Protein AF-A0A7J4Q6V9-F1 (afdb_monomer_lite)

pLDDT: mean 75.78, std 15.25, range [29.11, 96.5]

Sequence (509 aa):
IIGFGDVTNDTMVLTIDTSVDITAFDISVQSMLCDSGFGGAAGDASFFVSTTNDIGMAQNSGCNILGYYQGEGTSYIPAGTNEDLTSWSYLGSSEEICIMHAFYATEVGGDWLEANLDANYCLDYTFVYPENSWEHWFELNDDQSKLEIDEFGISEHDTVLWAFQNSPYFSTLLQALEMTNLTEALSPENTPQMGYTIFAPTNDAFNATGIYLDDFDSPEGIEVLTEVLLYHVSFAGAYGLDIGTAYNSSSGEYEPYCEPYTFDWMPMQNGEYADPFNYSSWTETVIISNDCQGNITVNQANVIDTDNRVYGFSQTIDWPSSSSATDNGMIQVIDSVLIPSSFNFTAQNNDEPRFNPRFDIPSNLENDGEFGDLIDALGMTMLMDDINVENSPQMGMTIFAPTDEAFAAAGINFDDYDSLQELEGLSEILLNHISFDWVLSFPDECVPTEFDLETTDSFSITISNDCEGDIFVNEAKILYSQGVENGVIYVIDKILMPTEEGPVEEPVE

Structure (mmCIF, N/CA/C/O backbone):
data_AF-A0A7J4Q6V9-F1
#
_entry.id   AF-A0A7J4Q6V9-F1
#
loop_
_atom_site.group_PDB
_atom_site.id
_atom_site.type_symbol
_atom_site.label_atom_id
_atom_site.label_alt_id
_atom_site.label_comp_id
_atom_site.label_asym_id
_atom_site.label_entity_id
_atom_site.label_seq_id
_atom_site.pdbx_PDB_ins_code
_atom_site.Cartn_x
_atom_site.Cartn_y
_atom_site.Cartn_z
_atom_site.occupancy
_atom_site.B_iso_or_equiv
_atom_site.auth_seq_id
_atom_site.auth_comp_id
_atom_site.auth_asym_id
_atom_site.auth_atom_id
_atom_site.pdbx_PDB_model_num
ATOM 1 N N . ILE A 1 1 ? 14.239 10.475 -31.142 1.00 89.00 1 ILE A N 1
ATOM 2 C CA . ILE A 1 1 ? 14.299 9.192 -30.416 1.00 89.00 1 ILE A CA 1
ATOM 3 C C . ILE A 1 1 ? 15.767 8.878 -30.213 1.00 89.00 1 ILE A C 1
ATOM 5 O O . ILE A 1 1 ? 16.512 9.069 -31.167 1.00 89.00 1 ILE A O 1
ATOM 9 N N . ILE A 1 2 ? 16.194 8.529 -29.005 1.00 90.62 2 ILE A N 1
ATOM 10 C CA . ILE A 1 2 ? 17.591 8.203 -28.692 1.00 90.62 2 ILE A CA 1
ATOM 11 C C . ILE A 1 2 ? 17.627 6.835 -28.019 1.00 90.62 2 ILE A C 1
ATOM 13 O O . ILE A 1 2 ? 16.829 6.576 -27.128 1.00 90.62 2 ILE A O 1
ATOM 17 N N . GLY A 1 3 ? 18.551 5.982 -28.436 1.00 90.00 3 GLY A N 1
ATOM 18 C CA . GLY A 1 3 ? 18.704 4.636 -27.894 1.00 90.00 3 GLY A CA 1
ATOM 19 C C . GLY A 1 3 ? 20.131 4.145 -28.037 1.00 90.00 3 GLY A C 1
ATOM 20 O O . GLY A 1 3 ? 20.994 4.849 -28.581 1.00 90.00 3 GLY A O 1
ATOM 21 N N . PHE A 1 4 ? 20.390 2.925 -27.578 1.00 89.00 4 PHE A N 1
ATOM 22 C CA . PHE A 1 4 ? 21.651 2.271 -27.889 1.00 89.00 4 PHE A CA 1
ATOM 23 C C . PHE A 1 4 ? 21.694 1.833 -29.365 1.00 89.00 4 PHE A C 1
ATOM 25 O O . PHE A 1 4 ? 20.698 1.792 -30.082 1.00 89.00 4 PHE A O 1
ATOM 32 N N . GLY A 1 5 ? 22.893 1.633 -29.891 1.00 87.50 5 GLY A N 1
ATOM 33 C CA . GLY A 1 5 ? 23.141 1.155 -31.247 1.00 87.50 5 GLY A CA 1
ATOM 34 C C . GLY A 1 5 ? 23.806 -0.206 -31.211 1.00 87.50 5 GLY A C 1
ATOM 35 O O . GLY A 1 5 ? 23.405 -1.089 -30.463 1.00 87.50 5 GLY A O 1
ATOM 36 N N . ASP A 1 6 ? 24.863 -0.358 -32.004 1.00 87.00 6 ASP A N 1
ATOM 37 C CA . ASP A 1 6 ? 25.750 -1.512 -31.891 1.00 87.00 6 ASP A CA 1
ATOM 38 C C . ASP A 1 6 ? 26.586 -1.390 -30.606 1.00 87.00 6 ASP A C 1
ATOM 40 O O . ASP A 1 6 ? 27.462 -0.524 -30.500 1.00 87.00 6 ASP A O 1
ATOM 44 N N . VAL A 1 7 ? 26.281 -2.217 -29.604 1.00 87.56 7 VAL A N 1
ATOM 45 C CA . VAL A 1 7 ? 26.982 -2.228 -28.313 1.00 87.56 7 VAL A CA 1
ATOM 46 C C . VAL A 1 7 ? 27.715 -3.547 -28.111 1.00 87.56 7 VAL A C 1
ATOM 48 O O . VAL A 1 7 ? 27.206 -4.629 -28.398 1.00 87.56 7 VAL A O 1
ATOM 51 N N . THR A 1 8 ? 28.946 -3.438 -27.621 1.00 87.00 8 THR A N 1
ATOM 52 C CA . THR A 1 8 ? 29.821 -4.552 -27.239 1.00 87.00 8 THR A CA 1
ATOM 53 C C . THR A 1 8 ? 30.416 -4.259 -25.868 1.00 87.00 8 THR A C 1
ATOM 55 O O . THR A 1 8 ? 30.452 -3.098 -25.488 1.00 87.00 8 THR A O 1
ATOM 58 N N . ASN A 1 9 ? 30.990 -5.255 -25.186 1.00 82.50 9 ASN A N 1
ATOM 59 C CA . ASN A 1 9 ? 31.590 -5.097 -23.848 1.00 82.50 9 ASN A CA 1
ATOM 60 C C . ASN A 1 9 ? 32.551 -3.904 -23.680 1.00 82.50 9 ASN A C 1
ATOM 62 O O . ASN A 1 9 ? 32.699 -3.406 -22.570 1.00 82.50 9 ASN A O 1
ATOM 66 N N . ASP A 1 10 ? 33.216 -3.466 -24.755 1.00 82.94 10 ASP A N 1
ATOM 67 C CA . ASP A 1 10 ? 34.235 -2.412 -24.696 1.00 82.94 10 ASP A CA 1
ATOM 68 C C . ASP A 1 10 ? 33.798 -1.096 -25.356 1.00 82.94 10 ASP A C 1
ATOM 70 O O . ASP A 1 10 ? 34.402 -0.047 -25.109 1.00 82.94 10 ASP A O 1
ATOM 74 N N . THR A 1 11 ? 32.804 -1.131 -26.249 1.00 87.19 11 THR A N 1
ATOM 75 C CA . THR A 1 11 ? 32.407 0.029 -27.059 1.00 87.19 11 THR A CA 1
ATOM 76 C C . THR A 1 11 ? 30.904 0.159 -27.156 1.00 87.19 11 THR A C 1
ATOM 78 O O . THR A 1 11 ? 30.212 -0.798 -27.499 1.00 87.19 11 THR A O 1
ATOM 81 N N . MET A 1 12 ? 30.426 1.378 -26.956 1.00 88.62 12 MET A N 1
ATOM 82 C CA . MET A 1 12 ? 29.019 1.726 -27.036 1.00 88.62 12 MET A CA 1
ATOM 83 C C . MET A 1 12 ? 28.788 2.700 -28.184 1.00 88.62 12 MET A C 1
ATOM 85 O O . MET A 1 12 ? 29.616 3.577 -28.454 1.00 88.62 12 MET A O 1
ATOM 89 N N . VAL A 1 13 ? 27.659 2.529 -28.858 1.00 91.12 13 VAL A N 1
ATOM 90 C CA . VAL A 1 13 ? 27.124 3.459 -29.848 1.00 91.12 13 VAL A CA 1
ATOM 91 C C . VAL A 1 13 ? 25.779 3.942 -29.329 1.00 91.12 13 VAL A C 1
ATOM 93 O O . VAL A 1 13 ? 24.972 3.132 -28.881 1.00 91.12 13 VAL A O 1
ATOM 96 N N . LEU A 1 14 ? 25.532 5.247 -29.400 1.00 92.38 14 LEU A N 1
ATOM 97 C CA . LEU A 1 14 ? 24.174 5.783 -29.315 1.00 92.38 14 LEU A CA 1
ATOM 98 C C . LEU A 1 14 ? 23.656 6.048 -30.706 1.00 92.38 14 LEU A C 1
ATOM 100 O O . LEU A 1 14 ? 24.399 6.540 -31.552 1.00 92.38 14 LEU A O 1
ATOM 104 N N . THR A 1 15 ? 22.377 5.799 -30.914 1.00 92.44 15 THR A N 1
ATOM 105 C CA . THR A 1 15 ? 21.669 6.144 -32.141 1.00 92.44 15 THR A CA 1
ATOM 106 C C . THR A 1 15 ? 20.721 7.299 -31.881 1.00 92.44 15 THR A C 1
ATOM 108 O O . THR A 1 15 ? 20.313 7.568 -30.747 1.00 92.44 15 THR A O 1
ATOM 111 N N . ILE A 1 16 ? 20.394 8.027 -32.945 1.00 92.56 16 ILE A N 1
ATOM 112 C CA . ILE A 1 16 ? 19.406 9.091 -32.872 1.00 92.56 16 ILE A CA 1
ATOM 113 C C . ILE A 1 16 ? 18.515 9.105 -34.109 1.00 92.56 16 ILE A C 1
ATOM 115 O O . ILE A 1 16 ? 19.008 9.140 -35.230 1.00 92.56 16 ILE A O 1
ATOM 119 N N . ASP A 1 17 ? 17.201 9.157 -33.901 1.00 92.44 17 ASP A N 1
ATOM 120 C CA . ASP A 1 17 ? 16.201 9.511 -34.912 1.00 92.44 17 ASP A CA 1
ATOM 121 C C . ASP A 1 17 ? 15.733 10.951 -34.664 1.00 92.44 17 ASP A C 1
ATOM 123 O O . ASP A 1 17 ? 15.101 11.249 -33.638 1.00 92.44 17 ASP A O 1
ATOM 127 N N . THR A 1 18 ? 16.085 11.864 -35.572 1.00 87.81 18 THR A N 1
ATOM 128 C CA . THR A 1 18 ? 15.837 13.302 -35.412 1.00 87.81 18 THR A CA 1
ATOM 129 C C . THR A 1 18 ? 14.676 13.761 -36.287 1.00 87.81 18 THR A C 1
ATOM 131 O O . THR A 1 18 ? 14.729 13.708 -37.511 1.00 87.81 18 THR A O 1
ATOM 134 N N . SER A 1 19 ? 13.626 14.320 -35.686 1.00 89.00 19 SER A N 1
ATOM 135 C CA . SER A 1 19 ? 12.552 15.003 -36.431 1.00 89.00 19 SER A CA 1
ATOM 136 C C . SER A 1 19 ? 12.792 16.512 -36.589 1.00 89.00 19 SER A C 1
ATOM 138 O O . SER A 1 19 ? 12.061 17.186 -37.319 1.00 89.00 19 SER A O 1
ATOM 140 N N . VAL A 1 20 ? 13.818 17.038 -35.915 1.00 89.62 20 VAL A N 1
ATOM 141 C CA . VAL A 1 20 ? 14.180 18.459 -35.822 1.00 89.62 20 VAL A CA 1
ATOM 142 C C . VAL A 1 20 ? 15.699 18.631 -35.873 1.00 89.62 20 VAL A C 1
ATOM 144 O O . VAL A 1 20 ? 16.442 17.677 -35.650 1.00 89.62 20 VAL A O 1
ATOM 147 N N . ASP A 1 21 ? 16.155 19.850 -36.161 1.00 90.94 21 ASP A N 1
ATOM 148 C CA . ASP A 1 21 ? 17.577 20.193 -36.116 1.00 90.94 21 ASP A CA 1
ATOM 149 C C . ASP A 1 21 ? 18.051 20.283 -34.657 1.00 90.94 21 ASP A C 1
ATOM 151 O O . A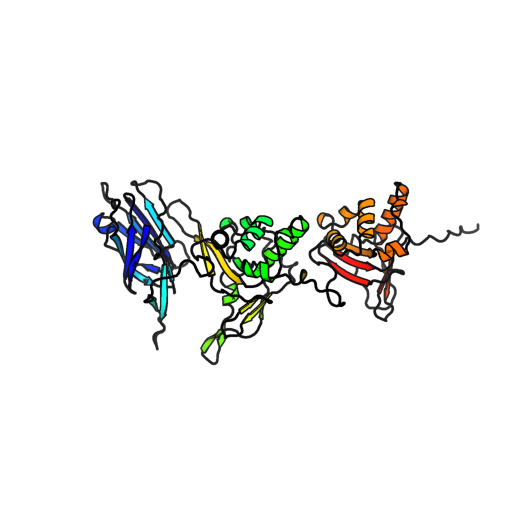SP A 1 21 ? 17.424 20.960 -33.841 1.00 90.94 21 ASP A O 1
ATOM 155 N N . ILE A 1 22 ? 19.164 19.626 -34.327 1.00 91.00 22 ILE A N 1
ATOM 156 C CA . ILE A 1 22 ? 19.717 19.577 -32.965 1.00 91.00 22 ILE A CA 1
ATOM 157 C C . ILE A 1 22 ? 20.998 20.402 -32.895 1.00 91.00 22 ILE A C 1
ATOM 159 O O . ILE A 1 22 ? 21.947 20.151 -33.631 1.00 91.00 22 ILE A O 1
ATOM 163 N N . THR A 1 23 ? 21.038 21.378 -31.989 1.00 90.00 23 THR A N 1
ATOM 164 C CA . THR A 1 23 ? 22.162 22.313 -31.774 1.00 90.00 23 THR A CA 1
ATOM 165 C C . THR A 1 23 ? 23.001 21.982 -30.536 1.00 90.00 23 THR A C 1
ATOM 167 O O . THR A 1 23 ? 24.164 22.379 -30.461 1.00 90.00 23 THR A O 1
ATOM 170 N N . ALA A 1 24 ? 22.428 21.234 -29.594 1.00 89.88 24 ALA A N 1
ATOM 171 C CA . ALA A 1 24 ? 23.104 20.638 -28.448 1.00 89.88 24 ALA A CA 1
ATOM 172 C C . ALA A 1 24 ? 22.306 19.423 -27.955 1.00 89.88 24 ALA A C 1
ATOM 174 O O . ALA A 1 24 ? 21.097 19.362 -28.189 1.00 89.88 24 ALA A O 1
ATOM 175 N N . PHE A 1 25 ? 22.967 18.487 -27.280 1.00 90.69 25 PHE A N 1
ATOM 176 C CA . PHE A 1 25 ? 22.327 17.364 -26.596 1.00 90.69 25 PHE A CA 1
ATOM 177 C C . PHE A 1 25 ? 23.023 17.060 -25.270 1.00 90.69 25 PHE A C 1
ATOM 179 O O . PHE A 1 25 ? 24.218 17.318 -25.133 1.00 90.69 25 PHE A O 1
ATOM 186 N N . ASP A 1 26 ? 22.276 16.502 -24.327 1.00 88.19 26 ASP A N 1
ATOM 187 C CA . ASP A 1 26 ? 22.741 16.056 -23.015 1.00 88.19 26 ASP A CA 1
ATOM 188 C C . ASP A 1 26 ? 22.100 14.702 -22.714 1.00 88.19 26 ASP A C 1
ATOM 190 O O . ASP A 1 26 ? 20.879 14.583 -22.736 1.00 88.19 26 ASP A O 1
ATOM 194 N N . ILE A 1 27 ? 22.910 13.668 -22.510 1.00 88.06 27 ILE A N 1
ATOM 195 C CA . ILE A 1 27 ? 22.433 12.296 -22.331 1.00 88.06 27 ILE A CA 1
ATOM 196 C C . ILE A 1 27 ? 23.046 11.734 -21.059 1.00 88.06 27 ILE A C 1
ATOM 198 O O . ILE A 1 27 ? 24.269 11.680 -20.926 1.00 88.06 27 ILE A O 1
ATOM 202 N N . SER A 1 28 ? 22.194 11.284 -20.146 1.00 82.38 28 SER A N 1
ATOM 203 C CA . SER A 1 28 ? 22.600 10.698 -18.872 1.00 82.38 28 SER A CA 1
ATOM 204 C C . SER A 1 28 ? 22.389 9.194 -18.906 1.00 82.38 28 SER A C 1
ATOM 206 O O . SER A 1 28 ? 21.303 8.724 -19.232 1.00 82.38 28 SER A O 1
ATOM 208 N N . VAL A 1 29 ? 23.426 8.447 -18.548 1.00 81.88 29 VAL A N 1
ATOM 209 C CA . VAL A 1 29 ? 23.444 6.984 -18.538 1.00 81.88 29 VAL A CA 1
ATOM 210 C C . VAL A 1 29 ? 23.879 6.502 -17.156 1.00 81.88 29 VAL A C 1
ATOM 212 O O . VAL A 1 29 ? 24.915 6.932 -16.648 1.00 81.88 29 VAL A O 1
ATOM 215 N N . GLN A 1 30 ? 23.105 5.627 -16.523 1.00 77.12 30 GLN A N 1
ATOM 216 C CA . GLN A 1 30 ? 23.391 5.127 -15.175 1.00 77.12 30 GLN A CA 1
ATOM 217 C C . GLN A 1 30 ? 24.411 3.983 -15.191 1.00 77.12 30 GLN A C 1
ATOM 219 O O . GLN A 1 30 ? 24.563 3.285 -16.191 1.00 77.12 30 GLN A O 1
ATOM 224 N N . SER A 1 31 ? 25.103 3.785 -14.063 1.00 73.69 31 SER A N 1
ATOM 225 C CA . SER A 1 31 ? 25.910 2.590 -13.778 1.00 73.69 31 SER A CA 1
ATOM 226 C C . SER A 1 31 ? 26.985 2.297 -14.826 1.00 73.69 31 SER A C 1
ATOM 228 O O . SER A 1 31 ? 27.361 1.150 -15.083 1.00 73.69 31 SER A O 1
ATOM 230 N N . MET A 1 32 ? 27.495 3.370 -15.425 1.00 78.94 32 MET A N 1
ATOM 231 C CA . MET A 1 32 ? 28.488 3.328 -16.478 1.00 78.94 32 MET A CA 1
ATOM 232 C C . MET A 1 32 ? 29.593 4.338 -16.203 1.00 78.94 32 MET A C 1
ATOM 234 O O . MET A 1 32 ? 29.338 5.498 -15.879 1.00 78.94 32 MET A O 1
ATOM 238 N N . LEU A 1 33 ? 30.829 3.903 -16.431 1.00 81.06 33 LEU A N 1
ATOM 239 C CA . LEU A 1 33 ? 31.995 4.768 -16.505 1.00 81.06 33 LEU A CA 1
ATOM 240 C C . LEU A 1 33 ? 32.371 4.957 -17.967 1.00 81.06 33 LEU A C 1
ATOM 242 O O . LEU A 1 33 ? 32.813 4.024 -18.633 1.00 81.06 33 LEU A O 1
ATOM 246 N N . CYS A 1 34 ? 32.208 6.169 -18.471 1.00 81.69 34 CYS A N 1
ATOM 247 C CA . CYS A 1 34 ? 32.583 6.533 -19.823 1.00 81.69 34 CYS A CA 1
ATOM 248 C C . CYS A 1 34 ? 33.964 7.187 -19.873 1.00 81.69 34 CYS A C 1
ATOM 250 O O . CYS A 1 34 ? 34.373 7.947 -18.989 1.00 81.69 34 CYS A O 1
ATOM 252 N N . ASP A 1 35 ? 34.686 6.892 -20.948 1.00 81.12 35 ASP A N 1
ATOM 253 C CA . ASP A 1 35 ? 35.881 7.632 -21.340 1.00 81.12 35 ASP A CA 1
ATOM 254 C C . ASP A 1 35 ? 35.512 8.666 -22.424 1.00 81.12 35 ASP A C 1
ATOM 256 O O . ASP A 1 35 ? 34.347 9.037 -22.593 1.00 81.12 35 ASP A O 1
ATOM 260 N N . SER A 1 36 ? 36.487 9.180 -23.168 1.00 74.50 36 SER A N 1
ATOM 261 C CA . SER A 1 36 ? 36.246 10.124 -24.259 1.00 74.50 36 SER A CA 1
ATOM 262 C C . SER A 1 36 ? 35.505 9.489 -25.444 1.00 74.50 36 SER A C 1
ATOM 264 O O . SER A 1 36 ? 35.924 8.444 -25.945 1.00 74.50 36 SER A O 1
ATOM 266 N N . GLY A 1 37 ? 34.471 10.168 -25.950 1.00 71.94 37 GLY A N 1
ATOM 267 C CA . GLY A 1 37 ? 33.767 9.798 -27.182 1.00 71.94 37 GLY A CA 1
ATOM 268 C C . GLY A 1 37 ? 34.096 10.685 -28.374 1.00 71.94 37 GLY A C 1
ATOM 269 O O . GLY A 1 37 ? 34.319 11.886 -28.217 1.00 71.94 37 GLY A O 1
ATOM 270 N N . PHE A 1 38 ? 34.130 10.098 -29.575 1.00 71.50 38 PHE A N 1
ATOM 271 C CA . PHE A 1 38 ? 34.271 10.853 -30.823 1.00 71.50 38 PHE A CA 1
ATOM 272 C C . PHE A 1 38 ? 33.839 10.036 -32.055 1.00 71.50 38 PHE A C 1
ATOM 274 O O . PHE A 1 38 ? 34.450 9.016 -32.368 1.00 71.50 38 PHE A O 1
ATOM 281 N N . GLY A 1 39 ? 32.839 10.519 -32.802 1.00 80.56 39 GLY A N 1
ATOM 282 C CA . GLY A 1 39 ? 32.334 9.893 -34.033 1.00 80.56 39 GLY A CA 1
ATOM 283 C C . GLY A 1 39 ? 30.868 10.242 -34.314 1.00 80.56 39 GLY A C 1
ATOM 284 O O . GLY A 1 39 ? 30.294 11.068 -33.607 1.00 80.56 39 GLY A O 1
ATOM 285 N N . GLY A 1 40 ? 30.278 9.622 -35.340 1.00 88.12 40 GLY A N 1
ATOM 286 C CA . GLY A 1 40 ? 28.848 9.731 -35.660 1.00 88.12 40 GLY A CA 1
ATOM 287 C C . GLY A 1 40 ? 28.380 11.109 -36.147 1.00 88.12 40 GLY A C 1
ATOM 288 O O . GLY A 1 40 ? 29.181 11.978 -36.511 1.00 88.12 40 GLY A O 1
ATOM 289 N N . ALA A 1 41 ? 27.065 11.316 -36.101 1.00 90.38 41 ALA A N 1
ATOM 290 C CA . ALA A 1 41 ? 26.379 12.546 -36.472 1.00 90.38 41 ALA A CA 1
ATOM 291 C C . ALA A 1 41 ? 26.899 13.764 -35.691 1.00 90.38 41 ALA A C 1
ATOM 293 O O . ALA A 1 41 ? 26.982 14.860 -36.246 1.00 90.38 41 ALA A O 1
ATOM 294 N N . ALA A 1 42 ? 27.315 13.589 -34.430 1.00 89.38 42 ALA A N 1
ATOM 295 C CA . ALA A 1 42 ? 27.935 14.655 -33.645 1.00 89.38 42 ALA A CA 1
ATOM 296 C C . ALA A 1 42 ? 29.283 15.100 -34.244 1.00 89.38 42 ALA A C 1
ATOM 298 O O . ALA A 1 42 ? 29.548 16.299 -34.375 1.00 89.38 42 ALA A O 1
ATOM 299 N N . GLY A 1 43 ? 30.126 14.146 -34.651 1.00 87.44 43 GLY A N 1
ATOM 300 C CA . GLY A 1 43 ? 31.397 14.428 -35.320 1.00 87.44 43 GLY A CA 1
ATOM 301 C C . GLY A 1 43 ? 31.208 15.133 -36.666 1.00 87.44 43 GLY A C 1
ATOM 302 O O . GLY A 1 43 ? 31.872 16.139 -36.933 1.00 87.44 43 GLY A O 1
ATOM 303 N N . ASP A 1 44 ? 30.259 14.662 -37.478 1.00 89.19 44 ASP A N 1
ATOM 304 C CA . ASP A 1 44 ? 29.937 15.250 -38.785 1.00 89.19 44 ASP A CA 1
ATOM 305 C C . ASP A 1 44 ? 29.352 16.664 -38.659 1.00 89.19 44 ASP A C 1
ATOM 307 O O . ASP A 1 44 ? 29.679 17.558 -39.447 1.00 89.19 44 ASP A O 1
ATOM 311 N N . ALA A 1 45 ? 28.577 16.910 -37.600 1.00 89.50 45 ALA A N 1
ATOM 312 C CA . ALA A 1 45 ? 28.094 18.233 -37.220 1.00 89.50 45 ALA A CA 1
ATOM 313 C C . ALA A 1 45 ? 29.160 19.107 -36.527 1.00 89.50 45 ALA A C 1
ATOM 315 O O . ALA A 1 45 ? 28.866 20.234 -36.137 1.00 89.50 45 ALA A O 1
ATOM 316 N N . SER A 1 46 ? 30.413 18.652 -36.391 1.00 88.31 46 SER A N 1
ATOM 317 C CA . SER A 1 46 ? 31.500 19.387 -35.716 1.00 88.31 46 SER A CA 1
ATOM 318 C C . SER A 1 46 ? 31.197 19.753 -34.256 1.00 88.31 46 SER A C 1
ATOM 320 O O . SER A 1 46 ? 31.609 20.816 -33.777 1.00 88.31 46 SER A O 1
ATOM 322 N N . PHE A 1 47 ? 30.466 18.895 -33.548 1.00 88.69 47 PHE A N 1
ATOM 323 C CA . PHE A 1 47 ? 30.206 19.070 -32.125 1.00 88.69 47 PHE A CA 1
ATOM 324 C C . PHE A 1 47 ? 31.430 18.666 -31.310 1.00 88.69 47 PHE A C 1
ATOM 326 O O . PHE A 1 47 ? 32.168 17.737 -31.642 1.00 88.69 47 PHE A O 1
ATOM 333 N N . PHE A 1 48 ? 31.635 19.382 -30.214 1.00 87.00 48 PHE A N 1
ATOM 334 C CA . PHE A 1 48 ? 32.473 18.931 -29.125 1.00 87.00 48 PHE A CA 1
ATOM 335 C C . PHE A 1 48 ? 31.626 18.035 -28.223 1.00 87.00 48 PHE A C 1
ATOM 337 O O . PHE A 1 48 ? 30.588 18.474 -27.729 1.00 87.00 48 PHE A O 1
ATOM 344 N N . VAL A 1 49 ? 32.071 16.796 -28.029 1.00 88.88 49 VAL A N 1
ATOM 345 C CA . VAL A 1 49 ? 31.448 15.845 -27.106 1.00 88.88 49 VAL A CA 1
ATOM 346 C C . VAL A 1 49 ? 32.328 15.748 -25.866 1.00 88.88 49 VAL A C 1
ATOM 348 O O . VAL A 1 49 ? 33.525 15.473 -25.966 1.00 88.88 49 VAL A O 1
ATOM 351 N N . SER A 1 50 ? 31.742 16.003 -24.703 1.00 86.06 50 SER A N 1
ATOM 352 C CA . SER A 1 50 ? 32.374 15.808 -23.401 1.00 86.06 50 SER A CA 1
ATOM 353 C C . SER A 1 50 ? 31.614 14.784 -22.589 1.00 86.06 50 SER A C 1
ATOM 355 O O . SER A 1 50 ? 30.389 14.815 -22.553 1.00 86.06 50 SER A O 1
ATOM 357 N N . THR A 1 51 ? 32.362 13.938 -21.896 1.00 85.38 51 THR A N 1
ATOM 358 C CA . THR A 1 51 ? 31.836 12.929 -20.988 1.00 85.38 51 THR A CA 1
ATOM 359 C C . THR A 1 51 ? 32.280 13.217 -19.556 1.00 85.38 51 THR A C 1
ATOM 361 O O . THR A 1 51 ? 33.418 13.641 -19.323 1.00 85.38 51 THR A O 1
ATOM 364 N N . THR A 1 52 ? 31.391 13.017 -18.583 1.00 81.25 52 THR A N 1
ATOM 365 C CA . THR A 1 52 ? 31.710 13.146 -17.153 1.00 81.25 52 THR A CA 1
ATOM 366 C C . THR A 1 52 ? 31.109 12.000 -16.349 1.00 81.25 52 THR A C 1
ATOM 368 O O . THR A 1 52 ? 29.909 11.762 -16.422 1.00 81.25 52 THR A O 1
ATOM 371 N N . ASN A 1 53 ? 31.934 11.341 -15.532 1.00 73.56 53 ASN A N 1
ATOM 372 C CA . ASN A 1 53 ? 31.546 10.194 -14.694 1.00 73.56 53 ASN A CA 1
ATOM 373 C C . ASN A 1 53 ? 30.894 10.597 -13.358 1.00 73.56 53 ASN A C 1
ATOM 375 O O . ASN A 1 53 ? 31.148 9.980 -12.327 1.00 73.56 53 ASN A O 1
ATOM 379 N N . ASP A 1 54 ? 30.127 11.684 -13.348 1.00 65.25 54 ASP A N 1
ATOM 380 C CA . ASP A 1 54 ? 29.464 12.199 -12.150 1.00 65.25 54 ASP A CA 1
ATOM 381 C C . ASP A 1 54 ? 28.161 12.898 -12.554 1.00 65.25 54 ASP A C 1
ATOM 383 O O . ASP A 1 54 ? 28.185 13.991 -13.122 1.00 65.25 54 ASP A O 1
ATOM 387 N N . ILE A 1 55 ? 27.033 12.237 -12.283 1.00 56.75 55 ILE A N 1
ATOM 388 C CA . ILE A 1 55 ? 25.672 12.761 -12.484 1.00 56.75 55 ILE A CA 1
ATOM 389 C C . ILE A 1 55 ? 25.088 13.375 -11.194 1.00 56.75 55 ILE A C 1
ATOM 391 O O . ILE A 1 55 ? 23.876 13.499 -11.055 1.00 56.75 55 ILE A O 1
ATOM 395 N N . GLY A 1 56 ? 25.930 13.755 -10.222 1.00 49.50 56 GLY A N 1
ATOM 396 C CA . GLY A 1 56 ? 25.492 14.313 -8.934 1.00 49.50 56 GLY A CA 1
ATOM 397 C C . GLY A 1 56 ? 25.158 13.259 -7.872 1.00 49.50 56 GLY A C 1
ATOM 398 O O . GLY A 1 56 ? 24.614 13.594 -6.818 1.00 49.50 56 GLY A O 1
ATOM 399 N N . MET A 1 57 ? 25.504 11.995 -8.122 1.00 42.34 57 MET A N 1
ATOM 400 C CA . MET A 1 57 ? 25.352 10.881 -7.183 1.00 42.34 57 MET A CA 1
ATOM 401 C C . MET A 1 57 ? 26.667 10.614 -6.438 1.00 42.34 57 MET A C 1
ATOM 403 O O . MET A 1 57 ? 27.761 10.911 -6.920 1.00 42.34 57 MET A O 1
ATOM 407 N N . ALA A 1 58 ? 26.588 10.063 -5.225 1.00 38.53 58 ALA A N 1
ATOM 408 C CA . ALA A 1 58 ? 27.779 9.742 -4.449 1.00 38.53 58 ALA A CA 1
ATOM 409 C C . ALA A 1 58 ? 28.632 8.679 -5.172 1.00 38.53 58 ALA A C 1
ATOM 411 O O . ALA A 1 58 ? 28.266 7.514 -5.214 1.00 38.53 58 ALA A O 1
ATOM 412 N N . GLN A 1 59 ? 29.809 9.093 -5.654 1.00 45.66 59 GLN A N 1
ATOM 413 C CA . GLN A 1 59 ? 30.846 8.262 -6.284 1.00 45.66 59 GLN A CA 1
ATOM 414 C C . GLN A 1 59 ? 30.420 7.577 -7.597 1.00 45.66 59 GLN A C 1
ATOM 416 O O . GLN A 1 59 ? 29.894 6.470 -7.581 1.00 45.66 59 GLN A O 1
ATOM 421 N N . ASN A 1 60 ? 30.795 8.176 -8.736 1.00 50.44 60 ASN A N 1
ATOM 422 C CA . ASN A 1 60 ? 31.046 7.464 -9.998 1.00 50.44 60 ASN A CA 1
ATOM 423 C C . ASN A 1 60 ? 29.902 6.550 -10.502 1.00 50.44 60 ASN A C 1
ATOM 425 O O . ASN A 1 60 ? 30.158 5.498 -11.080 1.00 50.44 60 ASN A O 1
ATOM 429 N N . SER A 1 61 ? 28.648 6.932 -10.260 1.00 59.31 61 SER A N 1
ATOM 430 C CA . SER A 1 61 ? 27.464 6.071 -10.436 1.00 59.31 61 SER A CA 1
ATOM 431 C C . SER A 1 61 ? 26.801 6.186 -11.817 1.00 59.31 61 SER A C 1
ATOM 433 O O . SER A 1 61 ? 25.709 5.661 -12.019 1.00 59.31 61 SER A O 1
ATOM 435 N N . GLY A 1 62 ? 27.416 6.903 -12.760 1.00 74.12 62 GLY A N 1
ATOM 436 C CA . GLY A 1 62 ? 26.857 7.140 -14.088 1.00 74.12 62 GLY A CA 1
ATOM 437 C C . GLY A 1 62 ? 27.714 8.068 -14.944 1.00 74.12 62 GLY A C 1
ATOM 438 O O . GLY A 1 62 ? 28.665 8.689 -14.464 1.00 74.12 62 GLY A O 1
ATOM 439 N N . CYS A 1 63 ? 27.342 8.169 -16.214 1.00 82.62 63 CYS A N 1
ATOM 440 C CA . CYS A 1 63 ? 27.989 8.957 -17.245 1.00 82.62 63 CYS A CA 1
ATOM 441 C C . CYS A 1 63 ? 27.021 9.997 -17.812 1.00 82.62 63 CYS A C 1
ATOM 443 O O . CYS A 1 63 ? 25.947 9.650 -18.294 1.00 82.62 63 CYS A O 1
ATOM 445 N N . ASN A 1 64 ? 27.438 11.259 -17.835 1.00 84.50 64 ASN A N 1
ATOM 446 C CA . ASN A 1 64 ? 26.785 12.300 -18.622 1.00 84.50 64 ASN A CA 1
ATOM 447 C C . ASN A 1 64 ? 27.569 12.539 -19.921 1.00 84.50 64 ASN A C 1
ATOM 449 O O . ASN A 1 64 ? 28.802 12.611 -19.898 1.00 84.50 64 ASN A O 1
ATOM 453 N N . ILE A 1 65 ? 26.855 12.666 -21.039 1.00 88.31 65 ILE A N 1
ATOM 454 C CA . ILE A 1 65 ? 27.382 12.862 -22.387 1.00 88.31 65 ILE A CA 1
ATOM 455 C C . ILE A 1 65 ? 26.784 14.143 -22.964 1.00 88.31 65 ILE A C 1
ATOM 457 O O . ILE A 1 65 ? 25.655 14.170 -23.452 1.00 88.31 65 ILE A O 1
ATOM 461 N N . LEU A 1 66 ? 27.593 15.196 -22.978 1.00 88.00 66 LEU A N 1
ATOM 462 C CA . LEU A 1 66 ? 27.203 16.518 -23.449 1.00 88.00 66 LEU A CA 1
ATOM 463 C C . LEU A 1 66 ? 27.820 16.804 -24.821 1.00 88.00 66 LEU A C 1
ATOM 465 O O . LEU A 1 66 ? 29.044 16.818 -24.971 1.00 88.00 66 LEU A O 1
ATOM 469 N N . GLY A 1 67 ? 26.979 17.090 -25.813 1.00 89.38 67 GLY A N 1
ATOM 470 C CA . GLY A 1 67 ? 27.375 17.482 -27.163 1.00 89.38 67 GLY A CA 1
ATOM 471 C C . GLY A 1 67 ? 26.974 18.917 -27.489 1.00 89.38 67 GLY A C 1
ATOM 472 O O . GLY A 1 67 ? 25.801 19.268 -27.412 1.00 89.38 67 GLY A O 1
ATOM 473 N N . TYR A 1 68 ? 27.933 19.757 -27.886 1.00 87.81 68 TYR A N 1
ATOM 474 C CA . TYR A 1 68 ? 27.672 21.159 -28.241 1.00 87.81 68 TYR A CA 1
ATOM 475 C C . TYR A 1 68 ? 28.729 21.745 -29.180 1.00 87.81 68 TYR A C 1
ATOM 477 O O . TYR A 1 68 ? 29.865 21.281 -29.260 1.00 87.81 68 TYR A O 1
ATOM 485 N N . TYR A 1 69 ? 28.388 22.823 -29.882 1.00 86.19 69 TYR A N 1
ATOM 486 C CA . TYR A 1 69 ? 29.318 23.539 -30.756 1.00 86.19 69 TYR A CA 1
ATOM 487 C C . TYR A 1 69 ? 30.073 24.665 -30.015 1.00 86.19 69 TYR A C 1
ATOM 489 O O . TYR A 1 69 ? 29.459 25.503 -29.362 1.00 86.19 69 TYR A O 1
ATOM 497 N N . GLN A 1 70 ? 31.410 24.723 -30.145 1.00 79.12 70 GLN A N 1
ATOM 498 C CA . GLN A 1 70 ? 32.275 25.738 -29.497 1.00 79.12 70 GLN A CA 1
ATOM 499 C C . GLN A 1 70 ? 32.753 26.888 -30.418 1.00 79.12 70 GLN A C 1
ATOM 501 O O . GLN A 1 70 ? 33.505 27.756 -29.972 1.00 79.12 70 GLN A O 1
ATOM 506 N N . GLY A 1 71 ? 32.396 26.895 -31.708 1.00 76.06 71 GLY A N 1
ATOM 507 C CA . GLY A 1 71 ? 32.920 27.863 -32.687 1.00 76.06 71 GLY A CA 1
ATOM 508 C C . GLY A 1 71 ? 32.026 29.085 -32.950 1.00 76.06 71 GLY A C 1
ATOM 509 O O . GLY A 1 71 ? 30.951 29.232 -32.378 1.00 76.06 71 GLY A O 1
ATOM 510 N N . GLU A 1 72 ? 32.461 29.969 -33.857 1.00 62.97 72 GLU A N 1
ATOM 511 C CA . GLU A 1 72 ? 31.614 31.046 -34.394 1.00 62.97 72 GLU A CA 1
ATOM 512 C C . GLU A 1 72 ? 30.860 30.558 -35.645 1.00 62.97 72 GLU A C 1
ATOM 514 O O . GLU A 1 72 ? 31.472 30.290 -36.680 1.00 62.97 72 GLU A O 1
ATOM 519 N N . GLY A 1 73 ? 29.530 30.458 -35.563 1.00 68.88 73 GLY A N 1
ATOM 520 C CA . GLY A 1 73 ? 28.669 29.979 -36.650 1.00 68.88 73 GLY A CA 1
ATOM 521 C C . GLY A 1 73 ? 27.482 29.159 -36.140 1.00 68.88 73 GLY A C 1
ATOM 522 O O . GLY A 1 73 ? 27.239 29.099 -34.939 1.00 68.88 73 GLY A O 1
ATOM 523 N N . THR A 1 74 ? 26.742 28.533 -37.055 1.00 68.88 74 THR A N 1
ATOM 524 C CA . THR A 1 74 ? 25.687 27.563 -36.728 1.00 68.88 74 THR A CA 1
ATOM 525 C C . THR A 1 74 ? 26.135 26.183 -37.183 1.00 68.88 74 THR A C 1
ATOM 527 O O . THR A 1 74 ? 26.246 25.951 -38.389 1.00 68.88 74 THR A O 1
ATOM 530 N N . SER A 1 75 ? 26.360 25.284 -36.233 1.00 84.00 75 SER A N 1
ATOM 531 C CA . SER A 1 75 ? 26.507 23.855 -36.495 1.00 84.00 75 SER A CA 1
ATOM 532 C C . SER A 1 75 ? 25.375 23.131 -35.787 1.00 84.00 75 SER A C 1
ATOM 534 O O . SER A 1 75 ? 25.044 23.477 -34.654 1.00 84.00 75 SER A O 1
ATOM 536 N N . TYR A 1 76 ? 24.762 22.173 -36.468 1.00 90.50 76 TYR A N 1
ATOM 537 C CA . TYR A 1 76 ? 23.650 21.388 -35.951 1.00 90.50 76 TYR A CA 1
ATOM 538 C C . TYR A 1 76 ? 23.629 20.023 -36.636 1.00 90.50 76 TYR A C 1
ATOM 540 O O . TYR A 1 76 ? 24.116 19.889 -37.762 1.00 90.50 76 TYR A O 1
ATOM 548 N N . ILE A 1 77 ? 23.058 19.032 -35.960 1.00 91.62 77 ILE A N 1
ATOM 549 C CA . ILE A 1 77 ? 22.696 17.743 -36.544 1.00 91.62 77 ILE A CA 1
ATOM 550 C C . ILE A 1 77 ? 21.351 17.947 -37.258 1.00 91.62 77 ILE A C 1
ATOM 552 O O . ILE A 1 77 ? 20.379 18.311 -36.591 1.00 91.62 77 ILE A O 1
ATOM 556 N N . PRO A 1 78 ? 21.266 17.779 -38.590 1.00 90.31 78 PRO A N 1
ATOM 557 C CA . PRO A 1 78 ? 20.029 18.019 -39.327 1.00 90.31 78 PRO A CA 1
ATOM 558 C C . PRO A 1 78 ? 18.903 17.051 -38.951 1.00 90.31 78 PRO A C 1
ATOM 560 O O . PRO A 1 78 ? 19.149 15.887 -38.614 1.00 90.31 78 PRO A O 1
ATOM 563 N N . ALA A 1 79 ? 17.659 17.502 -39.098 1.00 91.25 79 ALA A N 1
ATOM 564 C CA . ALA A 1 79 ? 16.493 16.626 -39.060 1.00 91.25 79 ALA A CA 1
ATOM 565 C C . ALA A 1 79 ? 16.593 15.502 -40.115 1.00 91.25 79 ALA A C 1
ATOM 567 O O . ALA A 1 79 ? 16.927 15.747 -41.278 1.00 91.25 79 ALA A O 1
ATOM 568 N N . GLY A 1 80 ? 16.245 14.278 -39.720 1.00 89.06 80 GLY A N 1
ATOM 569 C CA . GLY A 1 80 ? 16.210 13.081 -40.559 1.00 89.06 80 GLY A CA 1
ATOM 570 C C . GLY A 1 80 ? 17.567 12.411 -40.766 1.00 89.06 80 GLY A C 1
ATOM 571 O O . GLY A 1 80 ? 17.712 11.667 -41.735 1.00 89.06 80 GLY A O 1
ATOM 572 N N . THR A 1 81 ? 18.555 12.700 -39.912 1.00 85.94 81 THR A N 1
ATOM 573 C CA . THR A 1 81 ? 19.903 12.113 -40.012 1.00 85.94 81 THR A CA 1
ATOM 574 C C . THR A 1 81 ? 19.877 10.610 -39.720 1.00 85.94 81 THR A C 1
ATOM 576 O O . THR A 1 81 ? 20.464 9.861 -40.484 1.00 85.94 81 THR A O 1
ATOM 579 N N . ASN A 1 82 ? 19.126 10.170 -38.704 1.00 83.94 82 ASN A N 1
ATOM 580 C CA . ASN A 1 82 ? 18.814 8.763 -38.400 1.00 83.94 82 ASN A CA 1
ATOM 581 C C . ASN A 1 82 ? 20.029 7.819 -38.485 1.00 83.94 82 ASN A C 1
ATOM 583 O O . ASN A 1 82 ? 20.011 6.832 -39.220 1.00 83.94 82 ASN A O 1
ATOM 587 N N . GLU A 1 83 ? 21.085 8.156 -37.745 1.00 87.12 83 GLU A N 1
ATOM 588 C CA . GLU A 1 83 ? 22.397 7.495 -37.755 1.00 87.12 83 GLU A CA 1
ATOM 589 C C . GLU A 1 83 ? 22.973 7.419 -36.326 1.00 87.12 83 GLU A C 1
ATOM 591 O O . GLU A 1 83 ? 22.351 7.864 -35.355 1.00 87.12 83 GLU A O 1
ATOM 596 N N . ASP A 1 84 ? 24.173 6.854 -36.193 1.00 92.00 84 ASP A N 1
ATOM 597 C CA . ASP A 1 84 ? 24.933 6.827 -34.944 1.00 92.00 84 ASP A CA 1
ATOM 598 C C . ASP A 1 84 ? 25.197 8.260 -34.466 1.00 92.00 84 ASP A C 1
ATOM 600 O O . ASP A 1 84 ? 25.814 9.059 -35.168 1.00 92.00 84 ASP A O 1
ATOM 604 N N . LEU A 1 85 ? 24.765 8.601 -33.258 1.00 91.31 85 LEU A N 1
ATOM 605 C CA . LEU A 1 85 ? 24.996 9.898 -32.637 1.00 91.31 85 LEU A CA 1
ATOM 606 C C . LEU A 1 85 ? 26.467 10.070 -32.246 1.00 91.31 85 LEU A C 1
ATOM 608 O O . LEU A 1 85 ? 27.092 11.070 -32.604 1.00 91.31 85 LEU A O 1
ATOM 612 N N . THR A 1 86 ? 27.012 9.103 -31.506 1.00 88.88 86 THR A N 1
ATOM 613 C CA . THR A 1 86 ? 28.403 9.081 -31.033 1.00 88.88 86 THR A CA 1
ATOM 614 C C . THR A 1 86 ? 28.795 7.670 -30.588 1.00 88.88 86 THR A C 1
ATOM 616 O O . THR A 1 86 ? 27.932 6.847 -30.284 1.00 88.88 86 THR A O 1
ATOM 619 N N . SER A 1 87 ? 30.101 7.393 -30.563 1.00 87.69 87 SER A N 1
ATOM 620 C CA . SER A 1 87 ? 30.673 6.132 -30.089 1.00 87.69 87 SER A CA 1
ATOM 621 C C . SER A 1 87 ? 31.871 6.377 -29.174 1.00 87.69 87 SER A C 1
ATOM 623 O O . SER A 1 87 ? 32.662 7.303 -29.405 1.00 87.69 87 SER A O 1
ATOM 625 N N . TRP A 1 88 ? 31.988 5.570 -28.119 1.00 89.06 88 TRP A N 1
ATOM 626 C CA . TRP A 1 88 ? 33.052 5.679 -27.121 1.00 89.06 88 TRP A CA 1
ATOM 627 C C . TRP A 1 88 ? 33.299 4.360 -26.384 1.00 89.06 88 TRP A C 1
ATOM 629 O O . TRP A 1 88 ? 32.509 3.418 -26.470 1.00 89.06 88 TRP A O 1
ATOM 639 N N . SER A 1 89 ? 34.418 4.302 -25.661 1.00 86.06 89 SER A N 1
ATOM 640 C CA . SER A 1 89 ? 34.740 3.197 -24.759 1.00 86.06 89 SER A CA 1
ATOM 641 C C . SER A 1 89 ? 34.157 3.426 -23.372 1.00 86.06 89 SER A C 1
ATOM 643 O O . SER A 1 89 ? 34.235 4.539 -22.841 1.00 86.06 89 SER A O 1
ATOM 645 N N . TYR A 1 90 ? 33.635 2.369 -22.767 1.00 85.19 90 TYR A N 1
ATOM 646 C CA . TYR A 1 90 ? 32.994 2.431 -21.459 1.00 85.19 90 TYR A CA 1
ATOM 647 C C . TYR A 1 90 ? 33.362 1.220 -20.601 1.00 85.19 90 TYR A C 1
ATOM 649 O O . TYR A 1 90 ? 33.971 0.264 -21.076 1.00 85.19 90 TYR A O 1
ATOM 657 N N . LEU A 1 91 ? 33.006 1.291 -19.322 1.00 79.06 91 LEU A N 1
ATOM 658 C CA . LEU A 1 91 ? 33.008 0.170 -18.395 1.00 79.06 91 LEU A CA 1
ATOM 659 C C . LEU A 1 91 ? 31.645 0.123 -17.707 1.00 79.06 91 LEU A C 1
ATOM 661 O O . LEU A 1 91 ? 31.217 1.122 -17.120 1.00 79.06 91 LEU A O 1
ATOM 665 N N . GLY A 1 92 ? 30.984 -1.030 -17.774 1.00 74.31 92 GLY A N 1
ATOM 666 C CA . GLY A 1 92 ? 29.806 -1.310 -16.961 1.00 74.31 92 GLY A CA 1
ATOM 667 C C . GLY A 1 92 ? 30.187 -1.502 -15.499 1.00 74.31 92 GLY A C 1
ATOM 668 O O . GLY A 1 92 ? 31.228 -2.088 -15.191 1.00 74.31 92 GLY A O 1
ATOM 669 N N . SER A 1 93 ? 29.360 -0.988 -14.595 1.00 70.31 93 SER A N 1
ATOM 670 C CA . SER A 1 93 ? 29.539 -1.151 -13.149 1.00 70.31 93 SER A CA 1
ATOM 671 C C . SER A 1 93 ? 28.312 -1.741 -12.453 1.00 70.31 93 SER A C 1
ATOM 673 O O . SER A 1 93 ? 28.238 -1.699 -11.227 1.00 70.31 93 SER A O 1
ATOM 675 N N . SER A 1 94 ? 27.357 -2.253 -13.226 1.00 72.06 94 SER A N 1
ATOM 676 C CA . SER A 1 94 ? 26.126 -2.894 -12.771 1.00 72.06 94 SER A CA 1
ATOM 677 C C . SER A 1 94 ? 25.739 -3.986 -13.764 1.00 72.06 94 SER A C 1
ATOM 679 O O . SER A 1 94 ? 26.238 -4.003 -14.892 1.00 72.06 94 SER A O 1
ATOM 681 N N . GLU A 1 95 ? 24.827 -4.854 -13.341 1.00 74.31 95 GLU A N 1
ATOM 682 C CA . GLU A 1 95 ? 24.144 -5.824 -14.203 1.00 74.31 95 GLU A CA 1
ATOM 683 C C . GLU A 1 95 ? 23.298 -5.112 -15.272 1.00 74.31 95 GLU A C 1
ATOM 685 O O . GLU A 1 95 ? 22.893 -5.717 -16.249 1.00 74.31 95 GLU A O 1
ATOM 690 N N . GLU A 1 96 ? 23.101 -3.794 -15.151 1.00 75.06 96 GLU A N 1
ATOM 691 C CA . GLU A 1 96 ? 22.257 -3.014 -16.054 1.00 75.06 96 GLU A CA 1
ATOM 692 C C . GLU A 1 96 ? 22.843 -1.630 -16.338 1.00 75.06 96 GLU A C 1
ATOM 694 O O . GLU A 1 96 ? 23.337 -0.939 -15.438 1.00 75.06 96 GLU A O 1
ATOM 699 N N . ILE A 1 97 ? 22.773 -1.212 -17.604 1.00 79.88 97 ILE A N 1
ATOM 700 C CA . ILE A 1 97 ? 23.176 0.122 -18.059 1.00 79.88 97 ILE A CA 1
ATOM 701 C C . ILE A 1 97 ? 22.046 0.723 -18.881 1.00 79.88 97 ILE A C 1
ATOM 703 O O . ILE A 1 97 ? 21.720 0.220 -19.955 1.00 79.88 97 ILE A O 1
ATOM 707 N N . CYS A 1 98 ? 21.510 1.841 -18.405 1.00 78.94 98 CYS A N 1
ATOM 708 C CA . CYS A 1 98 ? 20.337 2.480 -18.982 1.00 78.94 98 CYS A CA 1
ATOM 709 C C . CYS A 1 98 ? 20.588 3.951 -19.290 1.00 78.94 98 CYS A C 1
ATOM 711 O O . CYS A 1 98 ? 21.198 4.669 -18.492 1.00 78.94 98 CYS A O 1
ATOM 713 N N . ILE A 1 99 ? 20.104 4.411 -20.444 1.00 82.19 99 ILE A N 1
ATOM 714 C CA . ILE A 1 99 ? 19.920 5.830 -20.730 1.00 82.19 99 ILE A CA 1
ATOM 715 C C . ILE A 1 99 ? 18.758 6.286 -19.861 1.00 82.19 99 ILE A C 1
ATOM 717 O O . ILE A 1 99 ? 17.614 5.920 -20.094 1.00 82.19 99 ILE A O 1
ATOM 721 N N . MET A 1 100 ? 19.064 7.098 -18.863 1.00 73.62 100 MET A N 1
ATOM 722 C CA . MET A 1 100 ? 18.052 7.619 -17.952 1.00 73.62 100 MET A CA 1
ATOM 723 C C . MET A 1 100 ? 17.282 8.736 -18.628 1.00 73.62 100 MET A C 1
ATOM 725 O O . MET A 1 100 ? 16.062 8.793 -18.561 1.00 73.62 100 MET A O 1
ATOM 729 N N . HIS A 1 101 ? 18.012 9.620 -19.309 1.00 73.50 101 HIS A N 1
ATOM 730 C CA . HIS A 1 101 ? 17.422 10.742 -20.015 1.00 73.50 101 HIS A CA 1
ATOM 731 C C . HIS A 1 101 ? 18.264 11.153 -21.208 1.00 73.50 101 HIS A C 1
ATOM 733 O O . HIS A 1 101 ? 19.490 11.011 -21.216 1.00 73.50 101 HIS A O 1
ATOM 739 N N . ALA A 1 102 ? 17.590 11.756 -22.179 1.00 85.88 102 ALA A N 1
ATOM 740 C CA . ALA A 1 102 ? 18.227 12.377 -23.316 1.00 85.88 102 ALA A CA 1
ATOM 741 C C . ALA A 1 102 ? 17.528 13.700 -23.640 1.00 85.88 102 ALA A C 1
ATOM 743 O O . ALA A 1 102 ? 16.354 13.731 -23.994 1.00 85.88 102 ALA A O 1
ATOM 744 N N . PHE A 1 103 ? 18.262 14.800 -23.540 1.00 87.62 103 PHE A N 1
ATOM 745 C CA . PHE A 1 103 ? 17.802 16.143 -23.856 1.00 87.62 103 PHE A CA 1
ATOM 746 C C . PHE A 1 103 ? 18.456 16.671 -25.110 1.00 87.62 103 PHE A C 1
ATOM 748 O O . PHE A 1 103 ? 19.586 16.322 -25.454 1.00 87.62 103 PHE A O 1
ATOM 755 N N . TYR A 1 104 ? 17.757 17.582 -25.771 1.00 89.50 104 TYR A N 1
ATOM 756 C CA . TYR A 1 104 ? 18.281 18.299 -26.916 1.00 89.50 104 TYR A CA 1
ATOM 757 C C . TYR A 1 104 ? 17.779 19.742 -26.957 1.00 89.50 104 TYR A C 1
ATOM 759 O O . TYR A 1 104 ? 16.735 20.080 -26.404 1.00 89.50 104 TYR A O 1
ATOM 767 N N . ALA A 1 105 ? 18.518 20.600 -27.655 1.00 88.75 105 ALA A N 1
ATOM 768 C CA . ALA A 1 105 ? 18.124 21.976 -27.935 1.00 88.75 105 ALA A CA 1
ATOM 769 C C . ALA A 1 105 ? 18.086 22.214 -29.450 1.00 88.75 105 ALA A C 1
ATOM 771 O O . ALA A 1 105 ? 18.995 21.795 -30.172 1.00 88.75 105 ALA A O 1
ATOM 772 N N . THR A 1 106 ? 17.070 22.917 -29.955 1.00 86.56 106 THR A N 1
ATOM 773 C CA . THR A 1 106 ? 16.905 23.194 -31.401 1.00 86.56 106 THR A CA 1
ATOM 774 C C . THR A 1 106 ? 17.386 24.579 -31.833 1.00 86.56 106 THR A C 1
ATOM 776 O O . THR A 1 106 ? 17.568 24.833 -33.021 1.00 86.56 106 THR A O 1
ATOM 779 N N . GLU A 1 107 ? 17.610 25.487 -30.884 1.00 75.19 107 GLU A N 1
ATOM 780 C CA . GLU A 1 107 ? 18.187 26.811 -31.118 1.00 75.19 107 GLU A CA 1
ATOM 781 C C . GLU A 1 107 ? 19.395 27.017 -30.200 1.00 75.19 107 GLU A C 1
ATOM 783 O O . GLU A 1 107 ? 19.402 26.564 -29.055 1.00 75.19 107 GLU A O 1
ATOM 788 N N . VAL A 1 108 ? 20.415 27.732 -30.684 1.00 65.19 108 VAL A N 1
ATOM 789 C CA . VAL A 1 108 ? 21.620 28.035 -29.897 1.00 65.19 108 VAL A CA 1
ATOM 790 C C . VAL A 1 108 ? 21.230 28.885 -28.678 1.00 65.19 108 VAL A C 1
ATOM 792 O O . VAL A 1 108 ? 21.037 30.094 -28.803 1.00 65.19 108 VAL A O 1
ATOM 795 N N . GLY A 1 109 ? 21.122 28.249 -27.507 1.00 62.12 109 GLY A N 1
ATOM 796 C CA . GLY A 1 109 ? 20.702 28.877 -26.248 1.00 62.12 109 GLY A CA 1
ATOM 797 C C . GLY A 1 109 ? 19.185 28.931 -26.004 1.00 62.12 109 GLY A C 1
ATOM 798 O O . GLY A 1 109 ? 18.756 29.774 -25.217 1.00 62.12 109 GLY A O 1
ATOM 799 N N . GLY A 1 110 ? 18.393 28.099 -26.693 1.00 66.75 110 GLY A N 1
ATOM 800 C CA . GLY A 1 110 ? 16.960 27.902 -26.426 1.00 66.75 110 GLY A CA 1
ATOM 801 C C . GLY A 1 110 ? 16.675 26.943 -25.262 1.00 66.75 110 GLY A C 1
ATOM 802 O O . GLY A 1 110 ? 17.602 26.435 -24.632 1.00 66.75 110 GLY A O 1
ATOM 803 N N . ASP A 1 111 ? 15.390 26.701 -24.992 1.00 77.88 111 ASP A N 1
ATOM 804 C CA . ASP A 1 111 ? 14.941 25.765 -23.955 1.00 77.88 111 ASP A CA 1
ATOM 805 C C . ASP A 1 111 ? 15.323 24.318 -24.316 1.00 77.88 111 ASP A C 1
ATOM 807 O O . ASP A 1 111 ? 15.264 23.916 -25.484 1.00 77.88 111 ASP A O 1
ATOM 811 N N . TRP A 1 112 ? 15.711 23.535 -23.309 1.00 83.25 112 TRP A N 1
ATOM 812 C CA . TRP A 1 112 ? 15.972 22.106 -23.460 1.00 83.25 112 TRP A CA 1
ATOM 813 C C . TRP A 1 112 ? 14.657 21.333 -23.586 1.00 83.25 112 TRP A C 1
ATOM 815 O O . TRP A 1 112 ? 13.692 21.602 -22.872 1.00 83.25 112 TRP A O 1
ATOM 825 N N . LEU A 1 113 ? 14.628 20.370 -24.503 1.00 83.25 113 LEU A N 1
ATOM 826 C CA . LEU A 1 113 ? 13.499 19.481 -24.755 1.00 83.25 113 LEU A CA 1
ATOM 827 C C . LEU A 1 113 ? 13.914 18.039 -24.480 1.00 83.25 113 LEU A C 1
ATOM 829 O O . LEU A 1 113 ? 15.029 17.641 -24.819 1.00 83.25 113 LEU A O 1
ATOM 833 N N . GLU A 1 114 ? 13.009 17.259 -23.901 1.00 82.56 114 GLU A N 1
ATOM 834 C CA . GLU A 1 114 ? 13.214 15.831 -23.672 1.00 82.56 114 GLU A CA 1
ATOM 835 C C . GLU A 1 114 ? 13.000 15.041 -24.969 1.00 82.56 114 GLU A C 1
ATOM 837 O O . GLU A 1 114 ? 12.032 15.258 -25.706 1.00 82.56 114 GLU A O 1
ATOM 842 N N . ALA A 1 115 ? 13.929 14.142 -25.279 1.00 86.06 115 ALA A N 1
ATOM 843 C CA . ALA A 1 115 ? 13.790 13.184 -26.360 1.00 86.06 115 ALA A CA 1
ATOM 844 C C . ALA A 1 115 ? 13.080 11.928 -25.856 1.00 86.06 115 ALA A C 1
ATOM 846 O O . ALA A 1 115 ? 13.383 11.413 -24.788 1.00 86.06 115 ALA A O 1
ATOM 847 N N . ASN A 1 116 ? 12.213 11.367 -26.698 1.00 84.56 116 ASN A N 1
ATOM 848 C CA . ASN A 1 116 ? 11.746 9.998 -26.496 1.00 84.56 116 ASN A CA 1
ATOM 849 C C . ASN A 1 116 ? 12.936 9.032 -26.556 1.00 84.56 116 ASN A C 1
ATOM 851 O O . ASN A 1 116 ? 13.809 9.194 -27.420 1.00 84.56 116 ASN A O 1
ATOM 855 N N . LEU A 1 117 ? 12.929 8.012 -25.709 1.00 83.75 117 LEU A N 1
ATOM 856 C CA . LEU A 1 117 ? 13.900 6.926 -25.756 1.00 83.75 117 LEU A CA 1
ATOM 857 C C . LEU A 1 117 ? 13.436 5.816 -26.720 1.00 83.75 117 LEU A C 1
ATOM 859 O O . LEU A 1 117 ? 12.241 5.682 -26.993 1.00 83.75 117 LEU A O 1
ATOM 863 N N . ASP A 1 118 ? 14.386 5.106 -27.326 1.00 82.38 118 ASP A N 1
ATOM 864 C CA . ASP A 1 118 ? 14.136 3.912 -28.152 1.00 82.38 118 ASP A CA 1
ATOM 865 C C . ASP A 1 118 ? 14.031 2.674 -27.258 1.00 82.38 118 ASP A C 1
ATOM 867 O O . ASP A 1 118 ? 14.676 2.651 -26.227 1.00 82.38 118 ASP A O 1
ATOM 871 N N . ALA A 1 119 ? 13.350 1.610 -27.675 1.00 73.25 119 ALA A N 1
ATOM 872 C CA . ALA A 1 119 ? 13.127 0.385 -26.889 1.00 73.25 119 ALA A CA 1
ATOM 873 C C . ALA A 1 119 ? 14.402 -0.413 -26.522 1.00 73.25 119 ALA A C 1
ATOM 875 O O . ALA A 1 119 ? 14.328 -1.532 -26.024 1.00 73.25 119 ALA A O 1
ATOM 876 N N . ASN A 1 120 ? 15.579 0.098 -26.878 1.00 78.25 120 ASN A N 1
ATOM 877 C CA . ASN A 1 120 ? 16.879 -0.425 -26.488 1.00 78.25 120 ASN A CA 1
ATOM 878 C C . ASN A 1 120 ? 17.669 0.622 -25.697 1.00 78.25 120 ASN A C 1
ATOM 880 O O . ASN A 1 120 ? 18.881 0.729 -25.856 1.00 78.25 120 ASN A O 1
ATOM 884 N N . TYR A 1 121 ? 17.000 1.453 -24.902 1.00 81.12 121 TYR A N 1
ATOM 885 C CA . TYR A 1 121 ? 17.675 2.433 -24.057 1.00 81.12 121 TYR A CA 1
ATOM 886 C C . TYR A 1 121 ? 18.282 1.799 -22.798 1.00 81.12 121 TYR A C 1
ATOM 888 O O . TYR A 1 121 ? 19.030 2.479 -22.101 1.00 81.12 121 TYR A O 1
ATOM 896 N N . CYS A 1 122 ? 18.030 0.512 -22.543 1.00 79.94 122 CYS A N 1
ATOM 897 C CA . CYS A 1 122 ? 18.660 -0.294 -21.501 1.00 79.94 122 CYS A CA 1
ATOM 898 C C . CYS A 1 122 ? 19.341 -1.534 -22.062 1.00 79.94 122 CYS A C 1
ATOM 900 O O . CYS A 1 122 ? 18.891 -2.129 -23.040 1.00 79.94 122 CYS A O 1
ATOM 902 N N . LEU A 1 123 ? 20.431 -1.922 -21.408 1.00 81.50 123 LEU A N 1
ATOM 903 C CA . LEU A 1 123 ? 21.233 -3.091 -21.735 1.00 81.50 123 LEU A CA 1
ATOM 904 C C . LEU A 1 123 ? 21.488 -3.911 -20.480 1.00 81.50 123 LEU A C 1
ATOM 906 O O . LEU A 1 123 ? 21.805 -3.352 -19.429 1.00 81.50 123 LEU A O 1
ATOM 910 N N . ASP A 1 124 ? 21.430 -5.224 -20.651 1.00 79.94 124 ASP A N 1
ATOM 911 C CA . ASP A 1 124 ? 21.604 -6.215 -19.595 1.00 79.94 124 ASP A CA 1
ATOM 912 C C . ASP A 1 124 ? 23.000 -6.868 -19.665 1.00 79.94 124 ASP A C 1
ATOM 914 O O . ASP A 1 124 ? 23.528 -7.154 -20.749 1.00 79.94 124 ASP A O 1
ATOM 918 N N . TYR A 1 125 ? 23.615 -7.075 -18.504 1.00 80.38 125 TYR A N 1
ATOM 919 C CA . TYR A 1 125 ? 24.972 -7.575 -18.317 1.00 80.38 125 TYR A CA 1
ATOM 920 C C . TYR A 1 125 ? 25.018 -8.630 -17.218 1.00 80.38 125 TYR A C 1
ATOM 922 O O . TYR A 1 125 ? 24.480 -8.469 -16.129 1.00 80.38 125 TYR A O 1
ATOM 930 N N . THR A 1 126 ? 25.812 -9.671 -17.440 1.00 78.62 126 THR A N 1
ATOM 931 C CA . THR A 1 126 ? 26.068 -10.693 -16.428 1.00 78.62 126 THR A CA 1
ATOM 932 C C . THR A 1 126 ? 27.374 -10.422 -15.688 1.00 78.62 126 THR A C 1
ATOM 934 O O . THR A 1 126 ? 28.404 -10.086 -16.284 1.00 78.62 126 THR A O 1
ATOM 937 N N . PHE A 1 127 ? 27.362 -10.641 -14.375 1.00 78.12 127 PHE A N 1
ATOM 938 C CA . PHE A 1 127 ? 28.567 -10.613 -13.559 1.00 78.12 127 PHE A CA 1
ATOM 939 C C . PHE A 1 127 ? 29.487 -11.802 -13.878 1.00 78.12 127 PHE A C 1
ATOM 941 O O . PHE A 1 127 ? 29.106 -12.968 -13.745 1.00 78.12 127 PHE A O 1
ATOM 948 N N . VAL A 1 128 ? 30.748 -11.525 -14.219 1.00 77.81 128 VAL A N 1
ATOM 949 C CA . VAL A 1 128 ? 31.749 -12.561 -14.491 1.00 77.81 128 VAL A CA 1
ATOM 950 C C . VAL A 1 128 ? 32.791 -12.622 -13.380 1.00 77.81 128 VAL A C 1
ATOM 952 O O . VAL A 1 128 ? 33.528 -11.671 -13.116 1.00 77.81 128 VAL A O 1
ATOM 955 N N . TYR A 1 129 ? 32.867 -13.797 -12.744 1.00 74.62 129 TYR A N 1
ATOM 956 C CA . TYR A 1 129 ? 33.862 -14.147 -11.729 1.00 74.62 129 TYR A CA 1
ATOM 957 C C . TYR A 1 129 ? 34.987 -14.995 -12.346 1.00 74.62 129 TYR A C 1
ATOM 959 O O . TYR A 1 129 ? 34.912 -16.228 -12.348 1.00 74.62 129 TYR A O 1
ATOM 967 N N . PRO A 1 130 ? 36.062 -14.388 -12.870 1.00 72.06 130 PRO A N 1
ATOM 968 C CA . PRO A 1 130 ? 37.242 -15.139 -13.293 1.00 72.06 130 PRO A CA 1
ATOM 969 C C . PRO A 1 130 ? 37.853 -15.959 -12.144 1.00 72.06 130 PRO A C 1
ATOM 971 O O . PRO A 1 130 ? 38.201 -15.429 -11.084 1.00 72.06 130 PRO A O 1
ATOM 974 N N . GLU A 1 131 ? 38.079 -17.258 -12.374 1.00 62.88 131 GLU A N 1
ATOM 975 C CA . GLU A 1 131 ? 38.776 -18.114 -11.409 1.00 62.88 131 GLU A CA 1
ATOM 976 C C . GLU A 1 131 ? 40.173 -17.538 -11.083 1.00 62.88 131 GLU A C 1
ATOM 978 O O . GLU A 1 131 ? 41.056 -17.482 -11.944 1.00 62.88 131 GLU A O 1
ATOM 983 N N . ASN A 1 132 ? 40.410 -17.204 -9.807 1.00 63.41 132 ASN A N 1
ATOM 984 C CA . ASN A 1 132 ? 41.665 -16.667 -9.238 1.00 63.41 132 ASN A CA 1
ATOM 985 C C . ASN A 1 132 ? 41.927 -15.162 -9.418 1.00 63.41 132 ASN A C 1
ATOM 987 O O . ASN A 1 132 ? 43.083 -14.728 -9.366 1.00 63.41 132 ASN A O 1
ATOM 991 N N . SER A 1 133 ? 40.881 -14.360 -9.569 1.00 59.31 133 SER A N 1
ATOM 992 C CA . SER A 1 133 ? 40.974 -12.903 -9.617 1.00 59.31 133 SER A CA 1
ATOM 993 C C . SER A 1 133 ? 40.095 -12.272 -8.529 1.00 59.31 133 SER A C 1
ATOM 995 O O . SER A 1 133 ? 39.028 -12.783 -8.209 1.00 59.31 133 SER A O 1
ATOM 997 N N . TRP A 1 134 ? 40.579 -11.186 -7.918 1.00 56.47 134 TRP A N 1
ATOM 998 C CA . TRP A 1 134 ? 39.785 -10.337 -7.009 1.00 56.47 134 TRP A CA 1
ATOM 999 C C . TRP A 1 134 ? 39.044 -9.234 -7.781 1.00 56.47 134 TRP A C 1
ATOM 1001 O O . TRP A 1 134 ? 38.343 -8.420 -7.187 1.00 56.47 134 TRP A O 1
ATOM 1011 N N . GLU A 1 135 ? 39.253 -9.188 -9.095 1.00 57.12 135 GLU A N 1
ATOM 1012 C CA . GLU A 1 135 ? 38.634 -8.263 -10.029 1.00 57.12 135 GLU A CA 1
ATOM 1013 C C . GLU A 1 135 ? 37.430 -8.962 -10.654 1.00 57.12 135 GLU A C 1
ATOM 1015 O O . GLU A 1 135 ? 37.510 -10.117 -11.086 1.00 57.12 135 GLU A O 1
ATOM 1020 N N . HIS A 1 136 ? 36.317 -8.249 -10.656 1.00 61.75 136 HIS A N 1
ATOM 1021 C CA . HIS A 1 136 ? 35.096 -8.620 -11.338 1.00 61.75 136 HIS A CA 1
ATOM 1022 C C . HIS A 1 136 ? 34.875 -7.681 -12.511 1.00 61.75 136 HIS A C 1
ATOM 1024 O O . HIS A 1 136 ? 35.308 -6.526 -12.473 1.00 61.75 136 HIS A O 1
ATOM 1030 N N . TRP A 1 137 ? 34.203 -8.180 -13.539 1.00 73.62 137 TRP A N 1
ATOM 1031 C CA . TRP A 1 137 ? 33.744 -7.367 -14.652 1.00 73.62 137 TRP A CA 1
ATOM 1032 C C . TRP A 1 137 ? 32.363 -7.838 -15.103 1.00 73.62 137 TRP A C 1
ATOM 1034 O O . TRP A 1 137 ? 31.958 -8.967 -14.829 1.00 73.62 137 TRP A O 1
ATOM 1044 N N . PHE A 1 138 ? 31.654 -6.947 -15.781 1.00 79.31 138 PHE A N 1
ATOM 1045 C CA . PHE A 1 138 ? 30.344 -7.203 -16.362 1.00 79.31 138 PHE A CA 1
ATOM 1046 C C . PHE A 1 138 ? 30.516 -7.513 -17.852 1.00 79.31 138 PHE A C 1
ATOM 1048 O O . PHE A 1 138 ? 31.280 -6.828 -18.537 1.00 79.31 138 PHE A O 1
ATOM 1055 N N . GLU A 1 139 ? 29.851 -8.553 -18.351 1.00 84.31 139 GLU A N 1
ATOM 1056 C CA . GLU A 1 139 ? 29.806 -8.890 -19.781 1.00 84.31 139 GLU A CA 1
ATOM 1057 C C . GLU A 1 139 ? 28.387 -8.680 -20.309 1.00 84.31 139 GLU A C 1
ATOM 1059 O O . GLU A 1 139 ? 27.436 -9.150 -19.694 1.00 84.31 139 GLU A O 1
ATOM 1064 N N . LEU A 1 140 ? 28.255 -7.963 -21.429 1.00 84.00 140 LEU A N 1
ATOM 1065 C CA . LEU A 1 140 ? 26.979 -7.694 -22.091 1.00 84.00 140 LEU A CA 1
ATOM 1066 C C . LEU A 1 140 ? 26.343 -9.012 -22.523 1.00 84.00 140 LEU A C 1
ATOM 1068 O O . LEU A 1 140 ? 27.009 -9.866 -23.117 1.00 84.00 140 LEU A O 1
ATOM 1072 N N . ASN A 1 141 ? 25.048 -9.144 -22.270 1.00 81.38 141 ASN A N 1
ATOM 1073 C CA . ASN A 1 141 ? 24.303 -10.332 -22.647 1.00 81.38 141 ASN A CA 1
ATOM 1074 C C . ASN A 1 141 ? 24.116 -10.409 -24.173 1.00 81.38 141 ASN A C 1
ATOM 1076 O O . ASN A 1 141 ? 23.917 -9.403 -24.856 1.00 81.38 141 ASN A O 1
ATOM 1080 N N . ASP A 1 142 ? 24.168 -11.632 -24.718 1.00 71.81 142 ASP A N 1
ATOM 1081 C CA . ASP A 1 142 ? 23.962 -11.886 -26.156 1.00 71.81 142 ASP A CA 1
ATOM 1082 C C . ASP A 1 142 ? 22.562 -11.435 -26.620 1.00 71.81 142 ASP A C 1
ATOM 1084 O O . ASP A 1 142 ? 22.378 -11.041 -27.774 1.00 71.81 142 ASP A O 1
ATOM 1088 N N . ASP A 1 143 ? 21.582 -11.508 -25.716 1.00 64.06 143 ASP A N 1
ATOM 1089 C CA . ASP A 1 143 ? 20.225 -11.004 -25.892 1.00 64.06 143 ASP A CA 1
ATOM 1090 C C . ASP A 1 143 ? 20.146 -9.626 -25.226 1.00 64.06 143 ASP A C 1
ATOM 1092 O O . ASP A 1 143 ? 19.795 -9.501 -24.060 1.00 64.06 143 ASP A O 1
ATOM 1096 N N . GLN A 1 144 ? 20.563 -8.585 -25.952 1.00 65.12 144 GLN A N 1
ATOM 1097 C CA . GLN A 1 144 ? 20.631 -7.190 -25.478 1.00 65.12 144 GLN A CA 1
ATOM 1098 C C . GLN A 1 144 ? 19.268 -6.609 -25.051 1.00 65.12 144 GLN A C 1
ATOM 1100 O O . GLN A 1 144 ? 19.195 -5.443 -24.669 1.00 65.12 144 GLN A O 1
ATOM 1105 N N . SER A 1 145 ? 18.179 -7.372 -25.179 1.00 53.78 145 SER A N 1
ATOM 1106 C CA . SER A 1 145 ? 16.843 -6.940 -24.804 1.00 53.78 145 SER A CA 1
ATOM 1107 C C . SER A 1 145 ? 16.614 -7.114 -23.310 1.00 53.78 145 SER A C 1
ATOM 1109 O O . SER A 1 145 ? 16.499 -8.239 -22.825 1.00 53.78 145 SER A O 1
ATOM 1111 N N . LYS A 1 146 ? 16.406 -5.999 -22.617 1.00 57.91 146 LYS A N 1
ATOM 1112 C CA . LYS A 1 146 ? 15.554 -6.002 -21.436 1.00 57.91 146 LYS A CA 1
ATOM 1113 C C . LYS A 1 146 ? 14.105 -5.866 -21.909 1.00 57.91 146 LYS A C 1
ATOM 1115 O O . LYS A 1 146 ? 13.800 -5.016 -22.744 1.00 57.91 146 LYS A O 1
ATOM 1120 N N . LEU A 1 147 ? 13.210 -6.739 -21.448 1.00 53.00 147 LEU A N 1
ATOM 1121 C CA . LEU A 1 147 ? 11.777 -6.477 -21.583 1.00 53.00 147 LEU A CA 1
ATOM 1122 C C . LEU A 1 147 ? 11.472 -5.316 -20.632 1.00 53.00 147 LEU A C 1
ATOM 1124 O O . LEU A 1 147 ? 11.383 -5.526 -19.432 1.00 53.00 147 LEU A O 1
ATOM 1128 N N . GLU A 1 148 ? 11.380 -4.096 -21.166 1.00 58.47 148 GLU A N 1
ATOM 1129 C CA . GLU A 1 148 ? 11.137 -2.873 -20.373 1.00 58.47 148 GLU A CA 1
ATOM 1130 C C . GLU A 1 148 ? 9.813 -2.895 -19.613 1.00 58.47 148 GLU A C 1
ATOM 1132 O O . GLU A 1 148 ? 9.630 -2.152 -18.659 1.00 58.47 148 GLU A O 1
ATOM 1137 N N . ILE A 1 149 ? 8.878 -3.724 -20.068 1.00 66.81 149 ILE A N 1
ATOM 1138 C CA . ILE A 1 149 ? 7.610 -3.964 -19.409 1.00 66.81 149 ILE A CA 1
ATOM 1139 C C . ILE A 1 149 ? 7.538 -5.464 -19.153 1.00 66.81 149 ILE A C 1
ATOM 1141 O O . ILE A 1 149 ? 7.576 -6.255 -20.105 1.00 66.81 149 ILE A O 1
ATOM 1145 N N . ASP A 1 150 ? 7.461 -5.839 -17.882 1.00 75.31 150 ASP A N 1
ATOM 1146 C CA . ASP A 1 150 ? 7.313 -7.228 -17.455 1.00 75.31 150 ASP A CA 1
ATOM 1147 C C . ASP A 1 150 ? 5.963 -7.837 -17.915 1.00 75.31 150 ASP A C 1
ATOM 1149 O O . ASP A 1 150 ? 5.133 -7.208 -18.586 1.00 75.31 150 ASP A O 1
ATOM 1153 N N . GLU A 1 151 ? 5.702 -9.094 -17.547 1.00 82.62 151 GLU A N 1
ATOM 1154 C CA . GLU A 1 151 ? 4.426 -9.756 -17.863 1.00 82.62 151 GLU A CA 1
ATOM 1155 C C . GLU A 1 151 ? 3.208 -9.054 -17.227 1.00 82.62 151 GLU A C 1
ATOM 1157 O O . GLU A 1 151 ? 2.093 -9.172 -17.750 1.00 82.62 151 GLU A O 1
ATOM 1162 N N . PHE A 1 152 ? 3.420 -8.291 -16.152 1.00 85.38 152 PHE A N 1
ATOM 1163 C CA . PHE A 1 152 ? 2.407 -7.582 -15.379 1.00 85.38 152 PHE A CA 1
ATOM 1164 C C . PHE A 1 152 ? 2.260 -6.106 -15.746 1.00 85.38 152 PHE A C 1
ATOM 1166 O O . PHE A 1 152 ? 1.441 -5.419 -15.133 1.00 85.38 152 PHE A O 1
ATOM 1173 N N . GLY A 1 153 ? 2.941 -5.607 -16.776 1.00 79.44 153 GLY A N 1
ATOM 1174 C CA . GLY A 1 153 ? 2.811 -4.214 -17.195 1.00 79.44 153 GLY A CA 1
ATOM 1175 C C . GLY A 1 153 ? 3.651 -3.220 -16.382 1.00 79.44 153 GLY A C 1
ATOM 1176 O O . GLY A 1 153 ? 3.343 -2.030 -16.421 1.00 79.44 153 GLY A O 1
ATOM 1177 N N . ILE A 1 154 ? 4.649 -3.682 -15.629 1.00 83.81 154 ILE A N 1
ATOM 1178 C CA . ILE A 1 154 ? 5.508 -2.868 -14.768 1.00 83.81 154 ILE A CA 1
ATOM 1179 C C . ILE A 1 154 ? 6.803 -2.537 -15.507 1.00 83.81 154 ILE A C 1
ATOM 1181 O O . ILE A 1 154 ? 7.430 -3.405 -16.109 1.00 83.81 154 ILE A O 1
ATOM 1185 N N . SER A 1 155 ? 7.170 -1.257 -15.457 1.00 76.25 155 SER A N 1
ATOM 1186 C CA . SER A 1 155 ? 8.396 -0.701 -16.023 1.00 76.25 155 SER A CA 1
ATOM 1187 C C . SER A 1 155 ? 9.242 -0.134 -14.901 1.00 76.25 155 SER A C 1
ATOM 1189 O O . SER A 1 155 ? 8.737 0.560 -14.015 1.00 76.25 155 SER A O 1
ATOM 1191 N N . GLU A 1 156 ? 10.538 -0.403 -14.958 1.00 71.69 156 GLU A N 1
ATOM 1192 C CA . GLU A 1 156 ? 11.485 0.110 -13.975 1.00 71.69 156 GLU A CA 1
ATOM 1193 C C . GLU A 1 156 ? 11.814 1.598 -14.156 1.00 71.69 156 GLU A C 1
ATOM 1195 O O . GLU A 1 156 ? 12.409 2.205 -13.270 1.00 71.69 156 GLU A O 1
ATOM 1200 N N . HIS A 1 157 ? 11.449 2.184 -15.298 1.00 67.56 157 HIS A N 1
ATOM 1201 C CA . HIS A 1 157 ? 11.744 3.580 -15.646 1.00 67.56 157 HIS A CA 1
ATOM 1202 C C . HIS A 1 157 ? 10.596 4.533 -15.362 1.00 67.56 157 HIS A C 1
ATOM 1204 O O . HIS A 1 157 ? 10.743 5.753 -15.471 1.00 67.56 157 HIS A O 1
ATOM 1210 N N . ASP A 1 158 ? 9.450 3.967 -15.024 1.00 75.44 158 ASP A N 1
ATOM 1211 C CA . ASP A 1 158 ? 8.257 4.711 -14.709 1.00 75.44 158 ASP A CA 1
ATOM 1212 C C . ASP A 1 158 ? 8.056 4.780 -13.194 1.00 75.44 158 ASP A C 1
ATOM 1214 O O . ASP A 1 158 ? 8.907 4.370 -12.415 1.00 75.44 158 ASP A O 1
ATOM 1218 N N . THR A 1 159 ? 6.962 5.392 -12.756 1.00 78.38 159 THR A N 1
ATOM 1219 C CA . THR A 1 159 ? 6.630 5.532 -11.334 1.00 78.38 159 THR A CA 1
ATOM 1220 C C . THR A 1 159 ? 5.781 4.358 -10.867 1.00 78.38 159 THR A C 1
ATOM 1222 O O . THR A 1 159 ? 5.134 3.677 -11.670 1.00 78.38 159 THR A O 1
ATOM 1225 N N . VAL A 1 160 ? 5.692 4.154 -9.553 1.00 84.12 160 VAL A N 1
ATOM 1226 C CA . VAL A 1 160 ? 4.791 3.139 -8.980 1.00 84.12 160 VAL A CA 1
ATOM 1227 C C . VAL A 1 160 ? 3.353 3.369 -9.454 1.00 84.12 160 VAL A C 1
ATOM 1229 O O . VAL A 1 160 ? 2.657 2.447 -9.888 1.00 84.12 160 VAL A O 1
ATOM 1232 N N . LEU A 1 161 ? 2.916 4.630 -9.429 1.00 85.81 161 LEU A N 1
ATOM 1233 C CA . LEU A 1 161 ? 1.585 5.015 -9.878 1.00 85.81 161 LEU A CA 1
ATOM 1234 C C . LEU A 1 161 ? 1.387 4.771 -11.382 1.00 85.81 161 LEU A C 1
ATOM 1236 O O . LEU A 1 161 ? 0.310 4.333 -11.788 1.00 85.81 161 LEU A O 1
ATOM 1240 N N . TRP A 1 162 ? 2.406 5.012 -12.212 1.00 85.12 162 TRP A N 1
ATOM 1241 C CA . TRP A 1 162 ? 2.335 4.735 -13.647 1.00 85.12 162 TRP A CA 1
ATOM 1242 C C . TRP A 1 162 ? 2.094 3.249 -13.920 1.00 85.12 162 TRP A C 1
ATOM 1244 O O . TRP A 1 162 ? 1.261 2.928 -14.772 1.00 85.12 162 TRP A O 1
ATOM 1254 N N . ALA A 1 163 ? 2.751 2.354 -13.176 1.00 86.88 163 ALA A N 1
ATOM 1255 C CA . ALA A 1 163 ? 2.571 0.912 -13.332 1.00 86.88 163 ALA A CA 1
ATOM 1256 C C . ALA A 1 163 ? 1.113 0.505 -13.068 1.00 86.88 163 ALA A C 1
ATOM 1258 O O . ALA A 1 163 ? 0.500 -0.207 -13.866 1.00 86.88 163 ALA A O 1
ATOM 1259 N N . PHE A 1 164 ? 0.501 1.039 -12.007 1.00 91.19 164 PHE A N 1
ATOM 1260 C CA . PHE A 1 164 ? -0.911 0.781 -11.704 1.00 91.19 164 PHE A CA 1
ATOM 1261 C C . PHE A 1 164 ? -1.875 1.415 -12.716 1.00 91.19 164 PHE A C 1
ATOM 1263 O O . PHE A 1 164 ? -2.934 0.849 -12.982 1.00 91.19 164 PHE A O 1
ATOM 1270 N N . GLN A 1 165 ? -1.511 2.550 -13.320 1.00 86.94 165 GLN A N 1
ATOM 1271 C CA . GLN A 1 165 ? -2.318 3.234 -14.338 1.00 86.94 165 GLN A CA 1
ATOM 1272 C C . GLN A 1 165 ? -2.280 2.562 -15.716 1.00 86.94 165 GLN A C 1
ATOM 1274 O O . GLN A 1 165 ? -3.265 2.630 -16.455 1.00 86.94 165 GLN A O 1
ATOM 1279 N N . ASN A 1 166 ? -1.157 1.939 -16.080 1.00 83.06 166 ASN A N 1
ATOM 1280 C CA . ASN A 1 166 ? -0.922 1.428 -17.433 1.00 83.06 166 ASN A CA 1
ATOM 1281 C C . ASN A 1 166 ? -0.955 -0.103 -17.529 1.00 83.06 166 ASN A C 1
ATOM 1283 O O . ASN A 1 166 ? -1.032 -0.642 -18.637 1.00 83.06 166 ASN A O 1
ATOM 1287 N N . SER A 1 167 ? -0.981 -0.810 -16.397 1.00 87.12 167 SER A N 1
ATOM 1288 C CA . SER A 1 167 ? -1.127 -2.262 -16.368 1.00 87.12 167 SER A CA 1
ATOM 1289 C C . SER A 1 167 ? -2.594 -2.714 -16.441 1.00 87.12 167 SER A C 1
ATOM 1291 O O . SER A 1 167 ? -3.425 -2.296 -15.628 1.00 87.12 167 SER A O 1
ATOM 1293 N N . PRO A 1 168 ? -2.940 -3.667 -17.331 1.00 86.12 168 PRO A N 1
ATOM 1294 C CA . PRO A 1 168 ? -4.262 -4.286 -17.328 1.00 86.12 168 PRO A CA 1
ATOM 1295 C C . PRO A 1 168 ? -4.509 -5.187 -16.105 1.00 86.12 168 PRO A C 1
ATOM 1297 O O . PRO A 1 168 ? -5.661 -5.543 -15.863 1.00 86.12 168 PRO A O 1
ATOM 1300 N N . TYR A 1 169 ? -3.478 -5.558 -15.337 1.00 92.88 169 TYR A N 1
ATOM 1301 C CA . TYR A 1 169 ? -3.583 -6.473 -14.194 1.00 92.88 169 TYR A CA 1
ATOM 1302 C C . TYR A 1 169 ? -3.947 -5.776 -12.881 1.00 92.88 169 TYR A C 1
ATOM 1304 O O . TYR A 1 169 ? -4.468 -6.439 -11.986 1.00 92.88 169 TYR A O 1
ATOM 1312 N N . PHE A 1 170 ? -3.743 -4.458 -12.782 1.00 95.56 170 PHE A N 1
ATOM 1313 C CA . PHE A 1 170 ? -3.967 -3.679 -11.555 1.00 95.56 170 PHE A CA 1
ATOM 1314 C C . PHE A 1 170 ? -5.188 -2.756 -11.619 1.00 95.56 170 PHE A C 1
ATOM 1316 O O . PHE A 1 170 ? -5.366 -1.903 -10.758 1.00 95.56 170 PHE A O 1
ATOM 1323 N N . SER A 1 171 ? -6.083 -2.931 -12.596 1.00 94.75 171 SER A N 1
ATOM 1324 C CA . SER A 1 171 ? -7.248 -2.048 -12.762 1.00 94.75 171 SER A CA 1
ATOM 1325 C C . SER A 1 171 ? -8.196 -1.996 -11.549 1.00 94.75 171 SER A C 1
ATOM 1327 O O . SER A 1 171 ? -8.823 -0.967 -11.314 1.00 94.75 171 SER A O 1
ATOM 1329 N N . THR A 1 172 ? -8.315 -3.081 -10.775 1.00 95.25 172 THR A N 1
ATOM 1330 C CA . THR A 1 172 ? -9.123 -3.132 -9.540 1.00 95.25 172 THR A CA 1
ATOM 1331 C C . THR A 1 172 ? -8.388 -2.447 -8.392 1.00 95.25 172 THR A C 1
ATOM 1333 O O . THR A 1 172 ? -8.986 -1.650 -7.678 1.00 95.25 172 THR A O 1
ATOM 1336 N N . LEU A 1 173 ? -7.076 -2.677 -8.273 1.00 96.50 173 LEU A N 1
ATOM 1337 C CA . LEU A 1 173 ? -6.222 -1.986 -7.307 1.00 96.50 173 LEU A CA 1
ATOM 1338 C C . LEU A 1 173 ? -6.242 -0.467 -7.529 1.00 96.50 173 LEU A C 1
ATOM 1340 O O . LEU A 1 173 ? -6.438 0.283 -6.581 1.00 96.50 173 LEU A O 1
ATOM 1344 N N . LEU A 1 174 ? -6.115 -0.010 -8.780 1.00 96.19 174 LEU A N 1
ATOM 1345 C CA . LEU A 1 174 ? -6.172 1.411 -9.128 1.00 96.19 174 LEU A CA 1
ATOM 1346 C C . LEU A 1 174 ? -7.508 2.045 -8.719 1.00 96.19 174 LEU A C 1
ATOM 1348 O O . LEU A 1 174 ? -7.511 3.097 -8.091 1.00 96.19 174 LEU A O 1
ATOM 1352 N N . GLN A 1 175 ? -8.635 1.389 -9.011 1.00 95.50 175 GLN A N 1
ATOM 1353 C CA . GLN A 1 175 ? -9.957 1.870 -8.588 1.00 95.50 175 GLN A CA 1
ATOM 1354 C C . GLN A 1 175 ? -10.088 1.937 -7.058 1.00 95.50 175 GLN A C 1
ATOM 1356 O O . GLN A 1 175 ? -10.674 2.882 -6.536 1.00 95.50 175 GLN A O 1
ATOM 1361 N N . ALA A 1 176 ? -9.524 0.967 -6.334 1.00 92.06 176 ALA A N 1
ATOM 1362 C CA . ALA A 1 176 ? -9.511 0.967 -4.873 1.00 92.06 176 ALA A CA 1
ATOM 1363 C C . ALA A 1 176 ? -8.669 2.131 -4.311 1.00 92.06 176 ALA A C 1
ATOM 1365 O O . ALA A 1 176 ? -9.097 2.819 -3.383 1.00 92.06 176 ALA A O 1
ATOM 1366 N N . LEU A 1 177 ? -7.506 2.405 -4.912 1.00 92.81 177 LEU A N 1
ATOM 1367 C CA . LEU A 1 177 ? -6.649 3.542 -4.557 1.00 92.81 177 LEU A CA 1
ATOM 1368 C C . LEU A 1 177 ? -7.336 4.887 -4.837 1.00 92.81 177 LEU A C 1
ATOM 1370 O O . LEU A 1 177 ? -7.211 5.815 -4.042 1.00 92.81 177 LEU A O 1
ATOM 1374 N N . GLU A 1 178 ? -8.076 5.003 -5.942 1.00 93.12 178 GLU A N 1
ATOM 1375 C CA . GLU A 1 178 ? -8.865 6.200 -6.267 1.00 93.12 178 GLU A CA 1
ATOM 1376 C C . GLU A 1 178 ? -10.026 6.403 -5.277 1.00 93.12 178 GLU A C 1
ATOM 1378 O O . GLU A 1 178 ? -10.263 7.525 -4.833 1.00 93.12 178 GLU A O 1
ATOM 1383 N N . MET A 1 179 ? -10.721 5.327 -4.891 1.00 87.88 179 MET A N 1
ATOM 1384 C CA . MET A 1 179 ? -11.837 5.359 -3.933 1.00 87.88 179 MET A CA 1
ATOM 1385 C C . MET A 1 179 ? -11.403 5.805 -2.530 1.00 87.88 179 MET A C 1
ATOM 1387 O O . MET A 1 179 ? -12.133 6.526 -1.856 1.00 87.88 179 MET A O 1
ATOM 1391 N N . THR A 1 180 ? -10.201 5.404 -2.120 1.00 82.50 180 THR A N 1
ATOM 1392 C CA . THR A 1 180 ? -9.599 5.712 -0.810 1.00 82.50 180 THR A CA 1
ATOM 1393 C C . THR A 1 180 ? -8.719 6.965 -0.828 1.00 82.50 180 THR A C 1
ATOM 1395 O O . THR A 1 180 ? -8.144 7.339 0.189 1.00 82.50 180 THR A O 1
ATOM 1398 N N . ASN A 1 181 ? -8.607 7.639 -1.980 1.00 85.00 181 ASN A N 1
ATOM 1399 C CA . ASN A 1 181 ? -7.764 8.820 -2.184 1.00 85.00 181 ASN A CA 1
ATOM 1400 C C . ASN A 1 181 ? -6.262 8.594 -1.876 1.00 85.00 181 ASN A C 1
ATOM 1402 O O . ASN A 1 181 ? -5.533 9.532 -1.556 1.00 85.00 181 ASN A O 1
ATOM 1406 N N . LEU A 1 182 ? -5.770 7.359 -2.009 1.00 85.12 182 LEU A N 1
ATOM 1407 C CA . LEU A 1 182 ? -4.366 6.998 -1.768 1.00 85.12 182 LEU A CA 1
ATOM 1408 C C . LEU A 1 182 ? -3.456 7.218 -2.989 1.00 85.12 182 LEU A C 1
ATOM 1410 O O . LEU A 1 182 ? -2.235 7.124 -2.871 1.00 85.12 182 LEU A O 1
ATOM 1414 N N . THR A 1 183 ? -4.004 7.552 -4.163 1.00 86.62 183 THR A N 1
ATOM 1415 C CA . THR A 1 183 ? -3.197 7.814 -5.371 1.00 86.62 183 THR A CA 1
ATOM 1416 C C . THR A 1 183 ? -2.217 8.974 -5.197 1.00 86.62 183 THR A C 1
ATOM 1418 O O . THR A 1 183 ? -1.133 8.941 -5.769 1.00 86.62 183 THR A O 1
ATOM 1421 N N . GLU A 1 184 ? -2.579 9.995 -4.411 1.00 80.81 184 GLU A N 1
ATOM 1422 C CA . GLU A 1 184 ? -1.689 11.126 -4.114 1.00 80.81 184 GLU A CA 1
ATOM 1423 C C . GLU A 1 184 ? -0.521 10.699 -3.215 1.00 80.81 184 GLU A C 1
ATOM 1425 O O . GLU A 1 184 ? 0.608 11.129 -3.435 1.00 80.81 184 GLU A O 1
ATOM 1430 N N . ALA A 1 185 ? -0.749 9.789 -2.264 1.00 78.38 185 ALA A N 1
ATOM 1431 C CA . ALA A 1 185 ? 0.304 9.274 -1.387 1.00 78.38 185 ALA A CA 1
ATOM 1432 C C . ALA A 1 185 ? 1.380 8.480 -2.156 1.00 78.38 185 ALA A C 1
ATOM 1434 O O . ALA A 1 185 ? 2.546 8.476 -1.764 1.00 78.38 185 ALA A O 1
ATOM 1435 N N . LEU A 1 186 ? 1.003 7.853 -3.274 1.00 79.62 186 LEU A N 1
ATOM 1436 C CA . LEU A 1 186 ? 1.903 7.106 -4.161 1.00 79.62 186 LEU A CA 1
ATOM 1437 C C . LEU A 1 186 ? 2.531 7.967 -5.271 1.00 79.62 186 LEU A C 1
ATOM 1439 O O . LEU A 1 186 ? 3.120 7.426 -6.207 1.00 79.62 186 LEU A O 1
ATOM 1443 N N . SER A 1 187 ? 2.387 9.295 -5.218 1.00 77.06 187 SER A N 1
ATOM 1444 C CA . SER A 1 187 ? 3.029 10.169 -6.197 1.00 77.06 187 SER A CA 1
ATOM 1445 C C . SER A 1 187 ? 4.547 10.258 -5.961 1.00 77.06 187 SER A C 1
ATOM 1447 O O . SER A 1 187 ? 5.014 10.126 -4.821 1.00 77.06 187 SER A O 1
ATOM 1449 N N . PRO A 1 188 ? 5.347 10.539 -7.007 1.00 72.50 188 PRO A N 1
ATOM 1450 C CA . PRO A 1 188 ? 6.793 10.714 -6.863 1.00 72.50 188 PRO A CA 1
ATOM 1451 C C . PRO A 1 188 ? 7.180 11.781 -5.835 1.00 72.50 188 PRO A C 1
ATOM 1453 O O . PRO A 1 188 ? 8.190 11.648 -5.154 1.00 72.50 188 PRO A O 1
ATOM 1456 N N . GLU A 1 189 ? 6.378 12.839 -5.686 1.00 72.25 189 GLU A N 1
ATOM 1457 C CA . GLU A 1 189 ? 6.639 13.921 -4.731 1.00 72.25 189 GLU A CA 1
ATOM 1458 C C . GLU A 1 189 ? 6.467 13.493 -3.269 1.00 72.25 189 GLU A C 1
ATOM 1460 O O . GLU A 1 189 ? 7.086 14.086 -2.384 1.00 72.25 189 GLU A O 1
ATOM 1465 N N . ASN A 1 190 ? 5.642 12.472 -3.025 1.00 74.12 190 ASN A N 1
ATOM 1466 C CA . ASN A 1 190 ? 5.343 11.935 -1.700 1.00 74.12 190 ASN A CA 1
ATOM 1467 C C . ASN A 1 190 ? 6.109 10.640 -1.403 1.00 74.12 190 ASN A C 1
ATOM 1469 O O . ASN A 1 190 ? 5.945 10.060 -0.330 1.00 74.12 190 ASN A O 1
ATOM 1473 N N . THR A 1 191 ? 6.968 10.197 -2.326 1.00 72.94 191 THR A N 1
ATOM 1474 C CA . THR A 1 191 ? 7.736 8.966 -2.162 1.00 72.94 191 THR A CA 1
ATOM 1475 C C . THR A 1 191 ? 8.829 9.139 -1.091 1.00 72.94 191 THR A C 1
ATOM 1477 O O . THR A 1 191 ? 9.638 10.071 -1.152 1.00 72.94 191 THR A O 1
ATOM 1480 N N . PRO A 1 192 ? 8.868 8.268 -0.067 1.00 66.81 192 PRO A N 1
ATOM 1481 C CA . PRO A 1 192 ? 9.871 8.282 0.989 1.00 66.81 192 PRO A CA 1
ATOM 1482 C C . PRO A 1 192 ? 11.281 8.145 0.432 1.00 66.81 192 PRO A C 1
ATOM 1484 O O . PRO A 1 192 ? 11.506 7.398 -0.506 1.00 66.81 192 PRO A O 1
ATOM 1487 N N . GLN A 1 193 ? 12.277 8.733 1.100 1.00 64.12 193 GLN A N 1
ATOM 1488 C CA . GLN A 1 193 ? 13.680 8.596 0.680 1.00 64.12 193 GLN A CA 1
ATOM 1489 C C . GLN A 1 193 ? 14.142 7.130 0.578 1.00 64.12 193 GLN A C 1
ATOM 1491 O O . GLN A 1 193 ? 14.985 6.804 -0.257 1.00 64.12 193 GLN A O 1
ATOM 1496 N N . MET A 1 194 ? 13.633 6.249 1.446 1.00 61.34 194 MET A N 1
ATOM 1497 C CA . MET A 1 194 ? 13.946 4.816 1.401 1.00 61.34 194 MET A CA 1
ATOM 1498 C C . MET A 1 194 ? 13.129 4.059 0.356 1.00 61.34 194 MET A C 1
ATOM 1500 O O . MET A 1 194 ? 13.559 2.983 -0.050 1.00 61.34 194 MET A O 1
ATOM 1504 N N . GLY A 1 195 ? 12.024 4.638 -0.105 1.00 72.56 195 GLY A N 1
ATOM 1505 C CA . GLY A 1 195 ? 11.137 4.044 -1.082 1.00 72.56 195 GLY A CA 1
ATOM 1506 C C . GLY A 1 195 ? 10.003 3.209 -0.510 1.00 72.56 195 GLY A C 1
ATOM 1507 O O . GLY A 1 195 ? 9.974 2.896 0.684 1.00 72.56 195 GLY A O 1
ATOM 1508 N N . TYR A 1 196 ? 9.082 2.831 -1.392 1.00 77.94 196 TYR A N 1
ATOM 1509 C CA . TYR A 1 196 ? 7.977 1.926 -1.090 1.00 77.94 196 TYR A CA 1
ATOM 1510 C C . TYR A 1 196 ? 8.323 0.477 -1.448 1.00 77.94 196 TYR A C 1
ATOM 1512 O O . TYR A 1 196 ? 8.977 0.207 -2.450 1.00 77.94 196 TYR A O 1
ATOM 1520 N N . THR A 1 197 ? 7.821 -0.473 -0.666 1.00 80.94 197 THR A N 1
ATOM 1521 C CA . THR A 1 197 ? 7.571 -1.851 -1.101 1.00 80.94 197 THR A CA 1
ATOM 1522 C C . THR A 1 197 ? 6.062 -2.044 -1.131 1.00 80.94 197 THR A C 1
ATOM 1524 O O . THR A 1 197 ? 5.420 -1.870 -0.100 1.00 80.94 197 THR A O 1
ATOM 1527 N N . ILE A 1 198 ? 5.483 -2.390 -2.276 1.00 87.25 198 ILE A N 1
ATOM 1528 C CA . ILE A 1 198 ? 4.042 -2.592 -2.429 1.00 87.25 198 ILE A CA 1
ATOM 1529 C C . ILE A 1 198 ? 3.780 -4.023 -2.850 1.00 87.25 198 ILE A C 1
ATOM 1531 O O . ILE A 1 198 ? 4.187 -4.434 -3.932 1.00 87.25 198 ILE A O 1
ATOM 1535 N N . PHE A 1 199 ? 3.035 -4.758 -2.037 1.00 89.38 199 PHE A N 1
ATOM 1536 C CA . PHE A 1 199 ? 2.433 -6.002 -2.476 1.00 89.38 199 PHE A CA 1
ATOM 1537 C C . PHE A 1 199 ? 1.195 -5.683 -3.315 1.00 89.38 199 PHE A C 1
ATOM 1539 O O . PHE A 1 199 ? 0.164 -5.302 -2.781 1.00 89.38 199 PHE A O 1
ATOM 1546 N N . ALA A 1 200 ? 1.285 -5.778 -4.636 1.00 93.44 200 ALA A N 1
ATOM 1547 C CA . ALA A 1 200 ? 0.210 -5.387 -5.539 1.00 93.44 200 ALA A CA 1
ATOM 1548 C C . ALA A 1 200 ? -0.691 -6.590 -5.876 1.00 93.44 200 ALA A C 1
ATOM 1550 O O . ALA A 1 200 ? -0.284 -7.456 -6.659 1.00 93.44 200 ALA A O 1
ATOM 1551 N N . PRO A 1 201 ? -1.917 -6.678 -5.320 1.00 95.25 201 PRO A N 1
ATOM 1552 C CA . PRO A 1 201 ? -2.869 -7.706 -5.714 1.00 95.25 201 PRO A CA 1
ATOM 1553 C C . PRO A 1 201 ? -3.367 -7.468 -7.139 1.00 95.25 201 PRO A C 1
ATOM 1555 O O . PRO A 1 201 ? -3.788 -6.369 -7.509 1.00 95.25 201 PRO A O 1
ATOM 1558 N N . THR A 1 202 ? -3.351 -8.528 -7.943 1.00 95.69 202 THR A N 1
ATOM 1559 C CA . THR A 1 202 ? -3.931 -8.509 -9.294 1.00 95.69 202 THR A CA 1
ATOM 1560 C C . THR A 1 202 ? -5.463 -8.429 -9.259 1.00 95.69 202 THR A C 1
ATOM 1562 O O . THR A 1 202 ? -6.105 -8.719 -8.251 1.00 95.69 202 THR A O 1
ATOM 1565 N N . ASN A 1 203 ? -6.093 -8.111 -10.392 1.00 94.31 203 ASN A N 1
ATOM 1566 C CA . ASN A 1 203 ? -7.552 -8.209 -10.542 1.00 94.31 203 ASN A CA 1
ATOM 1567 C C . ASN A 1 203 ? -8.091 -9.599 -10.148 1.00 94.31 203 ASN A C 1
ATOM 1569 O O . ASN A 1 203 ? -9.157 -9.706 -9.540 1.00 94.31 203 ASN A O 1
ATOM 1573 N N . ASP A 1 204 ? -7.352 -10.658 -10.491 1.00 92.75 204 ASP A N 1
ATOM 1574 C CA . ASP A 1 204 ? -7.725 -12.032 -10.154 1.00 92.75 204 ASP A CA 1
ATOM 1575 C C . ASP A 1 204 ? -7.622 -12.285 -8.645 1.00 92.75 204 ASP A C 1
ATOM 1577 O O . ASP A 1 204 ? -8.475 -12.987 -8.104 1.00 92.75 204 ASP A O 1
ATOM 1581 N N . ALA A 1 205 ? -6.660 -11.656 -7.959 1.00 91.88 205 ALA A N 1
ATOM 1582 C CA . ALA A 1 205 ? -6.531 -11.707 -6.504 1.00 91.88 205 ALA A CA 1
ATOM 1583 C C . ALA A 1 205 ? -7.764 -11.123 -5.797 1.00 91.88 205 ALA A C 1
ATOM 1585 O O . ALA A 1 205 ? -8.359 -11.796 -4.958 1.00 91.88 205 ALA A O 1
ATOM 1586 N N . PHE A 1 206 ? -8.215 -9.922 -6.185 1.00 86.31 206 PHE A N 1
ATOM 1587 C CA . PHE A 1 206 ? -9.446 -9.323 -5.641 1.00 86.31 206 PHE A CA 1
ATOM 1588 C C . PHE A 1 206 ? -10.663 -10.233 -5.840 1.00 86.31 206 PHE A C 1
ATOM 1590 O O . PHE A 1 206 ? -11.421 -10.497 -4.903 1.00 86.31 206 PHE A O 1
ATOM 1597 N N . ASN A 1 207 ? -10.821 -10.775 -7.051 1.00 83.31 207 ASN A N 1
ATOM 1598 C CA . ASN A 1 207 ? -11.929 -11.671 -7.362 1.00 83.31 207 ASN A CA 1
ATOM 1599 C C . ASN A 1 207 ? -11.842 -13.008 -6.599 1.00 83.31 207 ASN A C 1
ATOM 1601 O O . ASN A 1 207 ? -12.875 -13.559 -6.221 1.00 83.31 207 ASN A O 1
ATOM 1605 N N . ALA A 1 208 ? -10.638 -13.533 -6.360 1.00 80.38 208 ALA A N 1
ATOM 1606 C CA . ALA A 1 208 ? -10.423 -14.763 -5.600 1.00 80.38 208 ALA A CA 1
ATOM 1607 C C . ALA A 1 208 ? -10.723 -14.587 -4.105 1.00 80.38 208 ALA A C 1
ATOM 1609 O O . ALA A 1 208 ? -11.317 -15.481 -3.499 1.00 80.38 208 ALA A O 1
ATOM 1610 N N . THR A 1 209 ? -10.365 -13.438 -3.527 1.00 74.38 209 THR A N 1
ATOM 1611 C CA . THR A 1 209 ? -10.688 -13.090 -2.135 1.00 74.38 209 THR A CA 1
ATOM 1612 C C . THR A 1 209 ? -12.177 -12.750 -1.956 1.00 74.38 209 THR A C 1
ATOM 1614 O O . THR A 1 209 ? -12.689 -12.798 -0.841 1.00 74.38 209 THR A O 1
ATOM 1617 N N . GLY A 1 210 ? -12.902 -12.470 -3.046 1.00 75.12 210 GLY A N 1
ATOM 1618 C CA . GLY A 1 210 ? -14.322 -12.106 -3.011 1.00 75.12 210 GLY A CA 1
ATOM 1619 C C . GLY A 1 210 ? -14.565 -10.673 -2.538 1.00 75.12 210 GLY A C 1
ATOM 1620 O O . GLY A 1 210 ? -15.657 -10.368 -2.072 1.00 75.12 210 GLY A O 1
ATOM 1621 N N . ILE A 1 211 ? -13.547 -9.816 -2.646 1.00 73.62 211 ILE A N 1
ATOM 1622 C CA . ILE A 1 211 ? -13.628 -8.390 -2.333 1.00 73.62 211 ILE A CA 1
ATOM 1623 C C . ILE A 1 211 ? -14.103 -7.670 -3.596 1.00 73.62 211 ILE A C 1
ATOM 1625 O O . ILE A 1 211 ? -13.374 -7.609 -4.591 1.00 73.62 211 ILE A O 1
ATOM 1629 N N . TYR A 1 212 ? -15.317 -7.123 -3.562 1.00 80.50 212 TYR A N 1
ATOM 1630 C CA . TYR A 1 212 ? -15.878 -6.327 -4.650 1.00 80.50 212 TYR A CA 1
ATOM 1631 C C . TYR A 1 212 ? -15.969 -4.865 -4.225 1.00 80.50 212 TYR A C 1
ATOM 1633 O O . TYR A 1 212 ? -16.515 -4.552 -3.175 1.00 80.50 212 TYR A O 1
ATOM 1641 N N . LEU A 1 213 ? -15.447 -3.953 -5.052 1.00 79.94 213 LEU A N 1
ATOM 1642 C CA . LEU A 1 213 ? -15.402 -2.529 -4.693 1.00 79.94 213 LEU A CA 1
ATOM 1643 C C . LEU A 1 213 ? -16.792 -1.903 -4.504 1.00 79.94 213 LEU A C 1
ATOM 1645 O O . LEU A 1 213 ? -16.931 -0.954 -3.742 1.00 79.94 213 LEU A O 1
ATOM 1649 N N . ASP A 1 214 ? -17.815 -2.468 -5.149 1.00 78.69 214 ASP A N 1
ATOM 1650 C CA . ASP A 1 214 ? -19.212 -2.047 -4.994 1.00 78.69 214 ASP A CA 1
ATOM 1651 C C . ASP A 1 214 ? -19.755 -2.278 -3.566 1.00 78.69 214 ASP A C 1
ATOM 1653 O O . ASP A 1 214 ? -20.774 -1.686 -3.217 1.00 78.69 214 ASP A O 1
ATOM 1657 N N . ASP A 1 215 ? -19.092 -3.107 -2.748 1.00 72.62 215 ASP A N 1
ATOM 1658 C CA . ASP A 1 215 ? -19.470 -3.360 -1.350 1.00 72.62 215 ASP A CA 1
ATOM 1659 C C . ASP A 1 215 ? -18.961 -2.259 -0.390 1.00 72.62 215 ASP A C 1
ATOM 1661 O O . ASP A 1 215 ? -19.403 -2.191 0.756 1.00 72.62 215 ASP A O 1
ATOM 1665 N N . PHE A 1 216 ? -18.060 -1.376 -0.844 1.00 75.06 216 PHE A N 1
ATOM 1666 C CA . PHE A 1 216 ? -17.524 -0.248 -0.066 1.00 75.06 216 PHE A CA 1
ATOM 1667 C C . PHE A 1 216 ? -18.182 1.075 -0.488 1.00 75.06 216 PHE A C 1
ATOM 1669 O O . PHE A 1 216 ? -17.527 2.011 -0.944 1.00 75.06 216 PHE A O 1
ATOM 1676 N N . ASP A 1 217 ? -19.509 1.148 -0.370 1.00 75.56 217 ASP A N 1
ATOM 1677 C CA . ASP A 1 217 ? -20.315 2.317 -0.756 1.00 75.56 217 ASP A CA 1
ATOM 1678 C C . ASP A 1 217 ? -20.642 3.274 0.410 1.00 75.56 217 ASP A C 1
ATOM 1680 O O . ASP A 1 217 ? -21.279 4.316 0.208 1.00 75.56 217 ASP A O 1
ATOM 1684 N N . SER A 1 218 ? -20.170 2.945 1.615 1.00 67.38 218 SER A N 1
ATOM 1685 C CA . SER A 1 218 ? -20.287 3.736 2.844 1.00 67.38 218 SER A CA 1
ATOM 1686 C C . SER A 1 218 ? -18.948 4.375 3.244 1.00 67.38 218 SER A C 1
ATOM 1688 O O . SER A 1 218 ? -17.893 3.834 2.902 1.00 67.38 218 SER A O 1
ATOM 1690 N N . PRO A 1 219 ? -18.956 5.510 3.971 1.00 65.06 219 PRO A N 1
ATOM 1691 C CA . PRO A 1 219 ? -17.738 6.098 4.533 1.00 65.06 219 PRO A CA 1
ATOM 1692 C C . PRO A 1 219 ? -16.912 5.094 5.349 1.00 65.06 219 PRO A C 1
ATOM 1694 O O . PRO A 1 219 ? -15.707 4.988 5.151 1.00 65.06 219 PRO A O 1
ATOM 1697 N N . GLU A 1 220 ? -17.576 4.292 6.177 1.00 59.28 220 GLU A N 1
ATOM 1698 C CA . GLU A 1 220 ? -16.954 3.293 7.046 1.00 59.28 220 GLU A CA 1
ATOM 1699 C C . GLU A 1 220 ? -16.352 2.145 6.218 1.00 59.28 220 GLU A C 1
ATOM 1701 O O . GLU A 1 220 ? -15.245 1.674 6.479 1.00 59.28 220 GLU A O 1
ATOM 1706 N N . GLY A 1 221 ? -17.041 1.726 5.150 1.00 63.59 221 GLY A N 1
ATOM 1707 C CA . GLY A 1 221 ? -16.503 0.765 4.189 1.00 63.59 221 GLY A CA 1
ATOM 1708 C C . GLY A 1 221 ? -15.242 1.284 3.490 1.00 63.59 221 GLY A C 1
ATOM 1709 O O . GLY A 1 221 ? -14.267 0.548 3.341 1.00 63.59 221 GLY A O 1
ATOM 1710 N N . ILE A 1 222 ? -15.221 2.560 3.101 1.00 71.31 222 ILE A N 1
ATOM 1711 C CA . ILE A 1 222 ? -14.044 3.182 2.481 1.00 71.31 222 ILE A CA 1
ATOM 1712 C C . ILE A 1 222 ? -12.866 3.229 3.466 1.00 71.31 222 ILE A C 1
ATOM 1714 O O . ILE A 1 222 ? -11.730 2.993 3.053 1.00 71.31 222 ILE A O 1
ATOM 1718 N N . GLU A 1 223 ? -13.102 3.460 4.759 1.00 67.88 223 GLU A N 1
ATOM 1719 C CA . GLU A 1 223 ? -12.054 3.396 5.789 1.00 67.88 223 GLU A CA 1
ATOM 1720 C C . GLU A 1 223 ? -11.482 1.981 5.947 1.00 67.88 223 GLU A C 1
ATOM 1722 O O . GLU A 1 223 ? -10.262 1.804 5.952 1.00 67.88 223 GLU A O 1
ATOM 1727 N N . VAL A 1 224 ? -12.335 0.951 5.958 1.00 68.19 224 VAL A N 1
ATOM 1728 C CA . VAL A 1 224 ? -11.882 -0.453 5.965 1.00 68.19 224 VAL A CA 1
ATOM 1729 C C . VAL A 1 224 ? -11.040 -0.766 4.726 1.00 68.19 224 VAL A C 1
ATOM 1731 O O . VAL A 1 224 ? -9.965 -1.359 4.838 1.00 68.19 224 VAL A O 1
ATOM 1734 N N . LEU A 1 225 ? -11.492 -0.347 3.541 1.00 76.62 225 LEU A N 1
ATOM 1735 C CA . LEU A 1 225 ? -10.737 -0.526 2.302 1.00 76.62 225 LEU A CA 1
ATOM 1736 C C . LEU A 1 225 ? -9.390 0.210 2.357 1.00 76.62 225 LEU A C 1
ATOM 1738 O O . LEU A 1 225 ? -8.383 -0.329 1.901 1.00 76.62 225 LEU A O 1
ATOM 1742 N N . THR A 1 226 ? -9.358 1.407 2.945 1.00 77.19 226 THR A N 1
ATOM 1743 C CA . THR A 1 226 ? -8.133 2.194 3.139 1.00 77.19 226 THR A CA 1
ATOM 1744 C C . THR A 1 226 ? -7.125 1.413 3.978 1.00 77.19 226 THR A C 1
ATOM 1746 O O . THR A 1 226 ? -5.990 1.238 3.541 1.00 77.19 226 THR A O 1
ATOM 1749 N N . GLU A 1 227 ? -7.534 0.852 5.119 1.00 72.69 227 GLU A N 1
ATOM 1750 C CA . GLU A 1 227 ? -6.646 0.048 5.972 1.00 72.69 227 GLU A CA 1
ATOM 1751 C C . GLU A 1 227 ? -6.152 -1.227 5.267 1.00 72.69 227 GLU A C 1
ATOM 1753 O O . GLU A 1 227 ? -4.976 -1.581 5.376 1.00 72.69 227 GLU A O 1
ATOM 1758 N N . VAL A 1 228 ? -7.012 -1.896 4.487 1.00 80.19 228 VAL A N 1
ATOM 1759 C CA . VAL A 1 228 ? -6.599 -3.052 3.674 1.00 80.19 228 VAL A CA 1
ATOM 1760 C C . VAL A 1 228 ? -5.518 -2.649 2.670 1.00 80.19 228 VAL A C 1
ATOM 1762 O O . VAL A 1 228 ? -4.501 -3.331 2.566 1.00 80.19 228 VAL A O 1
ATOM 1765 N N . LEU A 1 229 ? -5.686 -1.543 1.942 1.00 86.62 229 LEU A N 1
ATOM 1766 C CA . LEU A 1 229 ? -4.694 -1.080 0.963 1.00 86.62 229 LEU A CA 1
ATOM 1767 C C . LEU A 1 229 ? -3.384 -0.650 1.628 1.00 86.62 229 LEU A C 1
ATOM 1769 O O . LEU A 1 229 ? -2.305 -0.999 1.154 1.00 86.62 229 LEU A O 1
ATOM 1773 N N . LEU A 1 230 ? -3.468 0.049 2.755 1.00 81.31 230 LEU A N 1
ATOM 1774 C CA . LEU A 1 230 ? -2.314 0.470 3.541 1.00 81.31 230 LEU A CA 1
ATOM 1775 C C . LEU A 1 230 ? -1.488 -0.717 4.067 1.00 81.31 230 LEU A C 1
ATOM 1777 O O . LEU A 1 230 ? -0.258 -0.639 4.117 1.00 81.31 230 LEU A O 1
ATOM 1781 N N . TYR A 1 231 ? -2.134 -1.848 4.370 1.00 81.12 231 TYR A N 1
ATOM 1782 C CA . TYR A 1 231 ? -1.458 -3.086 4.774 1.00 81.12 231 TYR A CA 1
ATOM 1783 C C . TYR A 1 231 ? -0.549 -3.678 3.684 1.00 81.12 231 TYR A C 1
ATOM 1785 O O . TYR A 1 231 ? 0.418 -4.382 3.985 1.00 81.12 231 TYR A O 1
ATOM 1793 N N . HIS A 1 232 ? -0.810 -3.352 2.416 1.00 86.12 232 HIS A N 1
ATOM 1794 C CA . HIS A 1 232 ? -0.008 -3.813 1.287 1.00 86.12 232 HIS A CA 1
ATOM 1795 C C . HIS A 1 232 ? 1.265 -2.989 1.057 1.00 86.12 232 HIS A C 1
ATOM 1797 O O . HIS A 1 232 ? 2.110 -3.418 0.274 1.00 86.12 232 HIS A O 1
ATOM 1803 N N . VAL A 1 233 ? 1.436 -1.832 1.707 1.00 82.44 233 VAL A N 1
ATOM 1804 C CA . VAL A 1 233 ? 2.563 -0.922 1.442 1.00 82.44 233 VAL A CA 1
ATOM 1805 C C . VAL A 1 233 ? 3.490 -0.820 2.643 1.00 82.44 233 VAL A C 1
ATOM 1807 O O . VAL A 1 233 ? 3.027 -0.558 3.742 1.00 82.44 233 VAL A O 1
ATOM 1810 N N . SER A 1 234 ? 4.802 -0.939 2.440 1.00 75.50 234 SER A N 1
ATOM 1811 C CA . SER A 1 234 ? 5.818 -0.724 3.473 1.00 75.50 234 SER A CA 1
ATOM 1812 C C . SER A 1 234 ? 6.912 0.257 3.066 1.00 75.50 234 SER A C 1
ATOM 1814 O O . SER A 1 234 ? 7.215 0.436 1.892 1.00 75.50 234 SER A O 1
ATOM 1816 N N . PHE A 1 235 ? 7.555 0.855 4.068 1.00 67.94 235 PHE A N 1
ATOM 1817 C CA . PHE A 1 235 ? 8.686 1.779 3.942 1.00 67.94 235 PHE A CA 1
ATOM 1818 C C . PHE A 1 235 ? 10.063 1.084 3.912 1.00 67.94 235 PHE A C 1
ATOM 1820 O O . PHE A 1 235 ? 11.084 1.693 4.237 1.00 67.94 235 PHE A O 1
ATOM 1827 N N . ALA A 1 236 ? 10.109 -0.205 3.56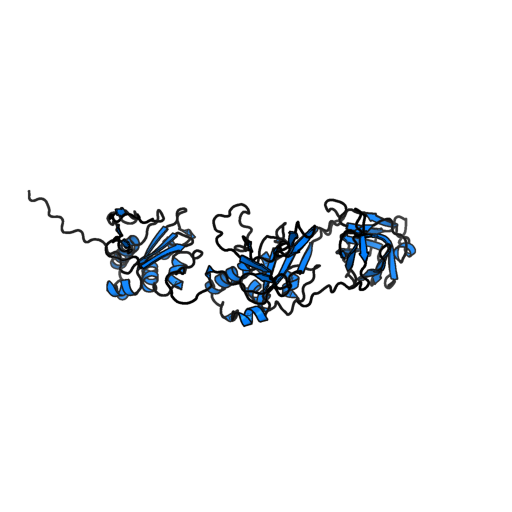3 1.00 59.78 236 ALA A N 1
ATOM 1828 C CA . ALA A 1 236 ? 11.339 -1.001 3.547 1.00 59.78 236 ALA A CA 1
ATOM 1829 C C . ALA A 1 236 ? 12.213 -0.781 2.289 1.00 59.78 236 ALA A C 1
ATOM 1831 O O . ALA A 1 236 ? 13.330 -1.302 2.216 1.00 59.78 236 ALA A O 1
ATOM 1832 N N . GLY A 1 237 ? 11.742 0.011 1.319 1.00 60.78 237 GLY A N 1
ATOM 1833 C CA . GLY A 1 237 ? 12.450 0.287 0.069 1.00 60.78 237 GLY A CA 1
ATOM 1834 C C . GLY A 1 237 ? 12.542 -0.903 -0.885 1.00 60.78 237 GLY A C 1
ATOM 1835 O O . GLY A 1 237 ? 11.842 -1.902 -0.742 1.00 60.78 237 GLY A O 1
ATOM 1836 N N . ALA A 1 238 ? 13.448 -0.837 -1.865 1.00 53.06 238 ALA A N 1
ATOM 1837 C CA . ALA A 1 238 ? 13.571 -1.856 -2.916 1.00 53.06 238 ALA A CA 1
ATOM 1838 C C . ALA A 1 238 ? 14.107 -3.237 -2.461 1.00 53.06 238 ALA A C 1
ATOM 1840 O O . ALA A 1 238 ? 14.397 -4.096 -3.289 1.00 53.06 238 ALA A O 1
ATOM 1841 N N . TYR A 1 239 ? 14.249 -3.463 -1.152 1.00 55.88 239 TYR A N 1
ATOM 1842 C CA . TYR A 1 239 ? 14.892 -4.646 -0.569 1.00 55.88 239 TYR A CA 1
ATOM 1843 C C . TYR A 1 239 ? 13.910 -5.616 0.112 1.00 55.88 239 TYR A C 1
ATOM 1845 O O . TYR A 1 239 ? 14.347 -6.578 0.738 1.00 55.88 239 TYR A O 1
ATOM 1853 N N . GLY A 1 240 ? 12.594 -5.376 0.018 1.00 56.81 240 GLY A N 1
ATOM 1854 C CA . GLY A 1 240 ? 11.578 -6.013 0.872 1.00 56.81 240 GLY A CA 1
ATOM 1855 C C . GLY A 1 240 ? 11.624 -7.548 0.952 1.00 56.81 240 GLY A C 1
ATOM 1856 O O . GLY A 1 240 ? 11.522 -8.097 2.048 1.00 56.81 240 GLY A O 1
ATOM 1857 N N . LEU A 1 241 ? 11.840 -8.247 -0.172 1.00 61.00 241 LEU A N 1
ATOM 1858 C CA . LEU A 1 241 ? 12.021 -9.715 -0.199 1.00 61.00 241 LEU A CA 1
ATOM 1859 C C . LEU A 1 241 ? 13.465 -10.154 -0.496 1.00 61.00 241 LEU A C 1
ATOM 1861 O O . LEU A 1 241 ? 13.810 -11.314 -0.273 1.00 61.00 241 LEU A O 1
ATOM 1865 N N . ASP A 1 242 ? 14.328 -9.228 -0.920 1.00 54.56 242 ASP A N 1
ATOM 1866 C CA . ASP A 1 242 ? 15.743 -9.480 -1.251 1.00 54.56 242 ASP A CA 1
ATOM 1867 C C . ASP A 1 242 ? 16.595 -9.801 0.004 1.00 54.56 242 ASP A C 1
ATOM 1869 O O . ASP A 1 242 ? 17.729 -10.272 -0.058 1.00 54.56 242 ASP A O 1
ATOM 1873 N N . ILE A 1 243 ? 16.014 -9.634 1.199 1.00 50.56 243 ILE A N 1
ATOM 1874 C CA . ILE A 1 243 ? 16.583 -10.073 2.488 1.00 50.56 243 ILE A CA 1
ATOM 1875 C C . ILE A 1 243 ? 16.600 -11.613 2.621 1.00 50.56 243 ILE A C 1
ATOM 1877 O O . ILE A 1 243 ? 17.237 -12.165 3.520 1.00 50.56 243 ILE A O 1
ATOM 1881 N N . GLY A 1 244 ? 15.963 -12.336 1.699 1.00 54.44 244 GLY A N 1
ATOM 1882 C CA . GLY A 1 244 ? 15.863 -13.790 1.694 1.00 54.44 244 GLY A CA 1
ATOM 1883 C C . GLY A 1 244 ? 17.143 -14.552 1.348 1.00 54.44 244 GLY A C 1
ATOM 1884 O O . GLY A 1 244 ? 17.013 -15.707 0.968 1.00 54.44 244 GLY A O 1
ATOM 1885 N N . THR A 1 245 ? 18.353 -13.988 1.454 1.00 58.00 245 THR A N 1
ATOM 1886 C CA . THR A 1 245 ? 19.611 -14.745 1.293 1.00 58.00 245 THR A CA 1
ATOM 1887 C C . THR A 1 245 ? 20.460 -14.732 2.566 1.00 58.00 245 THR A C 1
ATOM 1889 O O . THR A 1 245 ? 20.671 -13.710 3.214 1.00 58.00 245 THR A O 1
ATOM 1892 N N . ALA A 1 246 ? 20.971 -15.899 2.951 1.00 59.12 246 ALA A N 1
ATOM 1893 C CA . ALA A 1 246 ? 21.836 -16.090 4.102 1.00 59.12 246 ALA A CA 1
ATOM 1894 C C . ALA A 1 246 ? 23.196 -16.635 3.663 1.00 59.12 246 ALA A C 1
ATOM 1896 O O . ALA A 1 246 ? 23.296 -17.572 2.872 1.00 59.12 246 ALA A O 1
ATOM 1897 N N . TYR A 1 247 ? 24.266 -16.073 4.227 1.00 58.91 247 TYR A N 1
ATOM 1898 C CA . TYR A 1 247 ? 25.614 -16.576 3.990 1.00 58.91 247 TYR A CA 1
ATOM 1899 C C . TYR A 1 247 ? 25.775 -17.981 4.587 1.00 58.91 247 TYR A C 1
ATOM 1901 O O . TYR A 1 247 ? 25.831 -18.160 5.811 1.00 58.91 247 TYR A O 1
ATOM 1909 N N . ASN A 1 248 ? 25.893 -18.989 3.726 1.00 65.94 248 ASN A N 1
ATOM 1910 C CA . ASN A 1 248 ? 26.100 -20.363 4.144 1.00 65.94 248 ASN A CA 1
ATOM 1911 C C . ASN A 1 248 ? 27.602 -20.627 4.312 1.00 65.94 248 ASN A C 1
ATOM 1913 O O . ASN A 1 248 ? 28.353 -20.837 3.365 1.00 65.94 248 ASN A O 1
ATOM 1917 N N . SER A 1 249 ? 28.054 -20.676 5.567 1.00 69.12 249 SER A N 1
ATOM 1918 C CA . SER A 1 249 ? 29.466 -20.929 5.905 1.00 69.12 249 SER A CA 1
ATOM 1919 C C . SER A 1 249 ? 30.031 -22.278 5.420 1.00 69.12 249 SER A C 1
ATOM 1921 O O . SER A 1 249 ? 31.248 -22.467 5.454 1.00 69.12 249 SER A O 1
ATOM 1923 N N . SER A 1 250 ? 29.175 -23.213 4.992 1.00 72.94 250 SER A N 1
ATOM 1924 C CA . SER A 1 250 ? 29.578 -24.532 4.490 1.00 72.94 250 SER A CA 1
ATOM 1925 C C . SER A 1 250 ? 29.820 -24.545 2.980 1.00 72.94 250 SER A C 1
ATOM 1927 O O . SER A 1 250 ? 30.744 -25.231 2.541 1.00 72.94 250 SER A O 1
ATOM 1929 N N . SER A 1 251 ? 29.018 -23.812 2.201 1.00 72.75 251 SER A N 1
ATOM 1930 C CA . SER A 1 251 ? 29.206 -23.639 0.752 1.00 72.75 251 SER A CA 1
ATOM 1931 C C . SER A 1 251 ? 30.090 -22.436 0.415 1.00 72.75 251 SER A C 1
ATOM 1933 O O . SER A 1 251 ? 30.799 -22.469 -0.584 1.00 72.75 251 SER A O 1
ATOM 1935 N N . GLY A 1 252 ? 30.145 -21.429 1.292 1.00 68.62 252 GLY A N 1
ATOM 1936 C CA . GLY A 1 252 ? 30.874 -20.178 1.065 1.00 68.62 252 GLY A CA 1
ATOM 1937 C C . GLY A 1 252 ? 30.116 -19.184 0.183 1.00 68.62 252 GLY A C 1
ATOM 1938 O O . GLY A 1 252 ? 30.709 -18.198 -0.247 1.00 68.62 252 GLY A O 1
ATOM 1939 N N . GLU A 1 253 ? 28.833 -19.439 -0.070 1.00 66.56 253 GLU A N 1
ATOM 1940 C CA . GLU A 1 253 ? 27.964 -18.669 -0.960 1.00 66.56 253 GLU A CA 1
ATOM 1941 C C . GLU A 1 253 ? 26.762 -18.110 -0.181 1.00 66.56 253 GLU A C 1
ATOM 1943 O O . GLU A 1 253 ? 26.434 -18.577 0.917 1.00 66.56 253 GLU A O 1
ATOM 1948 N N . TYR A 1 254 ? 26.125 -17.073 -0.727 1.00 61.75 254 TYR A N 1
ATOM 1949 C CA . TYR A 1 254 ? 24.814 -16.629 -0.257 1.00 61.75 254 TYR A CA 1
ATOM 1950 C C . TYR A 1 254 ? 23.757 -17.555 -0.857 1.00 61.75 254 TYR A C 1
ATOM 1952 O O . TYR A 1 254 ? 23.678 -17.701 -2.072 1.00 61.75 254 TYR A O 1
ATOM 1960 N N . GLU A 1 255 ? 22.975 -18.203 0.000 1.00 64.62 255 GLU A N 1
ATOM 1961 C CA . GLU A 1 255 ? 21.905 -19.121 -0.395 1.00 64.62 255 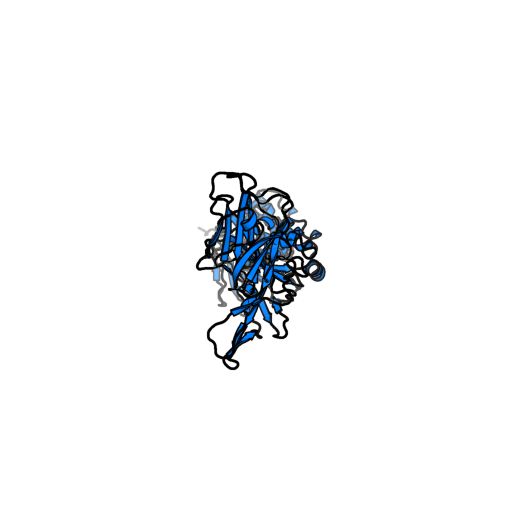GLU A CA 1
ATOM 1962 C C . GLU A 1 255 ? 20.554 -18.586 0.090 1.00 64.62 255 GLU A C 1
ATOM 1964 O O . GLU A 1 255 ? 20.521 -17.895 1.111 1.00 64.62 255 GLU A O 1
ATOM 1969 N N . PRO A 1 256 ? 19.433 -18.910 -0.577 1.00 66.50 256 PRO A N 1
ATOM 1970 C CA . PRO A 1 256 ? 18.114 -18.505 -0.109 1.00 66.50 256 PRO A CA 1
ATOM 1971 C C . PRO A 1 256 ? 17.827 -18.984 1.329 1.00 66.50 256 PRO A C 1
ATOM 1973 O O . PRO A 1 256 ? 18.155 -20.110 1.707 1.00 66.50 256 PRO A O 1
ATOM 1976 N N . TYR A 1 257 ? 17.223 -18.129 2.150 1.00 67.38 257 TYR A N 1
ATOM 1977 C CA . TYR A 1 257 ? 16.806 -18.422 3.515 1.00 67.38 257 TYR A CA 1
ATOM 1978 C C . TYR A 1 257 ? 15.465 -19.165 3.487 1.00 67.38 257 TYR A C 1
ATOM 1980 O O . TYR A 1 257 ? 14.425 -18.580 3.204 1.00 67.38 257 TYR A O 1
ATOM 1988 N N . CYS A 1 258 ? 15.511 -20.470 3.765 1.00 70.69 258 CYS A N 1
ATOM 1989 C CA . CYS A 1 258 ? 14.396 -21.407 3.555 1.00 70.69 258 CYS A CA 1
ATOM 1990 C C . CYS A 1 258 ? 13.447 -21.583 4.746 1.00 70.69 258 CYS A C 1
ATOM 1992 O O . CYS A 1 258 ? 12.629 -22.502 4.748 1.00 70.69 258 CYS A O 1
ATOM 1994 N N . GLU A 1 259 ? 13.611 -20.795 5.804 1.00 66.81 259 GLU A N 1
ATOM 1995 C CA . GLU A 1 259 ? 12.765 -20.889 6.992 1.00 66.81 259 GLU A CA 1
ATOM 1996 C C . GLU A 1 259 ? 11.817 -19.686 7.021 1.00 66.81 259 GLU A C 1
ATOM 1998 O O . GLU A 1 259 ? 12.253 -18.570 6.724 1.00 66.81 259 GLU A O 1
ATOM 2003 N N . PRO A 1 260 ? 10.535 -19.871 7.384 1.00 66.94 260 PRO A N 1
ATOM 2004 C CA . PRO A 1 260 ? 9.627 -18.752 7.565 1.00 66.94 260 PRO A CA 1
ATOM 2005 C C . PRO A 1 260 ? 10.182 -17.789 8.611 1.00 66.94 260 PRO A C 1
ATOM 2007 O O . PRO A 1 260 ? 10.592 -18.211 9.698 1.00 66.94 260 PRO A O 1
ATOM 2010 N N . TYR A 1 261 ? 10.165 -16.498 8.305 1.00 63.00 261 TYR A N 1
ATOM 2011 C CA . TYR A 1 261 ? 10.543 -15.460 9.250 1.00 63.00 261 TYR A CA 1
ATOM 2012 C C . TYR A 1 261 ? 9.443 -14.414 9.352 1.00 63.00 261 TYR A C 1
ATOM 2014 O O . TYR A 1 261 ? 8.758 -14.073 8.388 1.00 63.00 261 TYR A O 1
ATOM 2022 N N . THR A 1 262 ? 9.266 -13.919 10.569 1.00 63.19 262 THR A N 1
ATOM 2023 C CA . THR A 1 262 ? 8.401 -12.779 10.832 1.00 63.19 262 THR A CA 1
ATOM 2024 C C . THR A 1 262 ? 9.197 -11.524 10.534 1.00 63.19 262 THR A C 1
ATOM 2026 O O . THR A 1 262 ? 10.301 -11.349 11.056 1.00 63.19 262 THR A O 1
ATOM 2029 N N . PHE A 1 263 ? 8.648 -10.674 9.679 1.00 61.62 263 PHE A N 1
ATOM 2030 C CA . PHE A 1 263 ? 9.179 -9.345 9.449 1.00 61.62 263 PHE A CA 1
ATOM 2031 C C . PHE A 1 263 ? 8.269 -8.352 10.169 1.00 61.62 263 PHE A C 1
ATOM 2033 O O . PHE A 1 263 ? 7.042 -8.429 10.036 1.00 61.62 263 PHE A O 1
ATOM 2040 N N . ASP A 1 264 ? 8.868 -7.437 10.936 1.00 53.97 264 ASP A N 1
ATOM 2041 C CA . ASP A 1 264 ? 8.168 -6.268 11.473 1.00 53.97 264 ASP A CA 1
ATOM 2042 C C . ASP A 1 264 ? 7.869 -5.347 10.284 1.00 53.97 264 ASP A C 1
ATOM 2044 O O . ASP A 1 264 ? 8.610 -4.423 9.950 1.00 53.97 264 ASP A O 1
ATOM 2048 N N . TRP A 1 265 ? 6.822 -5.715 9.555 1.00 61.12 265 TRP A N 1
ATOM 2049 C CA . TRP A 1 265 ? 6.307 -4.999 8.406 1.00 61.12 265 TRP A CA 1
ATOM 2050 C C . TRP A 1 265 ? 5.735 -3.680 8.910 1.00 61.12 265 TRP A C 1
ATOM 2052 O O . TRP A 1 265 ? 4.918 -3.676 9.826 1.00 61.12 265 TRP A O 1
ATOM 2062 N N . MET A 1 266 ? 6.193 -2.559 8.356 1.00 56.59 266 MET A N 1
ATOM 2063 C CA . MET A 1 266 ? 5.683 -1.229 8.693 1.00 56.59 266 MET A CA 1
ATOM 2064 C C . MET A 1 266 ? 4.644 -0.819 7.638 1.00 56.59 266 MET A C 1
ATOM 2066 O O . MET A 1 266 ? 5.061 -0.185 6.664 1.00 56.59 266 MET A O 1
ATOM 2070 N N . PRO A 1 267 ? 3.353 -1.211 7.750 1.00 55.62 267 PRO A N 1
ATOM 2071 C CA . PRO A 1 267 ? 2.307 -0.755 6.837 1.00 55.62 267 PRO A CA 1
ATOM 2072 C C . PRO A 1 267 ? 2.152 0.776 6.862 1.00 55.62 267 PRO A C 1
ATOM 2074 O O . PRO A 1 267 ? 2.345 1.399 7.904 1.00 55.62 267 PRO A O 1
ATOM 2077 N N . MET A 1 268 ? 1.824 1.419 5.741 1.00 53.12 268 MET A N 1
ATOM 2078 C CA . MET A 1 268 ? 1.550 2.868 5.738 1.00 53.12 268 MET A CA 1
ATOM 2079 C C . MET A 1 268 ? 0.371 3.203 6.675 1.00 53.12 268 MET A C 1
ATOM 2081 O O . MET A 1 268 ? -0.558 2.419 6.775 1.00 53.12 268 MET A O 1
ATOM 2085 N N . GLN A 1 269 ? 0.354 4.363 7.345 1.00 44.44 269 GLN A N 1
ATOM 2086 C CA . GLN A 1 269 ? -0.854 4.858 8.027 1.00 44.44 269 GLN A CA 1
ATOM 2087 C C . GLN A 1 269 ? -1.263 6.212 7.432 1.00 44.44 269 GLN A C 1
ATOM 2089 O O . GLN A 1 269 ? -0.435 7.110 7.318 1.00 44.44 269 GLN A O 1
ATOM 2094 N N . ASN A 1 270 ? -2.538 6.336 7.049 1.00 36.69 270 ASN A N 1
ATOM 2095 C CA . ASN A 1 270 ? -3.265 7.582 6.771 1.00 36.69 270 ASN A CA 1
ATOM 2096 C C . ASN A 1 270 ? -2.656 8.616 5.806 1.00 36.69 270 ASN A C 1
ATOM 2098 O O . ASN A 1 270 ? -2.919 9.807 5.948 1.00 36.69 270 ASN A O 1
ATOM 2102 N N . GLY A 1 271 ? -1.872 8.201 4.806 1.00 37.94 271 GLY A N 1
ATOM 2103 C CA . GLY A 1 271 ? -1.449 9.090 3.708 1.00 37.94 271 GLY A CA 1
ATOM 2104 C C . GLY A 1 271 ? -0.599 10.307 4.117 1.00 37.94 271 GLY A C 1
ATOM 2105 O O . GLY A 1 271 ? -0.184 11.072 3.252 1.00 37.94 271 GLY A O 1
ATOM 2106 N N . GLU A 1 272 ? -0.283 10.467 5.403 1.00 35.69 272 GLU A N 1
ATOM 2107 C CA . GLU A 1 272 ? 0.633 11.466 5.929 1.00 35.69 272 GLU A CA 1
ATOM 2108 C C . GLU A 1 272 ? 1.754 10.769 6.697 1.00 35.69 272 GLU A C 1
ATOM 2110 O O . GLU A 1 272 ? 1.542 9.827 7.460 1.00 35.69 272 GLU A O 1
ATOM 2115 N N . TYR A 1 273 ? 2.974 11.251 6.477 1.00 38.47 273 TYR A N 1
ATOM 2116 C CA . TYR A 1 273 ? 4.194 10.798 7.133 1.00 38.47 273 TYR A CA 1
ATOM 2117 C C . TYR A 1 273 ? 4.088 11.004 8.656 1.00 38.47 273 TYR A C 1
ATOM 2119 O O . TYR A 1 273 ? 4.486 12.044 9.186 1.00 38.47 273 TYR A O 1
ATOM 2127 N N . ALA A 1 274 ? 3.524 10.028 9.372 1.00 39.31 274 ALA A N 1
ATOM 2128 C CA . ALA A 1 274 ? 3.595 9.965 10.825 1.00 39.31 274 ALA A CA 1
ATOM 2129 C C . ALA A 1 274 ? 5.073 9.948 11.245 1.00 39.31 274 ALA A C 1
ATOM 2131 O O . ALA A 1 274 ? 5.902 9.315 10.589 1.00 39.31 274 ALA A O 1
ATOM 2132 N N . ASP A 1 275 ? 5.402 10.686 12.313 1.00 38.41 275 ASP A N 1
ATOM 2133 C CA . ASP A 1 275 ? 6.770 10.849 12.820 1.00 38.41 275 ASP A CA 1
ATOM 2134 C C . ASP A 1 275 ? 7.510 9.496 12.814 1.00 38.41 275 ASP A C 1
ATOM 2136 O O . ASP A 1 275 ? 7.082 8.573 13.516 1.00 38.41 275 ASP A O 1
ATOM 2140 N N . PRO A 1 276 ? 8.625 9.367 12.066 1.00 40.16 276 PRO A N 1
ATOM 2141 C CA . PRO A 1 276 ? 9.347 8.116 11.878 1.00 40.16 276 PRO A CA 1
ATOM 2142 C C . PRO A 1 276 ? 9.954 7.582 13.177 1.00 40.16 276 PRO A C 1
ATOM 2144 O O . PRO A 1 276 ? 10.630 6.567 13.122 1.00 40.16 276 PRO A O 1
ATOM 2147 N N . PHE A 1 277 ? 9.760 8.245 14.323 1.00 33.44 277 PHE A N 1
ATOM 2148 C CA . PHE A 1 277 ? 10.197 7.806 15.646 1.00 33.44 277 PHE A CA 1
ATOM 2149 C C . PHE A 1 277 ? 9.052 7.519 16.636 1.00 33.44 277 PHE A C 1
ATOM 2151 O O . PHE A 1 277 ? 9.341 7.171 17.786 1.00 33.44 277 PHE A O 1
ATOM 2158 N N . ASN A 1 278 ? 7.776 7.642 16.240 1.00 40.19 278 ASN A N 1
ATOM 2159 C CA . ASN A 1 278 ? 6.635 7.316 17.102 1.00 40.19 278 ASN A CA 1
ATOM 2160 C C . ASN A 1 278 ? 6.018 5.949 16.752 1.00 40.19 278 ASN A C 1
ATOM 2162 O O . ASN A 1 278 ? 5.045 5.841 16.010 1.00 40.19 278 ASN A O 1
ATOM 2166 N N . TYR A 1 279 ? 6.605 4.894 17.321 1.00 39.84 279 TYR A N 1
ATOM 2167 C CA . TYR A 1 279 ? 6.248 3.494 17.064 1.00 39.84 279 TYR A CA 1
ATOM 2168 C C . TYR A 1 279 ? 5.255 2.894 18.080 1.00 39.84 279 TYR A C 1
ATOM 2170 O O . TYR A 1 279 ? 5.230 1.680 18.271 1.00 39.84 279 TYR A O 1
ATOM 2178 N N . SER A 1 280 ? 4.457 3.701 18.786 1.00 37.84 280 SER A N 1
ATOM 2179 C CA . SER A 1 280 ? 3.651 3.210 19.917 1.00 37.84 280 SER A CA 1
ATOM 2180 C C . SER A 1 280 ? 2.335 2.505 19.550 1.00 37.84 280 SER A C 1
ATOM 2182 O O . SER A 1 280 ? 1.711 1.942 20.443 1.00 37.84 280 SER A O 1
ATOM 2184 N N . SER A 1 281 ? 1.904 2.529 18.283 1.00 39.66 281 SER A N 1
ATOM 2185 C CA . SER A 1 281 ? 0.608 2.001 17.807 1.00 39.66 281 SER A CA 1
ATOM 2186 C C . SER A 1 281 ? 0.701 0.724 16.947 1.00 39.66 281 SER A C 1
ATOM 2188 O O . SER A 1 281 ? -0.298 0.294 16.373 1.00 39.66 281 SER A O 1
ATOM 2190 N N . TRP A 1 282 ? 1.883 0.108 16.834 1.00 50.53 282 TRP A N 1
ATOM 2191 C CA . TRP A 1 282 ? 2.158 -0.968 15.869 1.00 50.53 282 TRP A CA 1
ATOM 2192 C C . TRP A 1 282 ? 2.079 -2.353 16.522 1.00 50.53 282 TRP A C 1
ATOM 2194 O O . TRP A 1 282 ? 2.825 -2.633 17.461 1.00 50.53 282 TRP A O 1
ATOM 2204 N N . THR A 1 283 ? 1.202 -3.233 16.026 1.00 48.50 283 THR A N 1
ATOM 2205 C CA . THR A 1 283 ? 1.017 -4.591 16.583 1.00 48.50 283 THR A CA 1
ATOM 2206 C C . THR A 1 283 ? 0.879 -5.710 15.543 1.00 48.50 283 THR A C 1
ATOM 2208 O O . THR A 1 283 ? 0.877 -6.878 15.932 1.00 48.50 283 THR A O 1
ATOM 2211 N N . GLU A 1 284 ? 0.796 -5.403 14.243 1.00 54.50 284 GLU A N 1
ATOM 2212 C CA . GLU A 1 284 ? 0.646 -6.419 13.193 1.00 54.50 284 GLU A CA 1
ATOM 2213 C C . GLU A 1 284 ? 1.988 -6.773 12.544 1.00 54.50 284 GLU A C 1
ATOM 2215 O O . GLU A 1 284 ? 2.832 -5.914 12.303 1.00 54.50 284 GLU A O 1
ATOM 2220 N N . THR A 1 285 ? 2.180 -8.060 12.258 1.00 61.34 285 THR A N 1
ATOM 2221 C CA . THR A 1 285 ? 3.388 -8.588 11.613 1.00 61.34 285 THR A CA 1
ATOM 2222 C C . THR A 1 285 ? 3.007 -9.329 10.341 1.00 61.34 285 THR A C 1
ATOM 2224 O O . THR A 1 285 ? 1.893 -9.844 10.230 1.00 61.34 285 THR A O 1
ATOM 2227 N N . VAL A 1 286 ? 3.929 -9.393 9.383 1.00 70.00 286 VAL A N 1
ATOM 2228 C CA . VAL A 1 286 ? 3.755 -10.181 8.160 1.00 70.00 286 VAL A CA 1
ATOM 2229 C C . VAL A 1 286 ? 4.719 -11.360 8.206 1.00 70.00 286 VAL A C 1
ATOM 2231 O O . VAL A 1 286 ? 5.888 -11.225 8.580 1.00 70.00 286 VAL A O 1
ATOM 2234 N N . ILE A 1 287 ? 4.219 -12.541 7.856 1.00 74.06 287 ILE A N 1
ATOM 2235 C CA . ILE A 1 287 ? 5.018 -13.763 7.793 1.00 74.06 287 ILE A CA 1
ATOM 2236 C C . ILE A 1 287 ? 5.476 -13.952 6.356 1.00 74.06 287 ILE A C 1
ATOM 2238 O O . ILE A 1 287 ? 4.654 -14.164 5.467 1.00 74.06 287 ILE A O 1
ATOM 2242 N N . ILE A 1 288 ? 6.786 -13.920 6.134 1.00 77.62 288 ILE A N 1
ATOM 2243 C CA . ILE A 1 288 ? 7.377 -14.246 4.840 1.00 77.62 288 ILE A CA 1
ATOM 2244 C C . ILE A 1 288 ? 7.885 -15.684 4.910 1.00 77.62 288 ILE A C 1
ATOM 2246 O O . ILE A 1 288 ? 8.585 -16.069 5.848 1.00 77.62 288 ILE A O 1
ATOM 2250 N N . SER A 1 289 ? 7.529 -16.496 3.919 1.00 77.06 289 SER A N 1
ATOM 2251 C CA . SER A 1 289 ? 8.023 -17.864 3.777 1.00 77.06 289 SER A CA 1
ATOM 2252 C C . SER A 1 289 ? 8.585 -18.066 2.379 1.00 77.06 289 SER A C 1
ATOM 2254 O O . SER A 1 289 ? 7.961 -17.681 1.399 1.00 77.06 289 SER A O 1
ATOM 2256 N N . ASN A 1 290 ? 9.754 -18.697 2.290 1.00 76.81 290 ASN A N 1
ATOM 2257 C CA . ASN A 1 290 ? 10.395 -19.085 1.039 1.00 76.81 290 ASN A CA 1
ATOM 2258 C C . ASN A 1 290 ? 10.649 -20.592 1.086 1.00 76.81 290 ASN A C 1
ATOM 2260 O O . ASN A 1 290 ? 11.307 -21.084 2.002 1.00 76.81 290 ASN A O 1
ATOM 2264 N N . ASP A 1 291 ? 10.114 -21.335 0.121 1.00 75.25 291 ASP A N 1
ATOM 2265 C CA . ASP A 1 291 ? 10.275 -22.790 0.086 1.00 75.25 291 ASP A CA 1
ATOM 2266 C C . ASP A 1 291 ? 11.640 -23.247 -0.464 1.00 75.25 291 ASP A C 1
ATOM 2268 O O . ASP A 1 291 ? 11.979 -24.431 -0.394 1.00 75.25 291 ASP A O 1
ATOM 2272 N N . CYS A 1 292 ? 12.457 -22.318 -0.971 1.00 70.31 292 CYS A N 1
ATOM 2273 C CA . CYS A 1 292 ? 13.726 -22.558 -1.661 1.00 70.31 292 CYS A CA 1
ATOM 2274 C C . CYS A 1 292 ? 13.611 -23.371 -2.956 1.00 70.31 292 CYS A C 1
ATOM 2276 O O . CYS A 1 292 ? 14.602 -23.903 -3.464 1.00 70.31 292 CYS A O 1
ATOM 2278 N N . GLN A 1 293 ? 12.406 -23.467 -3.509 1.00 69.81 293 GLN A N 1
ATOM 2279 C CA . GLN A 1 293 ? 12.137 -23.887 -4.882 1.00 69.81 293 GLN A CA 1
ATOM 2280 C C . GLN A 1 293 ? 11.679 -22.710 -5.757 1.00 69.81 293 GLN A C 1
ATOM 2282 O O . GLN A 1 293 ? 11.343 -22.925 -6.921 1.00 69.81 293 GLN A O 1
ATOM 2287 N N . GLY A 1 294 ? 11.726 -21.488 -5.217 1.00 66.81 294 GLY A N 1
ATOM 2288 C CA . GLY A 1 294 ? 11.366 -20.251 -5.905 1.00 66.81 294 GLY A CA 1
ATOM 2289 C C . GLY A 1 294 ? 9.964 -19.745 -5.574 1.00 66.81 294 GLY A C 1
ATOM 2290 O O . GLY A 1 294 ? 9.576 -18.726 -6.128 1.00 66.81 294 GLY A O 1
ATOM 2291 N N . ASN A 1 295 ? 9.215 -20.407 -4.682 1.00 76.25 295 ASN A N 1
ATOM 2292 C CA . ASN A 1 295 ? 7.920 -19.895 -4.241 1.00 76.25 295 ASN A CA 1
ATOM 2293 C C . ASN A 1 295 ? 8.094 -19.107 -2.943 1.00 76.25 295 ASN A C 1
ATOM 2295 O O . ASN A 1 295 ? 8.583 -19.629 -1.934 1.00 76.25 295 ASN A O 1
ATOM 2299 N N . ILE A 1 296 ? 7.656 -17.852 -2.977 1.00 81.00 296 ILE A N 1
ATOM 2300 C CA . ILE A 1 296 ? 7.612 -16.970 -1.817 1.00 81.00 296 ILE A CA 1
ATOM 2301 C C . ILE A 1 296 ? 6.152 -16.699 -1.479 1.00 81.00 296 ILE A C 1
ATOM 2303 O O . ILE A 1 296 ? 5.334 -16.456 -2.364 1.00 81.00 296 ILE A O 1
ATOM 2307 N N . THR A 1 297 ? 5.824 -16.731 -0.193 1.00 83.12 297 THR A N 1
ATOM 2308 C CA . THR A 1 297 ? 4.509 -16.343 0.309 1.00 83.12 297 THR A CA 1
ATOM 2309 C C . THR A 1 297 ? 4.632 -15.252 1.352 1.00 83.12 297 THR A C 1
ATOM 2311 O O . THR A 1 297 ? 5.545 -15.260 2.178 1.00 83.12 297 THR A O 1
ATOM 2314 N N . VAL A 1 298 ? 3.666 -14.346 1.334 1.00 81.19 298 VAL A N 1
ATOM 2315 C CA . VAL A 1 298 ? 3.513 -13.231 2.260 1.00 81.19 298 VAL A CA 1
ATOM 2316 C C . VAL A 1 298 ? 2.167 -13.431 2.940 1.00 81.19 298 VAL A C 1
ATOM 2318 O O . VAL A 1 298 ? 1.116 -13.388 2.301 1.00 81.19 298 VAL A O 1
ATOM 2321 N N . ASN A 1 299 ? 2.195 -13.744 4.232 1.00 81.25 299 ASN A N 1
ATOM 2322 C CA . ASN A 1 299 ? 1.076 -14.341 4.955 1.00 81.25 299 ASN A CA 1
ATOM 2323 C C . ASN A 1 299 ? 0.539 -15.586 4.223 1.00 81.25 299 ASN A C 1
ATOM 2325 O O . ASN A 1 299 ? 1.172 -16.640 4.255 1.00 81.25 299 ASN A O 1
ATOM 2329 N N . GLN A 1 300 ? -0.623 -15.473 3.575 1.00 78.69 300 GLN A N 1
ATOM 2330 C CA . GLN A 1 300 ? -1.248 -16.546 2.792 1.00 78.69 300 GLN A CA 1
ATOM 2331 C C . GLN A 1 300 ? -1.211 -16.290 1.277 1.00 78.69 300 GLN A C 1
ATOM 2333 O O . GLN A 1 300 ? -1.635 -17.160 0.520 1.00 78.69 300 GLN A O 1
ATOM 2338 N N . ALA A 1 301 ? -0.727 -15.127 0.833 1.00 86.38 301 ALA A N 1
ATOM 2339 C CA . ALA A 1 301 ? -0.652 -14.776 -0.580 1.00 86.38 301 ALA A CA 1
ATOM 2340 C C . ALA A 1 301 ? 0.663 -15.276 -1.185 1.00 86.38 301 ALA A C 1
ATOM 2342 O O . ALA A 1 301 ? 1.728 -15.106 -0.586 1.00 86.38 301 ALA A O 1
ATOM 2343 N N . ASN A 1 302 ? 0.605 -15.872 -2.372 1.00 88.31 302 ASN A N 1
ATOM 2344 C CA . ASN A 1 302 ? 1.798 -16.190 -3.141 1.00 88.31 302 ASN A CA 1
ATOM 2345 C C . ASN A 1 302 ? 2.286 -14.922 -3.835 1.00 88.31 302 ASN A C 1
ATOM 2347 O O . ASN A 1 302 ? 1.502 -14.196 -4.450 1.00 88.31 302 ASN A O 1
ATOM 2351 N N . VAL A 1 303 ? 3.590 -14.685 -3.764 1.00 87.44 303 VAL A N 1
ATOM 2352 C CA . VAL A 1 303 ? 4.249 -13.660 -4.564 1.00 87.44 303 VAL A CA 1
ATOM 2353 C C . VAL A 1 303 ? 4.548 -14.288 -5.916 1.00 87.44 303 VAL A C 1
ATOM 2355 O O . VAL A 1 303 ? 5.364 -15.203 -6.019 1.00 87.44 303 VAL A O 1
ATOM 2358 N N . ILE A 1 304 ? 3.812 -13.850 -6.932 1.00 88.12 304 ILE A N 1
ATOM 2359 C CA . ILE A 1 304 ? 3.905 -14.377 -8.297 1.00 88.12 304 ILE A CA 1
ATOM 2360 C C . ILE A 1 304 ? 4.919 -13.610 -9.142 1.00 88.12 304 ILE A C 1
ATOM 2362 O O . ILE A 1 304 ? 5.376 -14.143 -10.150 1.00 88.12 304 ILE A O 1
ATOM 2366 N N . ASP A 1 305 ? 5.297 -12.410 -8.700 1.00 84.06 305 ASP A N 1
ATOM 2367 C CA . ASP A 1 305 ? 6.438 -11.676 -9.227 1.00 84.06 305 ASP A CA 1
ATOM 2368 C C . ASP A 1 305 ? 7.117 -10.866 -8.124 1.00 84.06 305 ASP A C 1
ATOM 2370 O O . ASP A 1 305 ? 6.468 -10.120 -7.386 1.00 84.06 305 ASP A O 1
ATOM 2374 N N . THR A 1 306 ? 8.419 -11.072 -7.971 1.00 73.19 306 THR A N 1
ATOM 2375 C CA . THR A 1 306 ? 9.195 -10.628 -6.811 1.00 73.19 306 THR A CA 1
ATOM 2376 C C . THR A 1 306 ? 10.144 -9.476 -7.118 1.00 73.19 306 THR A C 1
ATOM 2378 O O . THR A 1 306 ? 10.655 -8.886 -6.165 1.00 73.19 306 THR A O 1
ATOM 2381 N N . ASP A 1 307 ? 10.408 -9.184 -8.396 1.00 70.38 307 ASP A N 1
ATOM 2382 C CA . ASP A 1 307 ? 11.541 -8.348 -8.817 1.00 70.38 307 ASP A CA 1
ATOM 2383 C C . ASP A 1 307 ? 11.137 -7.191 -9.740 1.00 70.38 307 ASP A C 1
ATOM 2385 O O . ASP A 1 307 ? 11.721 -6.980 -10.798 1.00 70.38 307 ASP A O 1
ATOM 2389 N N . ASN A 1 308 ? 10.143 -6.406 -9.316 1.00 73.50 308 ASN A N 1
ATOM 2390 C CA . ASN A 1 308 ? 9.731 -5.214 -10.055 1.00 73.50 308 ASN A CA 1
ATOM 2391 C C . ASN A 1 308 ? 10.186 -3.948 -9.345 1.00 73.50 308 ASN A C 1
ATOM 2393 O O . ASN A 1 308 ? 9.421 -3.279 -8.640 1.00 73.50 308 ASN A O 1
ATOM 2397 N N . ARG A 1 309 ? 11.471 -3.632 -9.520 1.00 75.19 309 ARG A N 1
ATOM 2398 C CA . ARG A 1 309 ? 12.045 -2.349 -9.105 1.00 75.19 309 ARG A CA 1
ATOM 2399 C C . ARG A 1 309 ? 11.534 -1.243 -10.008 1.00 75.19 309 ARG A C 1
ATOM 2401 O O . ARG A 1 309 ? 11.422 -1.424 -11.211 1.00 75.19 309 ARG A O 1
ATOM 2408 N N . VAL A 1 310 ? 11.241 -0.099 -9.407 1.00 71.25 310 VAL A N 1
ATOM 2409 C CA . VAL A 1 310 ? 10.662 1.060 -10.077 1.00 71.25 310 VAL A CA 1
ATOM 2410 C C . VAL A 1 310 ? 11.450 2.300 -9.662 1.00 71.25 310 VAL A C 1
ATOM 2412 O O . VAL A 1 310 ? 11.583 2.591 -8.471 1.00 71.25 310 VAL A O 1
ATOM 2415 N N . TYR A 1 311 ? 12.003 3.010 -10.640 1.00 65.31 311 TYR A N 1
ATOM 2416 C CA . TYR A 1 311 ? 12.782 4.227 -10.473 1.00 65.31 311 TYR A CA 1
ATOM 2417 C C . TYR A 1 311 ? 12.071 5.365 -11.212 1.00 65.31 311 TYR A C 1
ATOM 2419 O O . TYR A 1 311 ? 12.315 5.606 -12.390 1.00 65.31 311 TYR A O 1
ATOM 2427 N N . GLY A 1 312 ? 11.202 6.110 -10.533 1.00 54.47 312 GLY A N 1
ATOM 2428 C CA . GLY A 1 312 ? 10.659 7.333 -11.120 1.00 54.47 312 GLY A CA 1
ATOM 2429 C C . GLY A 1 312 ? 11.657 8.477 -10.968 1.00 54.47 312 GLY A C 1
ATOM 2430 O O . GLY A 1 312 ? 12.164 8.764 -9.880 1.00 54.47 312 GLY A O 1
ATOM 2431 N N . PHE A 1 313 ? 11.955 9.160 -12.067 1.00 51.25 313 PHE A N 1
ATOM 2432 C CA . PHE A 1 313 ? 12.898 10.276 -12.095 1.00 51.25 313 PHE A CA 1
ATOM 2433 C C . PHE A 1 313 ? 12.152 11.608 -12.166 1.00 51.25 313 PHE A C 1
ATOM 2435 O O . PHE A 1 313 ? 11.313 11.803 -13.042 1.00 51.25 313 PHE A O 1
ATOM 2442 N N . SER A 1 314 ? 12.494 12.561 -11.292 1.00 45.22 314 SER A N 1
ATOM 2443 C CA . SER A 1 314 ? 12.131 13.968 -11.494 1.00 45.22 314 SER A CA 1
ATOM 2444 C C . SER A 1 314 ? 13.366 14.787 -11.846 1.00 45.22 314 SER A C 1
ATOM 2446 O O . SER A 1 314 ? 14.472 14.538 -11.353 1.00 45.22 314 SER A O 1
ATOM 2448 N N . GLN A 1 315 ? 13.174 15.778 -12.713 1.00 48.09 315 GLN A N 1
ATOM 2449 C CA . GLN A 1 315 ? 14.223 16.703 -13.111 1.00 48.09 315 GLN A CA 1
ATOM 2450 C C . GLN A 1 315 ? 13.931 18.138 -12.723 1.00 48.09 315 GLN A C 1
ATOM 2452 O O . GLN A 1 315 ? 12.813 18.641 -12.830 1.00 48.09 315 GLN A O 1
ATOM 2457 N N . THR A 1 316 ? 15.013 18.840 -12.402 1.00 44.16 316 THR A N 1
ATOM 2458 C CA . THR A 1 316 ? 15.082 20.286 -12.552 1.00 44.16 316 THR A CA 1
ATOM 2459 C C . THR A 1 316 ? 15.353 20.616 -14.021 1.00 44.16 316 THR A C 1
ATOM 2461 O O . THR A 1 316 ? 16.400 20.265 -14.553 1.00 44.16 316 THR A O 1
ATOM 2464 N N . ILE A 1 317 ? 14.448 21.360 -14.655 1.00 45.38 317 ILE A N 1
ATOM 2465 C CA . ILE A 1 317 ? 14.613 21.956 -16.001 1.00 45.38 317 ILE A CA 1
ATOM 2466 C C . ILE A 1 317 ? 15.778 22.970 -16.104 1.00 45.38 317 ILE A C 1
ATOM 2468 O O . ILE A 1 317 ? 16.079 23.457 -17.193 1.00 45.38 317 ILE A O 1
ATOM 2472 N N . ASP A 1 318 ? 16.441 23.297 -14.989 1.00 47.84 318 ASP A N 1
ATOM 2473 C CA . ASP A 1 318 ? 17.565 24.233 -14.930 1.00 47.84 318 ASP A CA 1
ATOM 2474 C C . ASP A 1 318 ? 18.916 23.509 -15.055 1.00 47.84 318 ASP A C 1
ATOM 2476 O O . ASP A 1 318 ? 19.228 22.598 -14.293 1.00 47.84 318 ASP A O 1
ATOM 2480 N N . TRP A 1 319 ? 19.753 23.966 -15.991 1.00 44.12 319 TRP A N 1
ATOM 2481 C CA . TRP A 1 319 ? 21.114 23.459 -16.186 1.00 44.12 319 TRP A CA 1
ATOM 2482 C C . TRP A 1 319 ? 22.082 23.923 -15.071 1.00 44.12 319 TRP A C 1
ATOM 2484 O O . TRP A 1 319 ? 22.114 25.122 -14.764 1.00 44.12 319 TRP A O 1
ATOM 2494 N N . PRO A 1 320 ? 22.973 23.055 -14.541 1.00 51.72 320 PRO A N 1
ATOM 2495 C CA . PRO A 1 320 ? 23.153 21.645 -14.895 1.00 51.72 320 PRO A CA 1
ATOM 2496 C C . PRO A 1 320 ? 21.989 20.778 -14.415 1.00 51.72 320 PRO A C 1
ATOM 2498 O O . PRO A 1 320 ? 21.627 20.831 -13.241 1.00 51.72 320 PRO A O 1
ATOM 2501 N N . SER A 1 321 ? 21.442 19.986 -15.339 1.00 47.16 321 SER A N 1
ATOM 2502 C CA . SER A 1 321 ? 20.428 18.971 -15.074 1.00 47.16 321 SER A CA 1
ATOM 2503 C C . SER A 1 321 ? 21.020 17.964 -14.093 1.00 47.16 321 SER A C 1
ATOM 2505 O O . SER A 1 321 ? 21.953 17.226 -14.406 1.00 47.16 321 SER A O 1
ATOM 2507 N N . SER A 1 322 ? 20.513 17.958 -12.865 1.00 44.97 322 SER A N 1
ATOM 2508 C CA . SER A 1 322 ? 20.745 16.856 -11.940 1.00 44.97 322 SER A CA 1
ATOM 2509 C C . SER A 1 322 ? 19.517 15.962 -11.974 1.00 44.97 322 SER A C 1
ATOM 2511 O O . SER A 1 322 ? 18.441 16.382 -11.549 1.00 44.97 322 SER A O 1
ATOM 2513 N N . SER A 1 323 ? 19.673 14.747 -12.489 1.00 43.38 323 SER A N 1
ATOM 2514 C CA . SER A 1 323 ? 18.679 13.689 -12.345 1.00 43.38 323 SER A CA 1
ATOM 2515 C C . SER A 1 323 ? 18.887 13.021 -10.991 1.00 43.38 323 SER A C 1
ATOM 2517 O O . SER A 1 323 ? 19.946 12.446 -10.736 1.00 43.38 323 SER A O 1
ATOM 2519 N N . SER A 1 324 ? 17.885 13.075 -10.123 1.00 48.44 324 SER A N 1
ATOM 2520 C CA . SER A 1 324 ? 17.809 12.189 -8.964 1.00 48.44 324 SER A CA 1
ATOM 2521 C C . SER A 1 324 ? 16.596 11.293 -9.145 1.00 48.44 324 SER A C 1
ATOM 2523 O O . SER A 1 324 ? 15.519 11.809 -9.438 1.00 48.44 324 SER A O 1
ATOM 2525 N N . ALA A 1 325 ? 16.755 9.980 -8.955 1.00 50.81 325 ALA A N 1
ATOM 2526 C CA . 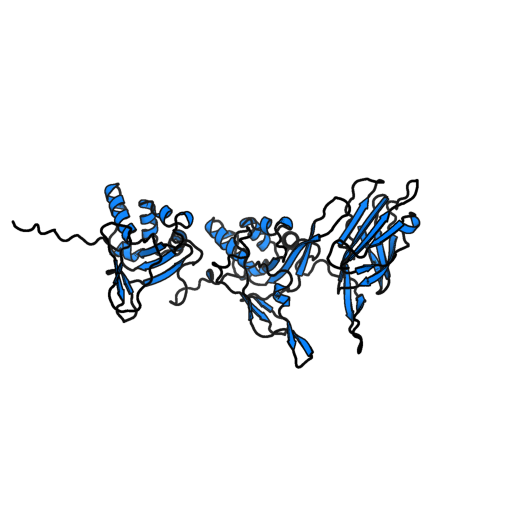ALA A 1 325 ? 15.604 9.112 -8.719 1.00 50.81 325 ALA A CA 1
ATOM 2527 C C . ALA A 1 325 ? 14.807 9.722 -7.555 1.00 50.81 325 ALA A C 1
ATOM 2529 O O . ALA A 1 325 ? 15.377 9.983 -6.491 1.00 50.81 325 ALA A O 1
ATOM 2530 N N . THR A 1 326 ? 13.545 10.057 -7.798 1.00 53.97 326 THR A N 1
ATOM 2531 C CA . THR A 1 326 ? 12.651 10.662 -6.800 1.00 53.97 326 THR A CA 1
ATOM 2532 C C . THR A 1 326 ? 11.554 9.720 -6.354 1.00 53.97 326 THR A C 1
ATOM 2534 O O . THR A 1 326 ? 11.040 9.898 -5.261 1.00 53.97 326 THR A O 1
ATOM 2537 N N . ASP A 1 327 ? 11.239 8.716 -7.165 1.00 62.25 327 ASP A N 1
ATOM 2538 C CA . ASP A 1 327 ? 10.404 7.586 -6.787 1.00 62.25 327 ASP A CA 1
ATOM 2539 C C . ASP A 1 327 ? 11.297 6.342 -6.792 1.00 62.25 327 ASP A C 1
ATOM 2541 O O . ASP A 1 327 ? 11.939 6.022 -7.794 1.00 62.25 327 ASP A O 1
ATOM 2545 N N . ASN A 1 328 ? 11.427 5.699 -5.641 1.00 65.38 328 ASN A N 1
ATOM 2546 C CA . ASN A 1 328 ? 12.087 4.416 -5.483 1.00 65.38 328 ASN A CA 1
ATOM 2547 C C . ASN A 1 328 ? 11.050 3.435 -4.943 1.00 65.38 328 ASN A C 1
ATOM 2549 O O . ASN A 1 328 ? 10.695 3.460 -3.772 1.00 65.38 328 ASN A O 1
ATOM 2553 N N . GLY A 1 329 ? 10.551 2.568 -5.809 1.00 75.19 329 GLY A N 1
ATOM 2554 C CA . GLY A 1 329 ? 9.533 1.586 -5.478 1.00 75.19 329 GLY A CA 1
ATOM 2555 C C . GLY A 1 329 ? 10.007 0.167 -5.742 1.00 75.19 329 GLY A C 1
ATOM 2556 O O . GLY A 1 329 ? 10.867 -0.085 -6.583 1.00 75.19 329 GLY A O 1
ATOM 2557 N N . MET A 1 330 ? 9.417 -0.778 -5.030 1.00 81.56 330 MET A N 1
ATOM 2558 C CA . MET A 1 330 ? 9.408 -2.188 -5.386 1.00 81.56 330 MET A CA 1
ATOM 2559 C C . MET A 1 330 ? 7.961 -2.645 -5.401 1.00 81.56 330 MET A C 1
ATOM 2561 O O . MET A 1 330 ? 7.271 -2.520 -4.390 1.00 81.56 330 MET A O 1
ATOM 2565 N N . ILE A 1 331 ? 7.510 -3.171 -6.530 1.00 87.75 331 ILE A N 1
ATOM 2566 C CA . ILE A 1 331 ? 6.192 -3.778 -6.671 1.00 87.75 331 ILE A CA 1
ATOM 2567 C C . ILE A 1 331 ? 6.375 -5.293 -6.614 1.00 87.75 331 ILE A C 1
ATOM 2569 O O . ILE A 1 331 ? 7.191 -5.872 -7.317 1.00 87.75 331 ILE A O 1
ATOM 2573 N N . GLN A 1 332 ? 5.619 -5.954 -5.752 1.00 87.12 332 GLN A N 1
ATOM 2574 C CA . GLN A 1 332 ? 5.625 -7.403 -5.610 1.00 87.12 332 GLN A CA 1
ATOM 2575 C C . GLN A 1 332 ? 4.226 -7.897 -5.895 1.00 87.12 332 GLN A C 1
ATOM 2577 O O . GLN A 1 332 ? 3.289 -7.617 -5.151 1.00 87.12 332 GLN A O 1
ATOM 2582 N N . VAL A 1 333 ? 4.064 -8.579 -7.017 1.00 92.00 333 VAL A N 1
ATOM 2583 C CA . VAL A 1 333 ? 2.744 -8.974 -7.487 1.00 92.00 333 VAL A CA 1
ATOM 2584 C C . VAL A 1 333 ? 2.286 -10.179 -6.682 1.00 92.00 333 VAL A C 1
ATOM 2586 O O . VAL A 1 333 ? 3.011 -11.168 -6.570 1.00 92.00 333 VAL A O 1
ATOM 2589 N N . ILE A 1 334 ? 1.081 -10.098 -6.119 1.00 92.25 334 ILE A N 1
ATOM 2590 C CA . ILE A 1 334 ? 0.507 -11.159 -5.286 1.00 92.25 334 ILE A CA 1
ATOM 2591 C C . ILE A 1 334 ? -0.810 -11.691 -5.859 1.00 92.25 334 ILE A C 1
ATOM 2593 O O . ILE A 1 334 ? -1.553 -10.989 -6.556 1.00 92.25 334 ILE A O 1
ATOM 2597 N N . ASP A 1 335 ? -1.112 -12.950 -5.547 1.00 92.75 335 ASP A N 1
ATOM 2598 C CA . ASP A 1 335 ? -2.298 -13.663 -6.040 1.00 92.75 335 ASP A CA 1
ATOM 2599 C C . ASP A 1 335 ? -3.514 -13.640 -5.097 1.00 92.75 335 ASP A C 1
ATOM 2601 O O . ASP A 1 335 ? -4.574 -14.157 -5.448 1.00 92.75 335 ASP A O 1
ATOM 2605 N N . SER A 1 336 ? -3.393 -13.020 -3.924 1.00 90.06 336 SER A N 1
ATOM 2606 C CA . SER A 1 336 ? -4.485 -12.828 -2.965 1.00 90.06 336 SER A CA 1
ATOM 2607 C C . SER A 1 336 ? -4.350 -11.470 -2.296 1.00 90.06 336 SER A C 1
ATOM 2609 O O . SER A 1 336 ? -3.238 -11.038 -2.022 1.00 90.06 336 SER A O 1
ATOM 2611 N N . VAL A 1 337 ? -5.469 -10.818 -1.978 1.00 88.62 337 VAL A N 1
ATOM 2612 C CA . VAL A 1 337 ? -5.450 -9.594 -1.165 1.00 88.62 337 VAL A CA 1
ATOM 2613 C C . VAL A 1 337 ? -4.975 -9.943 0.250 1.00 88.62 337 VAL A C 1
ATOM 2615 O O . VAL A 1 337 ? -5.463 -10.901 0.857 1.00 88.62 337 VAL A O 1
ATOM 2618 N N . LEU A 1 338 ? -4.010 -9.185 0.769 1.00 85.50 338 LEU A N 1
ATOM 2619 C CA . LEU A 1 338 ? -3.576 -9.254 2.159 1.00 85.50 338 LEU A CA 1
ATOM 2620 C C . LEU A 1 338 ? -4.626 -8.577 3.036 1.00 85.50 338 LEU A C 1
ATOM 2622 O O . LEU A 1 338 ? -4.857 -7.375 2.940 1.00 85.50 338 LEU A O 1
ATOM 2626 N N . ILE A 1 339 ? -5.252 -9.358 3.907 1.00 77.44 339 ILE A N 1
ATOM 2627 C CA . ILE A 1 339 ? -6.205 -8.853 4.889 1.00 77.44 339 ILE A CA 1
ATOM 2628 C C . ILE A 1 339 ? -5.479 -8.800 6.238 1.00 77.44 339 ILE A C 1
ATOM 2630 O O . ILE A 1 339 ? -4.979 -9.846 6.673 1.00 77.44 339 ILE A O 1
ATOM 2634 N N . PRO A 1 340 ? -5.392 -7.622 6.888 1.00 70.56 340 PRO A N 1
ATOM 2635 C CA . PRO A 1 340 ? -4.899 -7.513 8.254 1.00 70.56 340 PRO A CA 1
ATOM 2636 C C . PRO A 1 340 ? -5.581 -8.525 9.167 1.00 70.56 340 PRO A C 1
ATOM 2638 O O . PRO A 1 340 ? -6.776 -8.801 9.043 1.00 70.56 340 PRO A O 1
ATOM 2641 N N . SER A 1 341 ? -4.826 -9.079 10.106 1.00 64.25 341 SER A N 1
ATOM 2642 C CA . SER A 1 341 ? -5.364 -10.072 11.040 1.00 64.25 341 SER A CA 1
ATOM 2643 C C . SER A 1 341 ? -6.510 -9.510 11.890 1.00 64.25 341 SER A C 1
ATOM 2645 O O . SER A 1 341 ? -7.419 -10.258 12.242 1.00 64.25 341 SER A O 1
ATOM 2647 N N . SER A 1 342 ? -6.527 -8.193 12.114 1.00 55.53 342 SER A N 1
ATOM 2648 C CA . SER A 1 342 ? -7.643 -7.445 12.710 1.00 55.53 342 SER A CA 1
ATOM 2649 C C . SER A 1 342 ? -8.972 -7.500 11.934 1.00 55.53 342 SER A C 1
ATOM 2651 O O . SER A 1 342 ? -10.007 -7.227 12.534 1.00 55.53 342 SER A O 1
ATOM 2653 N N . PHE A 1 343 ? -8.981 -7.891 10.652 1.00 55.22 343 PHE A N 1
ATOM 2654 C CA . PHE A 1 343 ? -10.189 -7.987 9.812 1.00 55.22 343 PHE A CA 1
ATOM 2655 C C . PHE A 1 343 ? -10.588 -9.424 9.427 1.00 55.22 343 PHE A C 1
ATOM 2657 O O . PHE A 1 343 ? -11.564 -9.622 8.700 1.00 55.22 343 PHE A O 1
ATOM 2664 N N . ASN A 1 344 ? -9.849 -10.454 9.853 1.00 47.00 344 ASN A N 1
ATOM 2665 C CA . ASN A 1 344 ? -10.144 -11.838 9.470 1.00 47.00 344 ASN A CA 1
ATOM 2666 C C . ASN A 1 344 ? -11.259 -12.425 10.356 1.00 47.00 344 ASN A C 1
ATOM 2668 O O . ASN A 1 344 ? -10.997 -13.140 11.319 1.00 47.00 344 ASN A O 1
ATOM 2672 N N . PHE A 1 345 ? -12.514 -12.100 10.043 1.00 37.69 345 PHE A N 1
ATOM 2673 C CA . PHE A 1 345 ? -13.673 -12.533 10.823 1.00 37.69 345 PHE A CA 1
ATOM 2674 C C . PHE A 1 345 ? -14.097 -13.965 10.465 1.00 37.69 345 PHE A C 1
ATOM 2676 O O . PHE A 1 345 ? -14.756 -14.210 9.451 1.00 37.69 345 PHE A O 1
ATOM 2683 N N . THR A 1 346 ? -13.796 -14.924 11.343 1.00 30.17 346 THR A N 1
ATOM 2684 C CA . THR A 1 346 ? -14.505 -16.212 11.378 1.00 30.17 346 THR A CA 1
ATOM 2685 C C . THR A 1 346 ? -15.279 -16.374 12.680 1.00 30.17 346 THR A C 1
ATOM 2687 O O . THR A 1 346 ? -14.804 -16.066 13.760 1.00 30.17 346 THR A O 1
ATOM 2690 N N . ALA A 1 347 ? -16.517 -16.859 12.578 1.00 29.11 347 ALA A N 1
ATOM 2691 C CA . ALA A 1 347 ? -17.457 -16.891 13.694 1.00 29.11 347 ALA A CA 1
ATOM 2692 C C . ALA A 1 347 ? -17.035 -17.801 14.875 1.00 29.11 347 ALA A C 1
ATOM 2694 O O . ALA A 1 347 ? -16.713 -18.976 14.687 1.00 29.11 347 ALA A O 1
ATOM 2695 N N . GLN A 1 348 ? -17.188 -17.236 16.082 1.00 37.44 348 GLN A N 1
ATOM 2696 C CA . GLN A 1 348 ? -17.285 -17.813 17.434 1.00 37.44 348 GLN A CA 1
ATOM 2697 C C . GLN A 1 348 ? -16.427 -19.046 17.771 1.00 37.44 348 GLN A C 1
ATOM 2699 O O . GLN A 1 348 ? -16.896 -20.184 17.708 1.00 37.44 348 GLN A O 1
ATOM 2704 N N . ASN A 1 349 ? -15.238 -18.794 18.328 1.00 33.62 349 ASN A N 1
ATOM 2705 C CA . ASN A 1 349 ? -14.757 -19.446 19.553 1.00 33.62 349 ASN A CA 1
ATOM 2706 C C . ASN A 1 349 ? -13.966 -18.415 20.381 1.00 33.62 349 ASN A C 1
ATOM 2708 O O . ASN A 1 349 ? -13.267 -17.588 19.813 1.00 33.62 349 ASN A O 1
ATOM 2712 N N . ASN A 1 350 ? -14.106 -18.465 21.708 1.00 39.59 350 ASN A N 1
ATOM 2713 C CA . ASN A 1 350 ? -13.724 -17.441 22.700 1.00 39.59 350 ASN A CA 1
ATOM 2714 C C . ASN A 1 350 ? -12.209 -17.134 22.862 1.00 39.59 350 ASN A C 1
ATOM 2716 O O . ASN A 1 350 ? -11.784 -16.818 23.969 1.00 39.59 350 ASN A O 1
ATOM 2720 N N . ASP A 1 351 ? -11.406 -17.210 21.801 1.00 40.78 351 ASP A N 1
ATOM 2721 C CA . ASP A 1 351 ? -9.986 -16.819 21.785 1.00 40.78 351 ASP A CA 1
ATOM 2722 C C . ASP A 1 351 ? -9.690 -15.697 20.756 1.00 40.78 351 ASP A C 1
ATOM 2724 O O . ASP A 1 351 ? -8.527 -15.402 20.486 1.00 40.78 351 ASP A O 1
ATOM 2728 N N . GLU A 1 352 ? -10.719 -15.051 20.190 1.00 48.12 352 GLU A N 1
ATOM 2729 C CA . GLU A 1 352 ? -10.581 -13.967 19.200 1.00 48.12 352 GLU A CA 1
ATOM 2730 C C . GLU A 1 352 ? -11.106 -12.612 19.725 1.00 48.12 352 GLU A C 1
ATOM 2732 O O . GLU A 1 352 ? -12.028 -12.584 20.553 1.00 48.12 352 GLU A O 1
ATOM 2737 N N . PRO A 1 353 ? -10.511 -11.481 19.289 1.00 51.69 353 PRO A N 1
ATOM 2738 C CA . PRO A 1 353 ? -10.956 -10.146 19.665 1.00 51.69 353 PRO A CA 1
ATOM 2739 C C . PRO A 1 353 ? -12.365 -9.843 19.125 1.00 51.69 353 PRO A C 1
ATOM 2741 O O . PRO A 1 353 ? -12.594 -9.948 17.925 1.00 51.69 353 PRO A O 1
ATOM 2744 N N . ARG A 1 354 ? -13.313 -9.483 20.001 1.00 66.19 354 ARG A N 1
ATOM 2745 C CA . ARG A 1 354 ? -14.701 -9.122 19.632 1.00 66.19 354 ARG A CA 1
ATOM 2746 C C . ARG A 1 354 ? -14.766 -7.760 18.936 1.00 66.19 354 ARG A C 1
ATOM 2748 O O . ARG A 1 354 ? -15.598 -7.553 18.064 1.00 66.19 354 ARG A O 1
ATOM 2755 N N . PHE A 1 355 ? -13.885 -6.849 19.334 1.00 66.94 355 PHE A N 1
ATOM 2756 C CA . PHE A 1 355 ? -13.810 -5.481 18.832 1.00 66.94 355 PHE A CA 1
ATOM 2757 C C . PHE A 1 355 ? -12.590 -5.304 17.918 1.00 66.94 355 PHE A C 1
ATOM 2759 O O . PHE A 1 355 ? -11.652 -6.101 17.941 1.00 66.94 355 PHE A O 1
ATOM 2766 N N . ASN A 1 356 ? -12.562 -4.240 17.126 1.00 61.47 356 ASN A N 1
ATOM 2767 C CA . ASN A 1 356 ? -11.371 -3.789 16.425 1.00 61.47 356 ASN A CA 1
ATOM 2768 C C . ASN A 1 356 ? -10.564 -2.842 17.341 1.00 61.47 356 ASN A C 1
ATOM 2770 O O . ASN A 1 356 ? -11.053 -1.761 17.681 1.00 61.47 356 ASN A O 1
ATOM 2774 N N . PRO A 1 357 ? -9.316 -3.185 17.726 1.00 58.97 357 PRO A N 1
ATOM 2775 C CA . PRO A 1 357 ? -8.493 -2.337 18.588 1.00 58.97 357 PRO A CA 1
ATOM 2776 C C . PRO A 1 357 ? -8.185 -0.942 18.025 1.00 58.97 357 PRO A C 1
ATOM 2778 O O . PRO A 1 357 ? -7.704 -0.093 18.767 1.00 58.97 357 PRO A O 1
ATOM 2781 N N . ARG A 1 358 ? -8.384 -0.730 16.718 1.00 58.00 358 ARG A N 1
ATOM 2782 C CA . ARG A 1 358 ? -8.098 0.526 16.007 1.00 58.00 358 ARG A CA 1
ATOM 2783 C C . ARG A 1 358 ? -9.324 1.405 15.815 1.00 58.00 358 ARG A C 1
ATOM 2785 O O . ARG A 1 358 ? -9.179 2.512 15.331 1.00 58.00 358 ARG A O 1
ATOM 2792 N N . PHE A 1 359 ? -10.506 0.895 16.127 1.00 70.88 359 PHE A N 1
ATOM 2793 C CA . PHE A 1 359 ? -11.719 1.694 16.124 1.00 70.88 359 PHE A CA 1
ATOM 2794 C C . PHE A 1 359 ? -11.905 2.304 17.505 1.00 70.88 359 PHE A C 1
ATOM 2796 O O . PHE A 1 359 ? -11.490 1.721 18.514 1.00 70.88 359 PHE A O 1
ATOM 2803 N N . ASP A 1 360 ? -12.535 3.469 17.558 1.00 79.06 360 ASP A N 1
ATOM 2804 C CA . ASP A 1 360 ? -12.952 4.044 18.823 1.00 79.06 360 ASP A CA 1
ATOM 2805 C C . ASP A 1 360 ? -14.116 3.242 19.432 1.00 79.06 360 ASP A C 1
ATOM 2807 O O . ASP A 1 360 ? -14.628 2.269 18.861 1.00 79.06 360 ASP A O 1
ATOM 2811 N N . ILE A 1 361 ? -14.487 3.591 20.659 1.00 88.31 361 ILE A N 1
ATOM 2812 C CA . ILE A 1 361 ? -15.573 2.922 21.375 1.00 88.31 361 ILE A CA 1
ATOM 2813 C C . ILE A 1 361 ? -16.898 2.975 20.586 1.00 88.31 361 ILE A C 1
ATOM 2815 O O . ILE A 1 361 ? -17.459 1.899 20.365 1.00 88.31 361 ILE A O 1
ATOM 2819 N N . PRO A 1 362 ? -17.399 4.147 20.135 1.00 90.00 362 PRO A N 1
ATOM 2820 C CA . PRO A 1 362 ? -18.593 4.243 19.292 1.00 90.00 362 PRO A CA 1
ATOM 2821 C C . PRO A 1 362 ? -18.587 3.289 18.101 1.00 90.00 362 PRO A C 1
ATOM 2823 O O . PRO A 1 362 ? -19.482 2.454 17.974 1.00 90.00 362 PRO A O 1
ATOM 2826 N N . SER A 1 363 ? -17.537 3.353 17.284 1.00 82.94 363 SER A N 1
ATOM 2827 C CA . SER A 1 363 ? -17.436 2.583 16.045 1.00 82.94 363 SER A CA 1
ATOM 2828 C C . SER A 1 363 ? -17.434 1.078 16.319 1.00 82.94 363 SER A C 1
ATOM 2830 O O . SER A 1 363 ? -18.026 0.296 15.580 1.00 82.94 363 SER A O 1
ATOM 2832 N N . ASN A 1 364 ? -16.799 0.636 17.406 1.00 82.94 364 ASN A N 1
ATOM 2833 C CA . ASN A 1 364 ? -16.818 -0.769 17.810 1.00 82.94 364 ASN A CA 1
ATOM 2834 C C . ASN A 1 364 ? -18.198 -1.254 18.259 1.00 82.94 364 ASN A C 1
ATOM 2836 O O . ASN A 1 364 ? -18.604 -2.358 17.897 1.00 82.94 364 ASN A O 1
ATOM 2840 N N . LEU A 1 365 ? -18.908 -0.448 19.050 1.00 88.06 365 LEU A N 1
ATOM 2841 C CA . LEU A 1 365 ? -20.237 -0.795 19.551 1.00 88.06 365 LEU A CA 1
ATOM 2842 C C . LEU A 1 365 ? -21.273 -0.837 18.419 1.00 88.06 365 LEU A C 1
ATOM 2844 O O . LEU A 1 365 ? -22.083 -1.762 18.374 1.00 88.06 365 LEU A O 1
ATOM 2848 N N . GLU A 1 366 ? -21.212 0.109 17.479 1.00 85.75 366 GLU A N 1
ATOM 2849 C CA . GLU A 1 366 ? -22.085 0.139 16.298 1.00 85.75 366 GLU A CA 1
ATOM 2850 C C . GLU A 1 366 ? -21.876 -1.082 15.387 1.00 85.75 366 GLU A C 1
ATOM 2852 O O . GLU A 1 366 ? -22.844 -1.656 14.884 1.00 85.75 366 GLU A O 1
ATOM 2857 N N . ASN A 1 367 ? -20.624 -1.517 15.211 1.00 72.62 367 ASN A N 1
ATOM 2858 C CA . ASN A 1 367 ? -20.271 -2.615 14.307 1.00 72.62 367 ASN A CA 1
ATOM 2859 C C . ASN A 1 367 ? -20.530 -4.020 14.876 1.00 72.62 367 ASN A C 1
ATOM 2861 O O . ASN A 1 367 ? -20.717 -4.964 14.107 1.00 72.62 367 ASN A O 1
ATOM 2865 N N . ASP A 1 368 ? -20.526 -4.187 16.199 1.00 79.50 368 ASP A N 1
ATOM 2866 C CA . ASP A 1 368 ? -20.676 -5.500 16.841 1.00 79.50 368 ASP A CA 1
ATOM 2867 C C . ASP A 1 368 ? -22.101 -6.076 16.714 1.00 79.50 368 ASP A C 1
ATOM 2869 O O . ASP A 1 368 ? -22.281 -7.288 16.587 1.00 79.50 368 ASP A O 1
ATOM 2873 N N . GLY A 1 369 ? -23.117 -5.207 16.682 1.00 78.06 369 GLY A N 1
ATOM 2874 C CA . GLY A 1 369 ? -24.510 -5.588 16.434 1.00 78.06 369 GLY A CA 1
ATOM 2875 C C . GLY A 1 369 ? -25.294 -6.130 17.639 1.00 78.06 369 GLY A C 1
ATOM 2876 O O . GLY A 1 369 ? -26.467 -6.457 17.461 1.00 78.06 369 GLY A O 1
ATOM 2877 N N . GLU A 1 370 ? -24.700 -6.206 18.839 1.00 85.56 370 GLU A N 1
ATOM 2878 C CA . GLU A 1 370 ? -25.386 -6.559 20.106 1.00 85.56 370 GLU A CA 1
ATOM 2879 C C . GLU A 1 370 ? -25.526 -5.369 21.087 1.00 85.56 370 GLU A C 1
ATOM 2881 O O . GLU A 1 370 ? -25.833 -5.569 22.267 1.00 85.56 370 GLU A O 1
ATOM 2886 N N . PHE A 1 371 ? -25.264 -4.141 20.622 1.00 93.62 371 PHE A N 1
ATOM 2887 C CA . PHE A 1 371 ? -25.280 -2.909 21.430 1.00 93.62 371 PHE A CA 1
ATOM 2888 C C . PHE A 1 371 ? -26.189 -1.814 20.852 1.00 93.62 371 PHE A C 1
ATOM 2890 O O . PHE A 1 371 ? -25.967 -0.629 21.113 1.00 93.62 371 PHE A O 1
ATOM 2897 N N . GLY A 1 372 ? -27.196 -2.179 20.055 1.00 91.12 372 GLY A N 1
ATOM 2898 C CA . GLY A 1 372 ? -28.103 -1.209 19.437 1.00 91.12 372 GLY A CA 1
ATOM 2899 C C . GLY A 1 372 ? -28.825 -0.339 20.469 1.00 91.12 372 GLY A C 1
ATOM 2900 O O . GLY A 1 372 ? -28.856 0.883 20.328 1.00 91.12 372 GLY A O 1
ATOM 2901 N N . ASP A 1 373 ? -29.312 -0.945 21.554 1.00 94.75 373 ASP A N 1
ATOM 2902 C CA . ASP A 1 373 ? -30.003 -0.239 22.637 1.00 94.75 373 ASP A CA 1
ATOM 2903 C C . ASP A 1 373 ? -29.047 0.715 23.382 1.00 94.75 373 ASP A C 1
ATOM 2905 O O . ASP A 1 373 ? -29.435 1.815 23.784 1.00 94.75 373 ASP A O 1
ATOM 2909 N N . LEU A 1 374 ? -27.773 0.333 23.538 1.00 95.50 374 LEU A N 1
ATOM 2910 C CA . LEU A 1 374 ? -26.754 1.191 24.148 1.00 95.50 374 LEU A CA 1
ATOM 2911 C C . LEU A 1 374 ? -26.452 2.415 23.276 1.00 95.50 374 LEU A C 1
ATOM 2913 O O . LEU A 1 374 ? -26.413 3.532 23.792 1.00 95.50 374 LEU A O 1
ATOM 2917 N N . ILE A 1 375 ? -26.253 2.209 21.972 1.00 94.44 375 ILE A N 1
ATOM 2918 C CA . ILE A 1 375 ? -25.996 3.283 21.004 1.00 94.44 375 ILE A CA 1
ATOM 2919 C C . ILE A 1 375 ? -27.176 4.256 20.951 1.00 94.44 375 ILE A C 1
ATOM 2921 O O . ILE A 1 375 ? -26.977 5.470 21.043 1.00 94.44 375 ILE A O 1
ATOM 2925 N N . ASP A 1 376 ? -28.406 3.742 20.900 1.00 93.06 376 ASP A N 1
ATOM 2926 C CA . ASP A 1 376 ? -29.612 4.569 20.934 1.00 93.06 376 ASP A CA 1
ATOM 2927 C C . ASP A 1 376 ? -29.685 5.395 22.233 1.00 93.06 376 ASP A C 1
ATOM 2929 O O . ASP A 1 376 ? -29.920 6.607 22.192 1.00 93.06 376 ASP A O 1
ATOM 2933 N N . ALA A 1 377 ? -29.406 4.784 23.390 1.00 93.50 377 ALA A N 1
ATOM 2934 C CA . ALA A 1 377 ? -29.403 5.469 24.685 1.00 93.50 377 ALA A CA 1
ATOM 2935 C C . ALA A 1 377 ? -28.332 6.577 24.777 1.00 93.50 377 ALA A C 1
ATOM 2937 O O . ALA A 1 377 ? -28.611 7.687 25.252 1.00 93.50 377 ALA A O 1
ATOM 2938 N N . LEU A 1 378 ? -27.112 6.303 24.305 1.00 93.81 378 LEU A N 1
ATOM 2939 C CA . LEU A 1 378 ? -26.017 7.277 24.244 1.00 93.81 378 LEU A CA 1
ATOM 2940 C C . LEU A 1 378 ? -26.355 8.428 23.287 1.00 93.81 378 LEU A C 1
ATOM 2942 O O . LEU A 1 378 ? -26.100 9.593 23.601 1.00 93.81 378 LEU A O 1
ATOM 2946 N N . GLY A 1 379 ? -26.998 8.127 22.156 1.00 91.50 379 GLY A N 1
ATOM 2947 C CA . GLY A 1 379 ? -27.477 9.122 21.200 1.00 91.50 379 GLY A CA 1
ATOM 2948 C C . GLY A 1 379 ? -28.568 10.027 21.780 1.00 91.50 379 GLY A C 1
ATOM 2949 O O . GLY A 1 379 ? -28.499 11.250 21.645 1.00 91.50 379 GLY A O 1
ATOM 2950 N N . MET A 1 380 ? -29.552 9.460 22.488 1.00 89.06 380 MET A N 1
ATOM 2951 C CA . MET A 1 380 ? -30.634 10.223 23.134 1.00 89.06 380 MET A CA 1
ATOM 2952 C C . MET A 1 380 ? -30.128 11.160 24.237 1.00 89.06 380 MET A C 1
ATOM 2954 O O . MET A 1 380 ? -30.714 12.222 24.462 1.00 89.06 380 MET A O 1
ATOM 2958 N N . THR A 1 381 ? -29.045 10.783 24.918 1.00 90.88 381 THR A N 1
ATOM 2959 C CA . THR A 1 381 ? -28.448 11.556 26.019 1.00 90.88 381 THR A CA 1
ATOM 2960 C C . THR A 1 381 ? -27.294 12.463 25.582 1.00 90.88 381 THR A C 1
ATOM 2962 O O . THR A 1 381 ? -26.790 13.225 26.404 1.00 90.88 381 THR A O 1
ATOM 2965 N N . MET A 1 382 ? -26.944 12.455 24.287 1.00 88.62 382 MET A N 1
ATOM 2966 C CA . MET A 1 382 ? -25.832 13.208 23.684 1.00 88.62 382 MET A CA 1
ATOM 2967 C C . MET A 1 382 ? -24.443 12.824 24.224 1.00 88.62 382 MET A C 1
ATOM 2969 O O . MET A 1 382 ? -23.517 13.621 24.127 1.00 88.62 382 MET A O 1
ATOM 2973 N N . LEU A 1 383 ? -24.286 11.612 24.761 1.00 91.06 383 LEU A N 1
ATOM 2974 C CA . LEU A 1 383 ? -23.011 11.116 25.292 1.00 91.06 383 LEU A CA 1
ATOM 2975 C C . LEU A 1 383 ? -22.095 10.516 24.212 1.00 91.06 383 LEU A C 1
ATOM 2977 O O . LEU A 1 383 ? -20.923 10.285 24.488 1.00 91.06 383 LEU A O 1
ATOM 2981 N N . MET A 1 384 ? -22.592 10.278 22.989 1.00 90.56 384 MET A N 1
ATOM 2982 C CA . MET A 1 384 ? -21.777 9.749 21.878 1.00 90.56 384 MET A CA 1
ATOM 2983 C C . MET A 1 384 ? -20.558 10.626 21.573 1.00 90.56 384 MET A C 1
ATOM 2985 O O . MET A 1 384 ? -19.466 10.108 21.346 1.00 90.56 384 MET A O 1
ATOM 2989 N N . ASP A 1 385 ? -20.727 11.949 21.628 1.00 87.00 385 ASP A N 1
ATOM 2990 C CA . ASP A 1 385 ? -19.632 12.888 21.388 1.00 87.00 385 ASP A CA 1
ATOM 2991 C C . ASP A 1 385 ? -18.569 12.814 22.498 1.00 87.00 385 ASP A C 1
ATOM 2993 O O . ASP A 1 385 ? -17.392 13.027 22.226 1.00 87.00 385 ASP A O 1
ATOM 2997 N N . ASP A 1 386 ? -18.944 12.474 23.734 1.00 88.44 386 ASP A N 1
ATOM 2998 C CA . ASP A 1 386 ? -18.023 12.439 24.879 1.00 88.44 386 ASP A CA 1
ATOM 2999 C C . ASP A 1 386 ? -17.114 11.196 24.884 1.00 88.44 386 ASP A C 1
ATOM 3001 O O . ASP A 1 386 ? -16.067 11.197 25.533 1.00 88.44 386 ASP A O 1
ATOM 3005 N N . ILE A 1 387 ? -17.495 10.137 24.161 1.00 88.38 387 ILE A N 1
ATOM 3006 C CA . ILE A 1 387 ? -16.779 8.849 24.131 1.00 88.38 387 ILE A CA 1
ATOM 3007 C C . ILE A 1 387 ? -16.019 8.591 22.821 1.00 88.38 387 ILE A C 1
ATOM 3009 O O . ILE A 1 387 ? -15.501 7.492 22.620 1.00 88.38 387 ILE A O 1
ATOM 3013 N N . ASN A 1 388 ? -15.953 9.577 21.924 1.00 84.62 388 ASN A N 1
ATOM 3014 C CA . ASN A 1 388 ? -15.221 9.481 20.661 1.00 84.62 388 ASN A CA 1
ATOM 3015 C C . ASN A 1 388 ? -13.716 9.739 20.839 1.00 84.62 388 ASN A C 1
ATOM 3017 O O . ASN A 1 388 ? -13.267 10.246 21.874 1.00 84.62 388 ASN A O 1
ATOM 3021 N N . VAL A 1 389 ? -12.919 9.431 19.814 1.00 77.94 389 VAL A N 1
ATOM 3022 C CA . VAL A 1 389 ? -11.457 9.623 19.849 1.00 77.94 389 VAL A CA 1
ATOM 3023 C C . VAL A 1 389 ? -11.039 11.072 20.159 1.00 77.94 389 VAL A C 1
ATOM 3025 O O . VAL A 1 389 ? -10.080 11.288 20.900 1.00 77.94 389 VAL A O 1
ATOM 3028 N N . GLU A 1 390 ? -11.756 12.073 19.638 1.00 80.12 390 GLU A N 1
ATOM 3029 C CA . GLU A 1 390 ? -11.374 13.490 19.746 1.00 80.12 390 GLU A CA 1
ATOM 3030 C C . GLU A 1 390 ? -11.484 14.031 21.178 1.00 80.12 390 GLU A C 1
ATOM 3032 O O . GLU A 1 390 ? -10.669 14.859 21.596 1.00 80.12 390 GLU A O 1
ATOM 3037 N N . ASN A 1 391 ? -12.476 13.553 21.933 1.00 80.69 391 ASN A N 1
ATOM 3038 C CA . ASN A 1 391 ? -12.750 13.979 23.305 1.00 80.69 391 ASN A CA 1
ATOM 3039 C C . ASN A 1 391 ? -12.153 13.035 24.358 1.00 80.69 391 ASN A C 1
ATOM 3041 O O . ASN A 1 391 ? -12.311 13.253 25.561 1.00 80.69 391 ASN A O 1
ATOM 3045 N N . SER A 1 392 ? -11.410 12.017 23.918 1.00 78.25 392 SER A N 1
ATOM 3046 C CA . SER A 1 392 ? -10.834 11.012 24.801 1.00 78.25 392 SER A CA 1
ATOM 3047 C C . SER A 1 392 ? -9.595 11.507 25.566 1.00 78.25 392 SER A C 1
ATOM 3049 O O . SER A 1 392 ? -8.727 12.187 25.009 1.00 78.25 392 SER A O 1
ATOM 3051 N N . PRO A 1 393 ? -9.439 11.132 26.847 1.00 75.44 393 PRO A N 1
ATOM 3052 C CA . PRO A 1 393 ? -8.235 11.424 27.621 1.00 75.44 393 PRO A CA 1
ATOM 3053 C C . PRO A 1 393 ? -7.016 10.661 27.095 1.00 75.44 393 PRO A C 1
ATOM 3055 O O . PRO A 1 393 ? -7.118 9.531 26.628 1.00 75.44 393 PRO A O 1
ATOM 3058 N N . GLN A 1 394 ? -5.817 11.216 27.305 1.00 69.94 394 GLN A N 1
ATOM 3059 C CA . GLN A 1 394 ? -4.550 10.567 26.917 1.00 69.94 394 GLN A CA 1
ATOM 3060 C C . GLN A 1 394 ? -4.314 9.189 27.551 1.00 69.94 394 GLN A C 1
ATOM 3062 O O . GLN A 1 394 ? -3.544 8.402 27.010 1.00 69.94 394 GLN A O 1
ATOM 3067 N N . MET A 1 395 ? -4.911 8.913 28.713 1.00 67.50 395 MET A N 1
ATOM 3068 C CA . MET A 1 395 ? -4.778 7.623 29.399 1.00 67.50 395 MET A CA 1
ATOM 3069 C C . MET A 1 395 ? -5.861 6.611 28.993 1.00 67.50 395 MET A C 1
ATOM 3071 O O . MET A 1 395 ? -5.861 5.503 29.528 1.00 67.50 395 MET A O 1
ATOM 3075 N N . GLY A 1 396 ? -6.731 6.973 28.044 1.00 78.19 396 GLY A N 1
ATOM 3076 C CA . GLY A 1 396 ? -7.889 6.191 27.623 1.00 78.19 396 GLY A CA 1
ATOM 3077 C C . GLY A 1 396 ? -9.038 6.236 28.632 1.00 78.19 396 GLY A C 1
ATOM 3078 O O . GLY A 1 396 ? -8.862 6.637 29.784 1.00 78.19 396 GLY A O 1
ATOM 3079 N N . MET A 1 397 ? -10.217 5.811 28.188 1.00 87.69 397 MET A N 1
ATOM 3080 C CA . MET A 1 397 ? -11.416 5.678 29.020 1.00 87.69 397 MET A CA 1
ATOM 3081 C C . MET A 1 397 ? -11.791 4.211 29.253 1.00 87.69 397 MET A C 1
ATOM 3083 O O . MET A 1 397 ? -11.312 3.306 28.566 1.00 87.69 397 MET A O 1
ATOM 3087 N N . THR A 1 398 ? -12.668 3.966 30.223 1.00 88.62 398 THR A N 1
ATOM 3088 C CA . THR A 1 398 ? -13.287 2.651 30.424 1.00 88.62 398 THR A CA 1
ATOM 3089 C C . THR A 1 398 ? -14.778 2.749 30.162 1.00 88.62 398 THR A C 1
ATOM 3091 O O . THR A 1 398 ? -15.430 3.598 30.762 1.00 88.62 398 THR A O 1
ATOM 3094 N N . ILE A 1 399 ? -15.329 1.856 29.339 1.00 93.25 399 ILE A N 1
ATOM 3095 C CA . ILE A 1 399 ? -16.777 1.699 29.199 1.00 93.25 399 ILE A CA 1
ATOM 3096 C C . ILE A 1 399 ? -17.199 0.279 29.576 1.00 93.25 399 ILE A C 1
ATOM 3098 O O . ILE A 1 399 ? -16.604 -0.705 29.140 1.00 93.25 399 ILE A O 1
ATOM 3102 N N . PHE A 1 400 ? -18.240 0.168 30.389 1.00 93.44 400 PHE A N 1
ATOM 3103 C CA . PHE A 1 400 ? -18.956 -1.070 30.640 1.00 93.44 400 PHE A CA 1
ATOM 3104 C C . PHE A 1 400 ? -20.165 -1.108 29.704 1.00 93.44 400 PHE A C 1
ATOM 3106 O O . PHE A 1 400 ? -21.143 -0.417 29.944 1.00 93.44 400 PHE A O 1
ATOM 3113 N N . ALA A 1 401 ? -20.094 -1.868 28.616 1.00 95.69 401 ALA A N 1
ATOM 3114 C CA . ALA A 1 401 ? -21.115 -1.909 27.574 1.00 95.69 401 ALA A CA 1
ATOM 3115 C C . ALA A 1 401 ? -22.165 -3.005 27.864 1.00 95.69 401 ALA A C 1
ATOM 3117 O O . ALA A 1 401 ? -21.862 -4.192 27.693 1.00 95.69 401 ALA A O 1
ATOM 3118 N N . PRO A 1 402 ? -23.380 -2.662 28.340 1.00 96.19 402 PRO A N 1
ATOM 3119 C CA . PRO A 1 402 ? -24.473 -3.622 28.472 1.00 96.19 402 PRO A CA 1
ATOM 3120 C C . PRO A 1 402 ? -24.998 -4.045 27.098 1.00 96.19 402 PRO A C 1
ATOM 3122 O O . PRO A 1 402 ? -25.226 -3.192 26.246 1.00 96.19 402 PRO A O 1
ATOM 3125 N N . THR A 1 403 ? -25.212 -5.350 26.902 1.00 93.69 403 THR A N 1
ATOM 3126 C CA . THR A 1 403 ? -25.811 -5.876 25.661 1.00 93.69 403 THR A CA 1
ATOM 3127 C C . THR A 1 403 ? -27.298 -5.531 25.554 1.00 93.69 403 THR A C 1
ATOM 3129 O O . THR A 1 403 ? -27.950 -5.214 26.555 1.00 93.69 403 THR A O 1
ATOM 3132 N N . ASP A 1 404 ? -27.876 -5.668 24.364 1.00 93.81 404 ASP A N 1
ATOM 3133 C CA . ASP A 1 404 ? -29.318 -5.486 24.143 1.00 93.81 404 ASP A CA 1
ATOM 3134 C C . ASP A 1 404 ? -30.161 -6.417 25.049 1.00 93.81 404 ASP A C 1
ATOM 3136 O O . ASP A 1 404 ? -31.208 -6.037 25.583 1.00 93.81 404 ASP A O 1
ATOM 3140 N N . GLU A 1 405 ? -29.683 -7.633 25.349 1.00 92.81 405 GLU A N 1
ATOM 3141 C CA . GLU A 1 405 ? -30.337 -8.511 26.330 1.00 92.81 405 GLU A CA 1
ATOM 3142 C C . GLU A 1 405 ? -30.328 -7.937 27.751 1.00 92.81 405 GLU A C 1
ATOM 3144 O O . GLU A 1 405 ? -31.280 -8.167 28.504 1.00 92.81 405 GLU A O 1
ATOM 3149 N N . ALA A 1 406 ? -29.282 -7.199 28.130 1.00 94.31 406 ALA A N 1
ATOM 3150 C CA . ALA A 1 406 ? -29.198 -6.529 29.423 1.00 94.31 406 ALA A CA 1
ATOM 3151 C C . ALA A 1 406 ? -30.218 -5.380 29.519 1.00 94.31 406 ALA A C 1
ATOM 3153 O O . ALA A 1 406 ? -30.896 -5.259 30.547 1.00 94.31 406 ALA A O 1
ATOM 3154 N N . PHE A 1 407 ? -30.394 -4.596 28.447 1.00 94.19 407 PHE A N 1
ATOM 3155 C CA . PHE A 1 407 ? -31.451 -3.578 28.339 1.00 94.19 407 PHE A CA 1
ATOM 3156 C C . PHE A 1 407 ? -32.847 -4.190 28.439 1.00 94.19 407 PHE A C 1
ATOM 3158 O O . PHE A 1 407 ? -33.659 -3.777 29.278 1.00 94.19 407 PHE A O 1
ATOM 3165 N N . ALA A 1 408 ? -33.100 -5.252 27.672 1.00 92.62 408 ALA A N 1
ATOM 3166 C CA . ALA A 1 408 ? -34.362 -5.977 27.718 1.00 92.62 408 ALA A CA 1
ATOM 3167 C C . ALA A 1 408 ? -34.645 -6.571 29.112 1.00 92.62 408 ALA A C 1
ATOM 3169 O O . ALA A 1 408 ? -35.787 -6.544 29.582 1.00 92.62 408 ALA A O 1
ATOM 3170 N N . ALA A 1 409 ? -33.622 -7.092 29.799 1.00 92.81 409 ALA A N 1
ATOM 3171 C CA . ALA A 1 409 ? -33.748 -7.655 31.143 1.00 92.81 409 ALA A CA 1
ATOM 3172 C C . ALA A 1 409 ? -34.018 -6.592 32.218 1.00 92.81 409 ALA A C 1
ATOM 3174 O O . ALA A 1 409 ? -34.752 -6.869 33.172 1.00 92.81 409 ALA A O 1
ATOM 3175 N N . ALA A 1 410 ? -33.469 -5.385 32.062 1.00 91.12 410 ALA A N 1
ATOM 3176 C CA . ALA A 1 410 ? -33.763 -4.248 32.933 1.00 91.12 410 ALA A CA 1
ATOM 3177 C C . ALA A 1 410 ? -35.174 -3.676 32.706 1.00 91.12 410 ALA A C 1
ATOM 3179 O O . ALA A 1 410 ? -35.707 -2.987 33.576 1.00 91.12 410 ALA A O 1
ATOM 3180 N N . GLY A 1 411 ? -35.804 -3.993 31.569 1.00 89.44 411 GLY A N 1
ATOM 3181 C CA . GLY A 1 411 ? -37.129 -3.493 31.211 1.00 89.44 411 GLY A CA 1
ATOM 3182 C C . GLY A 1 411 ? -37.125 -2.014 30.829 1.00 89.44 411 GLY A C 1
ATOM 3183 O O . GLY A 1 411 ? -38.148 -1.351 30.998 1.00 89.44 411 GLY A O 1
ATOM 3184 N N . ILE A 1 412 ? -35.988 -1.505 30.346 1.00 86.75 412 ILE A N 1
ATOM 3185 C CA . ILE A 1 412 ? -35.882 -0.156 29.791 1.00 86.75 412 ILE A CA 1
ATOM 3186 C C . ILE A 1 412 ? -36.621 -0.131 28.454 1.00 86.75 412 ILE A C 1
ATOM 3188 O O . ILE A 1 412 ? -36.446 -1.007 27.611 1.00 86.75 412 ILE A O 1
ATOM 3192 N N . ASN A 1 413 ? -37.473 0.871 28.278 1.00 86.62 413 ASN A N 1
ATOM 3193 C CA . ASN A 1 413 ? -38.200 1.114 27.045 1.00 86.62 413 ASN A CA 1
ATOM 3194 C C . ASN A 1 413 ? -37.989 2.574 26.648 1.00 86.62 413 ASN A C 1
ATOM 3196 O O . ASN A 1 413 ? -38.432 3.472 27.360 1.00 86.62 413 ASN A O 1
ATOM 3200 N N . PHE A 1 414 ? -37.331 2.812 25.516 1.00 86.25 414 PHE A N 1
ATOM 3201 C CA . PHE A 1 414 ? -36.963 4.160 25.075 1.00 86.25 414 PHE A CA 1
ATOM 3202 C C . PHE A 1 414 ? -38.166 5.074 24.810 1.00 86.25 414 PHE A C 1
ATOM 3204 O O . PHE A 1 414 ? -38.049 6.288 24.961 1.00 86.25 414 PHE A O 1
ATOM 3211 N N . ASP A 1 415 ? -39.344 4.509 24.519 1.00 85.75 415 ASP A N 1
ATOM 3212 C CA . ASP A 1 415 ? -40.590 5.278 24.389 1.00 85.75 415 ASP A CA 1
ATOM 3213 C C . ASP A 1 415 ? -41.005 5.981 25.700 1.00 85.75 415 ASP A C 1
ATOM 3215 O O . ASP A 1 415 ? -41.789 6.930 25.658 1.00 85.75 415 ASP A O 1
ATOM 3219 N N . ASP A 1 416 ? -40.497 5.528 26.853 1.00 84.50 416 ASP A N 1
ATOM 3220 C CA . ASP A 1 416 ? -40.792 6.106 28.170 1.00 84.50 416 ASP A CA 1
ATOM 3221 C C . ASP A 1 416 ? -39.877 7.303 28.520 1.00 84.50 416 ASP A C 1
ATOM 3223 O O . ASP A 1 416 ? -40.042 7.905 29.578 1.00 84.50 416 ASP A O 1
ATOM 3227 N N . TYR A 1 417 ? -38.928 7.666 27.647 1.00 85.75 417 TYR A N 1
ATOM 3228 C CA . TYR A 1 417 ? -37.961 8.752 27.854 1.00 85.75 417 TYR A CA 1
ATOM 3229 C C . TYR A 1 417 ? -38.256 9.950 26.938 1.00 85.75 417 TYR A C 1
ATOM 3231 O O . TYR A 1 417 ? -37.438 10.339 26.102 1.00 85.75 417 TYR A O 1
ATOM 3239 N N . ASP A 1 418 ? -39.449 10.539 27.075 1.00 85.38 418 ASP A N 1
ATOM 3240 C CA . ASP A 1 418 ? -39.929 11.628 26.208 1.00 85.38 418 ASP A CA 1
ATOM 3241 C C . ASP A 1 418 ? -39.830 13.032 26.840 1.00 85.38 418 ASP A C 1
ATOM 3243 O O . ASP A 1 418 ? -40.071 14.051 26.175 1.00 85.38 418 ASP A O 1
ATOM 3247 N N . SER A 1 419 ? -39.418 13.107 28.108 1.00 87.56 419 SER A N 1
ATOM 3248 C CA . SER A 1 419 ? -39.197 14.351 28.838 1.00 87.56 419 SER A CA 1
ATOM 3249 C C . SER A 1 419 ? -37.730 14.575 29.221 1.00 87.56 419 SER A C 1
ATOM 3251 O O . SER A 1 419 ? -36.945 13.647 29.395 1.00 87.56 419 SER A O 1
ATOM 3253 N N . LEU A 1 420 ? -37.356 15.845 29.425 1.00 85.50 420 LEU A N 1
ATOM 3254 C CA . LEU A 1 420 ? -36.003 16.209 29.872 1.00 85.50 420 LEU A CA 1
ATOM 3255 C C . LEU A 1 420 ? -35.612 15.537 31.194 1.00 85.50 420 LEU A C 1
ATOM 3257 O O . LEU A 1 420 ? -34.450 15.209 31.377 1.00 85.50 420 LEU A O 1
ATOM 3261 N N . GLN A 1 421 ? -36.573 15.347 32.101 1.00 87.62 421 GLN A N 1
ATOM 3262 C CA . GLN A 1 421 ? -36.312 14.734 33.401 1.00 87.62 421 GLN A CA 1
ATOM 3263 C C . GLN A 1 421 ? -36.016 13.234 33.271 1.00 87.62 421 GLN A C 1
ATOM 3265 O O . GLN A 1 421 ? -35.182 12.710 34.001 1.00 87.62 421 GLN A O 1
ATOM 3270 N N . GLU A 1 422 ? -36.688 12.540 32.353 1.00 88.12 422 GLU A N 1
ATOM 3271 C CA . GLU A 1 422 ? -36.417 11.123 32.093 1.00 88.12 422 GLU A CA 1
ATOM 3272 C C . GLU A 1 422 ? -35.071 10.951 31.384 1.00 88.12 422 GLU A C 1
ATOM 3274 O O . GLU A 1 422 ? -34.291 10.090 31.779 1.00 88.12 422 GLU A O 1
ATOM 3279 N N . LEU A 1 423 ? -34.758 11.805 30.402 1.00 87.56 423 LEU A N 1
ATOM 3280 C CA . LEU A 1 423 ? -33.455 11.802 29.724 1.00 87.56 423 LEU A CA 1
ATOM 3281 C C . LEU A 1 423 ? -32.290 12.109 30.677 1.00 87.56 423 LEU A C 1
ATOM 3283 O O . LEU A 1 423 ? -31.228 11.510 30.543 1.00 87.56 423 LEU A O 1
ATOM 3287 N N . GLU A 1 424 ? -32.486 13.002 31.652 1.00 87.75 424 GLU A N 1
ATOM 3288 C CA . GLU A 1 424 ? -31.503 13.268 32.712 1.00 87.75 424 GLU A CA 1
ATOM 3289 C C . GLU A 1 424 ? -31.263 12.007 33.557 1.00 87.75 424 GLU A C 1
ATOM 3291 O O . GLU A 1 424 ? -30.118 11.614 33.759 1.00 87.75 424 GLU A O 1
ATOM 3296 N N . GLY A 1 425 ? -32.330 11.292 33.933 1.00 88.19 425 GLY A N 1
ATOM 3297 C CA . GLY A 1 425 ? -32.212 10.005 34.625 1.00 88.19 425 GLY A CA 1
ATOM 3298 C C . GLY A 1 425 ? -31.537 8.910 33.787 1.00 88.19 425 GLY A C 1
ATOM 3299 O O . GLY A 1 425 ? -30.769 8.118 34.327 1.00 88.19 425 GLY A O 1
ATOM 3300 N N . LEU A 1 426 ? -31.780 8.858 32.471 1.00 90.06 426 LEU A N 1
ATOM 3301 C CA . LEU A 1 426 ? -31.080 7.931 31.573 1.00 90.06 426 LEU A CA 1
ATOM 3302 C C . LEU A 1 426 ? -29.589 8.267 31.473 1.00 90.06 426 LEU A C 1
ATOM 3304 O O . LEU A 1 426 ? -28.760 7.364 31.519 1.00 90.06 426 LEU A O 1
ATOM 3308 N N . SER A 1 427 ? -29.249 9.554 31.383 1.00 90.56 427 SER A N 1
ATOM 3309 C CA . SER A 1 427 ? -27.861 10.021 31.350 1.00 90.56 427 SER A CA 1
ATOM 3310 C C . SER A 1 427 ? -27.116 9.636 32.631 1.00 90.56 427 SER A C 1
ATOM 3312 O O . SER A 1 427 ? -26.029 9.071 32.553 1.00 90.56 427 SER A O 1
ATOM 3314 N N . GLU A 1 428 ? -27.730 9.807 33.808 1.00 89.00 428 GLU A N 1
ATOM 3315 C CA . GLU A 1 428 ? -27.156 9.350 35.085 1.00 89.00 428 GLU A CA 1
ATOM 3316 C C . GLU A 1 428 ? -26.897 7.833 35.107 1.00 89.00 428 GLU A C 1
ATOM 3318 O O . GLU A 1 428 ? -25.858 7.389 35.594 1.00 89.00 428 GLU A O 1
ATOM 3323 N N . ILE A 1 429 ? -27.805 7.027 34.543 1.00 90.88 429 ILE A N 1
ATOM 3324 C CA . ILE A 1 429 ? -27.599 5.576 34.406 1.00 90.88 429 ILE A CA 1
ATOM 3325 C C . ILE A 1 429 ? -26.415 5.282 33.475 1.00 90.88 429 ILE A C 1
ATOM 3327 O O . ILE A 1 429 ? -25.583 4.438 33.799 1.00 90.88 429 ILE A O 1
ATOM 3331 N N . LEU A 1 430 ? -26.307 5.954 32.328 1.00 92.69 430 LEU A N 1
ATOM 3332 C CA . LEU A 1 430 ? -25.213 5.732 31.376 1.00 92.69 430 LEU A CA 1
ATOM 3333 C C . LEU A 1 430 ? -23.857 6.184 31.937 1.00 92.69 430 LEU A C 1
ATOM 3335 O O . LEU A 1 430 ? -22.860 5.496 31.740 1.00 92.69 430 LEU A O 1
ATOM 3339 N N . LEU A 1 431 ? -23.812 7.265 32.718 1.00 91.38 431 LEU A N 1
ATOM 3340 C CA . LEU A 1 431 ? -22.588 7.730 33.381 1.00 91.38 431 LEU A CA 1
ATOM 3341 C C . LEU A 1 431 ? -22.037 6.724 34.402 1.00 91.38 431 LEU A C 1
ATOM 3343 O O . LEU A 1 431 ? -20.828 6.683 34.620 1.00 91.38 431 LEU A O 1
ATOM 3347 N N . ASN A 1 432 ? -22.876 5.847 34.959 1.00 90.25 432 ASN A N 1
ATOM 3348 C CA . ASN A 1 432 ? -22.425 4.733 35.803 1.00 90.25 432 ASN A CA 1
ATOM 3349 C C . ASN A 1 432 ? -21.664 3.643 35.028 1.00 90.25 432 ASN A C 1
ATOM 3351 O O . ASN A 1 432 ? -21.084 2.747 35.641 1.00 90.25 432 ASN A O 1
ATOM 3355 N N . HIS A 1 433 ? -21.690 3.689 33.695 1.00 92.50 433 HIS A N 1
ATOM 3356 C CA . HIS A 1 433 ? -21.021 2.734 32.818 1.00 92.50 433 HIS A CA 1
ATOM 3357 C C . HIS A 1 433 ? -19.722 3.279 32.229 1.00 92.50 433 HIS A C 1
ATOM 3359 O O . HIS A 1 433 ? -18.989 2.516 31.610 1.00 92.50 433 HIS A O 1
ATOM 3365 N N . ILE A 1 434 ? -19.415 4.564 32.401 1.00 91.31 434 ILE A N 1
ATOM 3366 C CA . ILE A 1 434 ? -18.267 5.207 31.759 1.00 91.31 434 ILE A CA 1
ATOM 3367 C C . ILE A 1 434 ? -17.325 5.732 32.844 1.00 91.31 434 ILE A C 1
ATOM 3369 O O . ILE A 1 434 ? -17.769 6.242 33.865 1.00 91.31 434 ILE A O 1
ATOM 3373 N N . SER A 1 435 ? -16.019 5.604 32.629 1.00 88.19 435 SER A N 1
ATOM 3374 C CA . SER A 1 435 ? -14.980 6.294 33.394 1.00 88.19 435 SER A CA 1
ATOM 3375 C C . SER A 1 435 ? -14.113 7.100 32.441 1.00 88.19 435 SER A C 1
ATOM 3377 O O . SER A 1 435 ? -13.479 6.523 31.555 1.00 88.19 435 SER A O 1
ATOM 3379 N N . PHE A 1 436 ? -14.072 8.418 32.637 1.00 83.56 436 PHE A N 1
ATOM 3380 C CA . PHE A 1 436 ? -13.354 9.351 31.766 1.00 83.56 436 PHE A CA 1
ATOM 3381 C C . PHE A 1 436 ? -11.922 9.657 32.220 1.00 83.56 436 PHE A C 1
ATOM 3383 O O . PHE A 1 436 ? -11.270 10.467 31.581 1.00 83.56 436 PHE A O 1
ATOM 3390 N N . ASP A 1 437 ? -11.405 9.067 33.299 1.00 72.69 437 ASP A N 1
ATOM 3391 C CA . ASP A 1 437 ? -10.087 9.465 33.825 1.00 72.69 437 ASP A CA 1
ATOM 3392 C C . ASP A 1 437 ? -8.987 8.408 33.644 1.00 72.69 437 ASP A C 1
ATOM 3394 O O . ASP A 1 437 ? -7.800 8.754 33.618 1.00 72.69 437 ASP A O 1
ATOM 3398 N N . TRP A 1 438 ? -9.337 7.126 33.481 1.00 69.31 438 TRP A N 1
ATOM 3399 C CA . TRP A 1 438 ? -8.357 6.061 33.244 1.00 69.31 438 TRP A CA 1
ATOM 3400 C C . TRP A 1 438 ? -8.970 4.749 32.732 1.00 69.31 438 TRP A C 1
ATOM 3402 O O . TRP A 1 438 ? -10.157 4.452 32.894 1.00 69.31 438 TRP A O 1
ATOM 3412 N N . VAL A 1 439 ? -8.095 3.888 32.206 1.00 71.81 439 VAL A N 1
ATOM 3413 C CA . VAL A 1 439 ? -8.374 2.466 31.980 1.00 71.81 439 VAL A CA 1
ATOM 3414 C C . VAL A 1 439 ? -8.319 1.691 33.302 1.00 71.81 439 VAL A C 1
ATOM 3416 O O . VAL A 1 439 ? -7.281 1.643 33.968 1.00 71.81 439 VAL A O 1
ATOM 3419 N N . LEU A 1 440 ? -9.431 1.062 33.686 1.00 72.19 440 LEU A N 1
ATOM 3420 C CA . LEU A 1 440 ? -9.515 0.205 34.870 1.00 72.19 440 LEU A CA 1
ATOM 3421 C C . LEU A 1 440 ? -8.846 -1.154 34.622 1.00 72.19 440 LEU A C 1
ATOM 3423 O O . LEU A 1 440 ? -9.071 -1.796 33.596 1.00 72.19 440 LEU A O 1
ATOM 3427 N N . SER A 1 441 ? -8.075 -1.622 35.606 1.00 68.06 441 SER A N 1
ATOM 3428 C CA . SER A 1 441 ? -7.504 -2.974 35.653 1.00 68.06 441 SER A CA 1
ATOM 3429 C C . SER A 1 441 ? -8.071 -3.754 36.836 1.00 68.06 441 SER A C 1
ATOM 3431 O O . SER A 1 441 ? -8.130 -3.220 37.948 1.00 68.06 441 SER A O 1
ATOM 3433 N N . PHE A 1 442 ? -8.419 -5.023 36.636 1.00 70.88 442 PHE A N 1
ATOM 3434 C CA . PHE A 1 442 ? -8.989 -5.844 37.702 1.00 70.88 442 PHE A CA 1
ATOM 3435 C C . PHE A 1 442 ? -7.920 -6.519 38.570 1.00 70.88 442 PHE A C 1
ATOM 3437 O O . PHE A 1 442 ? -6.915 -6.998 38.043 1.00 70.88 442 PHE A O 1
ATOM 3444 N N . PRO A 1 443 ? -8.115 -6.575 39.899 1.00 62.84 443 PRO A N 1
ATOM 3445 C CA . PRO A 1 443 ? -7.222 -7.314 40.779 1.00 62.84 443 PRO A CA 1
ATOM 3446 C C . PRO A 1 443 ? -7.389 -8.831 40.589 1.00 62.84 443 PRO A C 1
ATOM 3448 O O . PRO A 1 443 ? -8.507 -9.340 40.544 1.00 62.84 443 PRO A O 1
ATOM 3451 N N . ASP A 1 444 ? -6.272 -9.566 40.570 1.00 64.50 444 ASP A N 1
ATOM 3452 C CA . ASP A 1 444 ? -6.254 -11.043 40.525 1.00 64.50 444 ASP A CA 1
ATOM 3453 C C . ASP A 1 444 ? -6.765 -11.695 41.829 1.00 64.50 444 ASP A C 1
ATOM 3455 O O . ASP A 1 444 ? -6.969 -12.908 41.911 1.00 64.50 444 ASP A O 1
ATOM 3459 N N . GLU A 1 445 ? -6.912 -10.908 42.896 1.00 71.50 445 GLU A N 1
ATOM 3460 C CA . GLU A 1 445 ? -7.324 -11.392 44.208 1.00 71.50 445 GLU A CA 1
ATOM 3461 C C . GLU A 1 445 ? -8.851 -11.493 44.304 1.00 71.50 445 GLU A C 1
ATOM 3463 O O . GLU A 1 445 ? -9.576 -10.583 43.913 1.00 71.50 445 GLU A O 1
ATOM 3468 N N . CYS A 1 446 ? -9.359 -12.557 44.932 1.00 76.38 446 CYS A N 1
ATOM 3469 C CA . CYS A 1 446 ? -10.794 -12.724 45.200 1.00 76.38 446 CYS A CA 1
ATOM 3470 C C . CYS A 1 446 ? -11.313 -11.840 46.349 1.00 76.38 446 CYS A C 1
ATOM 3472 O O . CYS A 1 446 ? -12.066 -12.287 47.221 1.00 76.38 446 CYS A O 1
ATOM 3474 N N . VAL A 1 447 ? -10.839 -10.603 46.417 1.00 76.62 447 VAL A N 1
ATOM 3475 C CA . VAL A 1 447 ? -11.250 -9.623 47.413 1.00 76.62 447 VAL A CA 1
ATOM 3476 C C . VAL A 1 447 ? -12.014 -8.529 46.675 1.00 76.62 447 VAL A C 1
ATOM 3478 O O . VAL A 1 447 ? -11.428 -7.870 45.815 1.00 76.62 447 VAL A O 1
ATOM 3481 N N . PRO A 1 448 ? -13.307 -8.324 46.994 1.00 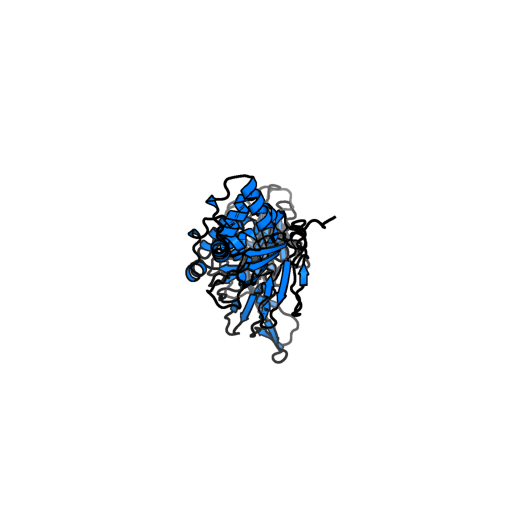81.94 448 PRO A N 1
ATOM 3482 C CA . PRO A 1 448 ? -14.070 -7.228 46.422 1.00 81.94 448 PRO A CA 1
ATOM 3483 C C . PRO A 1 448 ? -13.350 -5.902 46.650 1.00 81.94 448 PRO A C 1
ATOM 3485 O O . PRO A 1 448 ? -12.943 -5.599 47.776 1.00 81.94 448 PRO A O 1
ATOM 3488 N N . THR A 1 449 ? -13.188 -5.140 45.577 1.00 82.62 449 THR A N 1
ATOM 3489 C CA . THR A 1 449 ? -12.533 -3.834 45.593 1.00 82.62 449 THR A CA 1
ATOM 3490 C C . THR A 1 449 ? -13.520 -2.796 45.093 1.00 82.62 449 THR A C 1
ATOM 3492 O O . THR A 1 449 ? -14.144 -2.972 44.050 1.00 82.62 449 THR A O 1
ATOM 3495 N N . GLU A 1 450 ? -13.685 -1.736 45.872 1.00 84.56 450 GLU A N 1
ATOM 3496 C CA . GLU A 1 450 ? -14.553 -0.614 45.539 1.00 84.56 450 GLU A CA 1
ATOM 3497 C C . GLU A 1 450 ? -13.765 0.405 44.710 1.00 84.56 450 GLU A C 1
ATOM 3499 O O . GLU A 1 450 ? -12.638 0.760 45.069 1.00 84.56 450 GLU A O 1
ATOM 3504 N N . PHE A 1 451 ? -14.352 0.846 43.601 1.00 78.25 451 PHE A N 1
ATOM 3505 C CA . PHE A 1 451 ? -13.808 1.850 42.699 1.00 78.25 451 PHE A CA 1
ATOM 3506 C C . PHE A 1 451 ? -14.810 2.989 42.548 1.00 78.25 451 PHE A C 1
ATOM 3508 O O . PHE A 1 451 ? -16.009 2.765 42.384 1.00 78.25 451 PHE A O 1
ATOM 3515 N N . ASP A 1 452 ? -14.289 4.206 42.597 1.00 78.62 452 ASP A N 1
ATOM 3516 C CA . ASP A 1 452 ? -15.023 5.412 42.244 1.00 78.62 452 ASP A CA 1
ATOM 3517 C C . ASP A 1 452 ? -14.787 5.676 40.752 1.00 78.62 452 ASP A C 1
ATOM 3519 O O . ASP A 1 452 ? -13.635 5.667 40.308 1.00 78.62 452 ASP A O 1
ATOM 3523 N N . LEU A 1 453 ? -15.862 5.824 39.976 1.00 76.19 453 LEU A N 1
ATOM 3524 C CA . LEU A 1 453 ? -15.762 6.142 38.548 1.00 76.19 453 LEU A CA 1
ATOM 3525 C C . LEU A 1 453 ? -15.529 7.638 38.304 1.00 76.19 453 LEU A C 1
ATOM 3527 O O . LEU A 1 453 ? -15.236 8.008 37.170 1.00 76.19 453 LEU A O 1
ATOM 3531 N N . GLU A 1 454 ? -15.666 8.469 39.345 1.00 74.69 454 GLU A N 1
ATOM 3532 C CA . GLU A 1 454 ? -15.574 9.936 39.328 1.00 74.69 454 GLU A CA 1
ATOM 3533 C C . GLU A 1 454 ? -16.575 10.628 38.374 1.00 74.69 454 GLU A C 1
ATOM 3535 O O . GLU A 1 454 ? -16.520 11.841 38.174 1.00 74.69 454 GLU A O 1
ATOM 3540 N N . THR A 1 455 ? -17.544 9.886 37.823 1.00 72.12 455 THR A N 1
ATOM 3541 C CA . THR A 1 455 ? -18.564 10.403 36.895 1.00 72.12 455 THR A CA 1
ATOM 3542 C C . THR A 1 455 ? -19.829 10.900 37.582 1.00 72.12 455 THR A C 1
ATOM 3544 O O . THR A 1 455 ? -20.488 11.804 37.068 1.00 72.12 455 THR A O 1
ATOM 3547 N N . THR A 1 456 ? -20.174 10.357 38.754 1.00 65.44 456 THR A N 1
ATOM 3548 C CA . THR A 1 456 ? -21.306 10.823 39.565 1.00 65.44 456 THR A CA 1
ATOM 3549 C C . THR A 1 456 ? -20.925 10.869 41.047 1.00 65.44 456 THR A C 1
ATOM 3551 O O . THR A 1 456 ? -20.229 9.993 41.551 1.00 65.44 456 THR A O 1
ATOM 3554 N N . ASP A 1 457 ? -21.419 11.871 41.787 1.00 62.78 457 ASP A N 1
ATOM 3555 C CA . ASP A 1 457 ? -21.064 12.120 43.202 1.00 62.78 457 ASP A CA 1
ATOM 3556 C C . ASP A 1 457 ? -21.509 11.002 44.184 1.00 62.78 457 ASP A C 1
ATOM 3558 O O . ASP A 1 457 ? -21.321 11.127 45.398 1.00 62.78 457 ASP A O 1
ATOM 3562 N N . SER A 1 458 ? -22.160 9.935 43.701 1.00 59.78 458 SER A N 1
ATOM 3563 C CA . SER A 1 458 ? -22.856 8.953 44.549 1.00 59.78 458 SER A CA 1
ATOM 3564 C C . SER A 1 458 ? -22.805 7.498 44.068 1.00 59.78 458 SER A C 1
ATOM 3566 O O . SER A 1 458 ? -23.463 6.648 44.673 1.00 59.78 458 SER A O 1
ATOM 3568 N N . PHE A 1 459 ? -22.022 7.181 43.033 1.00 71.25 459 PHE A N 1
ATOM 3569 C CA . PHE A 1 459 ? -21.954 5.822 42.498 1.00 71.25 459 PHE A CA 1
ATOM 3570 C C . PHE A 1 459 ? -20.537 5.251 42.550 1.00 71.25 459 PHE A C 1
ATOM 3572 O O . PHE A 1 459 ? -19.679 5.575 41.734 1.00 71.25 459 PHE A O 1
ATOM 3579 N N . SER A 1 460 ? -20.309 4.351 43.507 1.00 78.12 460 SER A N 1
ATOM 3580 C CA . SER A 1 460 ? -19.151 3.464 43.491 1.00 78.12 460 SER A CA 1
ATOM 3581 C C . SER A 1 460 ? -19.529 2.125 42.863 1.00 78.12 460 SER A C 1
ATOM 3583 O O . SER A 1 460 ? -20.617 1.583 43.085 1.00 78.12 460 SER A O 1
ATOM 3585 N N . ILE A 1 461 ? -18.612 1.564 42.080 1.00 84.94 461 ILE A N 1
ATOM 3586 C CA . ILE A 1 461 ? -18.721 0.187 41.605 1.00 84.94 461 ILE A CA 1
ATOM 3587 C C . ILE A 1 461 ? -17.877 -0.723 42.487 1.00 84.94 461 ILE A C 1
ATOM 3589 O O . ILE A 1 461 ? -16.780 -0.382 42.921 1.00 84.94 461 ILE A O 1
ATOM 3593 N N . THR A 1 462 ? -18.372 -1.924 42.745 1.00 87.12 462 THR A N 1
ATOM 3594 C CA . THR A 1 462 ? -17.612 -2.980 43.407 1.00 87.12 462 THR A CA 1
ATOM 3595 C C . THR A 1 462 ? -17.201 -4.009 42.374 1.00 87.12 462 THR A C 1
ATOM 3597 O O . THR A 1 462 ? -18.046 -4.702 41.815 1.00 87.12 462 THR A O 1
ATOM 3600 N N . ILE A 1 463 ? -15.901 -4.153 42.149 1.00 85.69 463 ILE A N 1
ATOM 3601 C CA . ILE A 1 463 ? -15.361 -5.203 41.291 1.00 85.69 463 ILE A CA 1
ATOM 3602 C C . ILE A 1 463 ? -15.035 -6.411 42.165 1.00 85.69 463 ILE A C 1
ATOM 3604 O O . ILE A 1 463 ? -14.353 -6.290 43.187 1.00 85.69 463 ILE A O 1
ATOM 3608 N N . SER A 1 464 ? -15.523 -7.586 41.779 1.00 84.56 464 SER A N 1
ATOM 3609 C CA . SER A 1 464 ? -15.267 -8.836 42.494 1.00 84.56 464 SER A CA 1
ATOM 3610 C C . SER A 1 464 ? -14.948 -9.984 41.541 1.00 84.56 464 SER A C 1
ATOM 3612 O O . SER A 1 464 ? -15.453 -10.035 40.425 1.00 84.56 464 SER A O 1
ATOM 3614 N N . ASN A 1 465 ? -14.095 -10.900 41.994 1.00 81.69 465 ASN A N 1
ATOM 3615 C CA . ASN A 1 465 ? -13.765 -12.145 41.307 1.00 81.69 465 ASN A CA 1
ATOM 3616 C C . ASN A 1 465 ? -14.272 -13.308 42.167 1.00 81.69 465 ASN A C 1
ATOM 3618 O O . ASN A 1 465 ? -14.028 -13.335 43.379 1.00 81.69 465 ASN A O 1
ATOM 3622 N N . ASP A 1 466 ? -14.984 -14.255 41.565 1.00 81.44 466 ASP A N 1
ATOM 3623 C CA . ASP A 1 466 ? -15.586 -15.386 42.278 1.00 81.44 466 ASP A CA 1
ATOM 3624 C C . ASP A 1 466 ? -14.604 -16.531 42.604 1.00 81.44 466 ASP A C 1
ATOM 3626 O O . ASP A 1 466 ? -14.994 -17.538 43.195 1.00 81.44 466 ASP A O 1
ATOM 3630 N N . CYS A 1 467 ? -13.320 -16.365 42.270 1.00 77.94 467 CYS A N 1
ATOM 3631 C CA . CYS A 1 467 ? -12.266 -17.383 42.289 1.00 77.94 467 CYS A CA 1
ATOM 3632 C C . CYS A 1 467 ? -12.486 -18.576 41.344 1.00 77.94 467 CYS A C 1
ATOM 3634 O O . CYS A 1 467 ? -11.673 -19.507 41.354 1.00 77.94 467 CYS A O 1
ATOM 3636 N N . GLU A 1 468 ? -13.565 -18.594 40.570 1.00 75.06 468 GLU A N 1
ATOM 3637 C CA . GLU A 1 468 ? -13.885 -19.631 39.586 1.00 75.06 468 GLU A CA 1
ATOM 3638 C C . GLU A 1 468 ? -13.615 -19.146 38.151 1.00 75.06 468 GLU A C 1
ATOM 3640 O O . GLU A 1 468 ? -13.615 -19.954 37.222 1.00 75.06 468 GLU A O 1
ATOM 3645 N N . GLY A 1 469 ? -13.250 -17.868 38.003 1.00 69.06 469 GLY A N 1
ATOM 3646 C CA . GLY A 1 469 ? -12.788 -17.245 36.764 1.00 69.06 469 GLY A CA 1
ATOM 3647 C C . GLY A 1 469 ? -13.725 -16.160 36.244 1.00 69.06 469 GLY A C 1
ATOM 3648 O O . GLY A 1 469 ? -13.373 -15.497 35.272 1.00 69.06 469 GLY A O 1
ATOM 3649 N N . ASP A 1 470 ? -14.874 -15.950 36.891 1.00 80.94 470 ASP A N 1
ATOM 3650 C CA . ASP A 1 470 ? -15.820 -14.910 36.512 1.00 80.94 470 ASP A CA 1
ATOM 3651 C C . ASP A 1 470 ? -15.543 -13.616 37.295 1.00 80.94 470 ASP A C 1
ATOM 3653 O O . ASP A 1 470 ? -15.321 -13.614 38.513 1.00 80.94 470 ASP A O 1
ATOM 3657 N N . ILE A 1 471 ? -15.578 -12.493 36.576 1.00 84.12 471 ILE A N 1
ATOM 3658 C CA . ILE A 1 471 ? -15.427 -11.148 37.134 1.00 84.12 471 ILE A CA 1
ATOM 3659 C C . ILE A 1 471 ? -16.783 -10.450 37.085 1.00 84.12 471 ILE A C 1
ATOM 3661 O O . ILE A 1 471 ? -17.503 -10.523 36.087 1.00 84.12 471 ILE A O 1
ATOM 3665 N N . PHE A 1 472 ? -17.118 -9.761 38.169 1.00 85.38 472 PHE A N 1
ATOM 3666 C CA . PHE A 1 472 ? -18.368 -9.037 38.332 1.00 85.38 472 PHE A CA 1
ATOM 3667 C C . PHE A 1 472 ? -18.105 -7.576 38.672 1.00 85.38 472 PHE A C 1
ATOM 3669 O O . PHE A 1 472 ? -17.223 -7.268 39.475 1.00 85.38 472 PHE A O 1
ATOM 3676 N N . VAL A 1 473 ? -18.930 -6.700 38.109 1.00 88.62 473 VAL A N 1
ATOM 3677 C CA . VAL A 1 473 ? -19.063 -5.292 38.481 1.00 88.62 473 VAL A CA 1
ATOM 3678 C C . VAL A 1 473 ? -20.432 -5.138 39.129 1.00 88.62 473 VAL A C 1
ATOM 3680 O O . VAL A 1 473 ? -21.463 -5.286 38.476 1.00 88.62 473 VAL A O 1
ATOM 3683 N N . ASN A 1 474 ? -20.458 -4.902 40.438 1.00 89.56 474 ASN A N 1
ATOM 3684 C CA . ASN A 1 474 ? -21.653 -5.040 41.268 1.00 89.56 474 ASN A CA 1
ATOM 3685 C C . ASN A 1 474 ? -22.307 -6.421 41.066 1.00 89.56 474 ASN A C 1
ATOM 3687 O O . ASN A 1 474 ? -21.726 -7.444 41.427 1.00 89.56 474 ASN A O 1
ATOM 3691 N N . GLU A 1 475 ? -23.512 -6.461 40.493 1.00 89.19 475 GLU A N 1
ATOM 3692 C CA . GLU A 1 475 ? -24.228 -7.699 40.166 1.00 89.19 475 GLU A CA 1
ATOM 3693 C C . GLU A 1 475 ? -24.128 -8.098 38.683 1.00 89.19 475 GLU A C 1
ATOM 3695 O O . GLU A 1 475 ? -24.716 -9.118 38.301 1.00 89.19 475 GLU A O 1
ATOM 3700 N N . ALA A 1 476 ? -23.452 -7.296 37.855 1.00 91.81 476 ALA A N 1
ATOM 3701 C CA . ALA A 1 476 ? -23.275 -7.520 36.424 1.00 91.81 476 ALA A CA 1
ATOM 3702 C C . ALA A 1 476 ? -22.028 -8.371 36.175 1.00 91.81 476 ALA A C 1
ATOM 3704 O O . ALA A 1 476 ? -20.945 -8.063 36.673 1.00 91.81 476 ALA A O 1
ATOM 3705 N N . LYS A 1 477 ? -22.170 -9.454 35.417 1.00 88.25 477 LYS A N 1
ATOM 3706 C CA . LYS A 1 477 ? -21.057 -10.305 35.005 1.00 88.25 477 LYS A CA 1
ATOM 3707 C C . LYS A 1 477 ? -20.376 -9.692 33.787 1.00 88.25 477 LYS A C 1
ATOM 3709 O O . LYS A 1 477 ? -21.048 -9.339 32.820 1.00 88.25 477 LYS A O 1
ATOM 3714 N N . ILE A 1 478 ? -19.047 -9.631 33.810 1.00 88.50 478 ILE A N 1
ATOM 3715 C CA . ILE A 1 478 ? -18.256 -9.290 32.627 1.00 88.50 478 ILE A CA 1
ATOM 3716 C C . ILE A 1 478 ? -18.215 -10.514 31.714 1.00 88.50 478 ILE A C 1
ATOM 3718 O O . ILE A 1 478 ? -17.733 -11.582 32.095 1.00 88.50 478 ILE A O 1
ATOM 3722 N N . LEU A 1 479 ? -18.749 -10.354 30.509 1.00 85.56 479 LEU A N 1
ATOM 3723 C CA . LEU A 1 479 ? -18.791 -11.382 29.473 1.00 85.56 479 LEU A CA 1
ATOM 3724 C C . LEU A 1 479 ? -17.535 -11.361 28.607 1.00 85.56 479 LEU A C 1
ATOM 3726 O O . LEU A 1 479 ? -17.083 -12.406 28.143 1.00 85.56 479 LEU A O 1
ATOM 3730 N N . TYR A 1 480 ? -16.997 -10.165 28.374 1.00 79.25 480 TYR A N 1
ATOM 3731 C CA . TYR A 1 480 ? -15.880 -9.939 27.473 1.00 79.25 480 TYR A CA 1
ATOM 3732 C C . TYR A 1 480 ? -15.172 -8.623 27.807 1.00 79.25 480 TYR A C 1
ATOM 3734 O O . TYR A 1 480 ? -15.793 -7.708 28.342 1.00 79.25 480 TYR A O 1
ATOM 3742 N N . SER A 1 481 ? -13.883 -8.507 27.491 1.00 79.69 481 SER A N 1
ATOM 3743 C CA . SER A 1 481 ? -13.145 -7.254 27.653 1.00 79.69 481 SER A CA 1
ATOM 3744 C C . SER A 1 481 ? -12.067 -7.091 26.602 1.00 79.69 481 SER A C 1
ATOM 3746 O O . SER A 1 481 ? -11.314 -8.039 26.371 1.00 79.69 481 SER A O 1
ATOM 3748 N N . GLN A 1 482 ? -11.920 -5.894 26.043 1.00 73.94 482 GLN A N 1
ATOM 3749 C CA . GLN A 1 482 ? -10.860 -5.620 25.080 1.00 73.94 482 GLN A CA 1
ATOM 3750 C C . GLN A 1 482 ? -10.493 -4.134 25.011 1.00 73.94 482 GLN A C 1
ATOM 3752 O O . GLN A 1 482 ? -11.354 -3.262 25.102 1.00 73.94 482 GLN A O 1
ATOM 3757 N N . GLY A 1 483 ? -9.197 -3.869 24.824 1.00 73.75 483 GLY A N 1
ATOM 3758 C CA . GLY A 1 483 ? -8.673 -2.538 24.523 1.00 73.75 483 GLY A CA 1
ATOM 3759 C C . GLY A 1 483 ? -8.908 -2.123 23.073 1.00 73.75 483 GLY A C 1
ATOM 3760 O O . GLY A 1 483 ? -8.758 -2.930 22.153 1.00 73.75 483 GLY A O 1
ATOM 3761 N N . VAL A 1 484 ? -9.266 -0.858 22.908 1.00 73.25 484 VAL A N 1
ATOM 3762 C CA . VAL A 1 484 ? -9.597 -0.180 21.652 1.00 73.25 484 VAL A CA 1
ATOM 3763 C C . VAL A 1 484 ? -8.862 1.159 21.575 1.00 73.25 484 VAL A C 1
ATOM 3765 O O . VAL A 1 484 ? -8.140 1.511 22.512 1.00 73.25 484 VAL A O 1
ATOM 3768 N N . GLU A 1 485 ? -9.013 1.901 20.475 1.00 78.75 485 GLU A N 1
ATOM 3769 C CA . GLU A 1 485 ? -8.140 3.039 20.156 1.00 78.75 485 GLU A CA 1
ATOM 3770 C C . GLU A 1 485 ? -8.103 4.079 21.281 1.00 78.75 485 GLU A C 1
ATOM 3772 O O . GLU A 1 485 ? -7.039 4.568 21.665 1.00 78.75 485 GLU A O 1
ATOM 3777 N N . ASN A 1 486 ? -9.270 4.367 21.854 1.00 82.31 486 ASN A N 1
ATOM 3778 C CA . ASN A 1 486 ? -9.443 5.390 22.870 1.00 82.31 486 ASN A CA 1
ATOM 3779 C C . ASN A 1 486 ? -9.765 4.857 24.276 1.00 82.31 486 ASN A C 1
ATOM 3781 O O . ASN A 1 486 ? -10.093 5.641 25.171 1.00 82.31 486 ASN A O 1
ATOM 3785 N N . GLY A 1 487 ? -9.648 3.547 24.524 1.00 85.00 487 GLY A N 1
ATOM 3786 C CA . GLY A 1 487 ? -9.983 2.997 25.837 1.00 85.00 487 GLY A CA 1
ATOM 3787 C C . GLY A 1 487 ? -10.092 1.479 25.918 1.00 85.00 487 GLY A C 1
ATOM 3788 O O . GLY A 1 487 ? -9.415 0.741 25.210 1.00 85.00 487 GLY A O 1
ATOM 3789 N N . VAL A 1 488 ? -10.939 0.999 26.827 1.00 83.56 488 VAL A N 1
ATOM 3790 C CA . VAL A 1 488 ? -11.278 -0.422 26.990 1.00 83.56 488 VAL A CA 1
ATOM 3791 C C . VAL A 1 488 ? -12.789 -0.581 27.088 1.00 83.56 488 VAL A C 1
ATOM 3793 O O . VAL A 1 488 ? -13.442 0.132 27.852 1.00 83.56 488 VAL A O 1
ATOM 3796 N N . ILE A 1 489 ? -13.323 -1.560 26.358 1.00 90.25 489 ILE A N 1
ATOM 3797 C CA . ILE A 1 489 ? -14.725 -1.975 26.423 1.00 90.25 489 ILE A CA 1
ATOM 3798 C C . ILE A 1 489 ? -14.825 -3.242 27.272 1.00 90.25 489 ILE A C 1
ATOM 3800 O O . ILE A 1 489 ? -14.194 -4.254 26.962 1.00 90.25 489 ILE A O 1
ATOM 3804 N N . TYR A 1 490 ? -15.646 -3.200 28.317 1.00 89.25 490 TYR A N 1
ATOM 3805 C CA . TYR A 1 490 ? -16.054 -4.343 29.129 1.00 89.25 490 TYR A CA 1
ATOM 3806 C C . TYR A 1 490 ? -17.515 -4.672 28.841 1.00 89.25 490 TYR A C 1
ATOM 3808 O O . TYR A 1 490 ? -18.408 -3.943 29.255 1.00 89.25 490 TYR A O 1
ATOM 3816 N N . VAL A 1 491 ? -17.783 -5.779 28.159 1.00 92.06 491 VAL A N 1
ATOM 3817 C CA . VAL A 1 491 ? -19.154 -6.218 27.884 1.00 92.06 491 VAL A CA 1
ATOM 3818 C C . VAL A 1 491 ? -19.765 -6.806 29.147 1.00 92.06 491 VAL A C 1
ATOM 3820 O O . VAL A 1 491 ? -19.169 -7.703 29.751 1.00 92.06 491 VAL A O 1
ATOM 3823 N N . ILE A 1 492 ? -20.953 -6.341 29.528 1.00 93.31 492 ILE A N 1
ATOM 3824 C CA . ILE A 1 492 ? -21.650 -6.773 30.745 1.00 93.31 492 ILE A CA 1
ATOM 3825 C C . ILE A 1 492 ? -23.051 -7.317 30.449 1.00 93.31 492 ILE A C 1
ATOM 3827 O O . ILE A 1 492 ? -23.721 -6.886 29.515 1.00 93.31 492 ILE A O 1
ATOM 3831 N N . ASP A 1 493 ? -23.513 -8.256 31.275 1.00 93.06 493 ASP A N 1
ATOM 3832 C CA . ASP A 1 493 ? -24.825 -8.906 31.119 1.00 93.06 493 ASP A CA 1
ATOM 3833 C C . ASP A 1 493 ? -25.994 -8.186 31.822 1.00 93.06 493 ASP A C 1
ATOM 3835 O O . ASP A 1 493 ? -27.142 -8.628 31.735 1.00 93.06 493 ASP A O 1
ATOM 3839 N N . LYS A 1 494 ? -25.720 -7.091 32.542 1.00 94.69 494 LYS A N 1
ATOM 3840 C CA . LYS A 1 494 ? -26.719 -6.286 33.259 1.00 94.69 494 LYS A CA 1
ATOM 3841 C C . LYS A 1 494 ? -26.335 -4.819 33.280 1.00 94.69 494 LYS A C 1
ATOM 3843 O O . LYS A 1 494 ? -25.166 -4.494 33.426 1.00 94.69 494 LYS A O 1
ATOM 3848 N N . ILE A 1 495 ? -27.341 -3.954 33.275 1.00 93.50 495 ILE A N 1
ATOM 3849 C CA . ILE A 1 495 ? -27.169 -2.511 33.455 1.00 93.50 495 ILE A CA 1
ATOM 3850 C C . ILE A 1 495 ? -26.798 -2.183 34.907 1.00 93.50 495 ILE A C 1
ATOM 3852 O O . ILE A 1 495 ? -27.400 -2.690 35.859 1.00 93.50 495 ILE A O 1
ATOM 3856 N N . LEU A 1 496 ? -25.826 -1.288 35.068 1.00 91.06 496 LEU A N 1
ATOM 3857 C CA . LEU A 1 496 ? -25.389 -0.710 36.334 1.00 91.06 496 LEU A CA 1
ATOM 3858 C C . LEU A 1 496 ? -26.384 0.361 36.802 1.00 91.06 496 LEU A C 1
ATOM 3860 O O . LEU A 1 496 ? -26.245 1.556 36.544 1.00 91.06 496 LEU A O 1
ATOM 3864 N N . MET A 1 497 ? -27.423 -0.097 37.495 1.00 85.69 497 MET A N 1
ATOM 3865 C CA . MET A 1 497 ? -28.448 0.775 38.068 1.00 85.69 497 MET A CA 1
ATOM 3866 C C . MET A 1 497 ? -27.909 1.540 39.291 1.00 85.69 497 MET A C 1
ATOM 3868 O O . MET A 1 497 ? -27.179 0.944 40.089 1.00 85.69 497 MET A O 1
ATOM 3872 N N . PRO A 1 498 ? -28.312 2.808 39.501 1.00 74.50 498 PRO A N 1
ATOM 3873 C CA . PRO A 1 498 ? -28.005 3.547 40.720 1.00 74.50 498 PRO A CA 1
ATOM 3874 C C . PRO A 1 498 ? -28.489 2.780 41.954 1.00 74.50 498 PRO A C 1
ATOM 3876 O O . PRO A 1 498 ? -29.605 2.254 41.978 1.00 74.50 498 PRO A O 1
ATOM 3879 N N . THR A 1 499 ? -27.672 2.721 43.002 1.00 64.62 499 THR A N 1
ATOM 3880 C CA . THR A 1 499 ? -28.090 2.145 44.283 1.00 64.62 499 THR A CA 1
ATOM 3881 C C . THR A 1 499 ? -29.206 3.003 44.878 1.00 64.62 499 THR A C 1
ATOM 3883 O O . THR A 1 499 ? -29.001 4.191 45.114 1.00 64.62 499 THR A O 1
ATOM 3886 N N . GLU A 1 500 ? -30.384 2.428 45.153 1.00 52.69 500 GLU A N 1
ATOM 3887 C CA . GLU A 1 500 ? -31.408 3.151 45.915 1.00 52.69 500 GLU A CA 1
ATOM 3888 C C . GLU A 1 500 ? -30.828 3.517 47.290 1.00 52.69 500 GLU A C 1
ATOM 3890 O O . GLU A 1 500 ? -30.522 2.630 48.096 1.00 52.69 500 GLU A O 1
ATOM 3895 N N . GLU A 1 501 ? -30.682 4.814 47.584 1.00 45.31 501 GLU A N 1
ATOM 3896 C CA . GLU A 1 501 ? -30.443 5.262 48.953 1.00 45.31 501 GLU A CA 1
ATOM 3897 C C . GLU A 1 501 ? -31.600 4.747 49.820 1.00 45.31 501 GLU A C 1
ATOM 3899 O O . GLU A 1 501 ? -32.736 5.225 49.749 1.00 45.31 501 GLU A O 1
ATOM 3904 N N . GLY A 1 502 ? -31.321 3.735 50.646 1.00 41.12 502 GLY A N 1
ATOM 3905 C CA . GLY A 1 502 ? -32.255 3.299 51.674 1.00 41.12 502 GLY A CA 1
ATOM 3906 C C . GLY A 1 502 ? -32.677 4.507 52.520 1.00 41.12 502 GLY A C 1
ATOM 3907 O O . GLY A 1 502 ? -31.857 5.395 52.761 1.00 41.12 502 GLY A O 1
ATOM 3908 N N . PRO A 1 503 ? -33.941 4.574 52.977 1.00 38.72 503 PRO A N 1
ATOM 3909 C CA . PRO A 1 503 ? -34.468 5.763 53.630 1.00 38.72 503 PRO A CA 1
ATOM 3910 C C . PRO A 1 503 ? -33.562 6.162 54.792 1.00 38.72 503 PRO A C 1
ATOM 3912 O O . PRO A 1 503 ? -33.334 5.368 55.707 1.00 38.72 503 PRO A O 1
ATOM 3915 N N . VAL A 1 504 ? -33.056 7.395 54.744 1.00 42.31 504 VAL A N 1
ATOM 3916 C CA . VAL A 1 504 ? -32.316 8.015 55.841 1.00 42.31 504 VAL A CA 1
ATOM 3917 C C . VAL A 1 504 ? -33.222 7.978 57.072 1.00 42.31 504 VAL A C 1
ATOM 3919 O O . VAL A 1 504 ? -34.168 8.761 57.179 1.00 42.31 504 VAL A O 1
ATOM 3922 N N . GLU A 1 505 ? -32.987 7.042 57.997 1.00 45.47 505 GLU A N 1
ATOM 3923 C CA . GLU A 1 505 ? -33.614 7.121 59.312 1.00 45.47 505 GLU A CA 1
ATOM 3924 C C . GLU A 1 505 ? -33.044 8.362 60.000 1.00 45.47 505 GLU A C 1
ATOM 3926 O O . GLU A 1 505 ? -31.904 8.371 60.473 1.00 45.47 505 GLU A O 1
ATOM 3931 N N . GLU A 1 506 ? -33.838 9.437 60.022 1.00 41.34 506 GLU A N 1
ATOM 3932 C CA . GLU A 1 506 ? -33.544 10.601 60.846 1.00 41.34 506 GLU A CA 1
ATOM 3933 C C . GLU A 1 506 ? -33.301 10.134 62.290 1.00 41.34 506 GLU A C 1
ATOM 3935 O O . GLU A 1 506 ? -34.096 9.352 62.832 1.00 41.34 506 GLU A O 1
ATOM 3940 N N . PRO A 1 507 ? -32.221 10.591 62.948 1.00 48.22 507 PRO A N 1
ATOM 3941 C CA . PRO A 1 507 ? -31.981 10.234 64.332 1.00 48.22 507 PRO A CA 1
ATOM 3942 C C . PRO A 1 507 ? -33.147 10.750 65.178 1.00 48.22 507 PRO A C 1
ATOM 3944 O O . PRO A 1 507 ? -33.419 11.948 65.222 1.00 48.22 507 PRO A O 1
ATOM 3947 N N . VAL A 1 508 ? -33.841 9.830 65.849 1.00 52.12 508 VAL A N 1
ATOM 3948 C CA . VAL A 1 508 ? -34.894 10.160 66.813 1.00 52.12 508 VAL A CA 1
ATOM 3949 C C . VAL A 1 508 ? -34.274 11.018 67.925 1.00 52.12 508 VAL A C 1
ATOM 3951 O O . VAL A 1 508 ? -33.378 10.540 68.625 1.00 52.12 508 VAL A O 1
ATOM 3954 N N . GLU A 1 509 ? -34.731 12.273 68.038 1.00 53.59 509 GLU A N 1
ATOM 3955 C CA . GLU A 1 509 ? -34.266 13.282 69.015 1.00 53.59 509 GLU A CA 1
ATOM 3956 C C . GLU A 1 509 ? -34.265 12.819 70.482 1.00 53.59 509 GLU A C 1
ATOM 3958 O O . GLU A 1 509 ? -35.248 12.175 70.932 1.00 53.59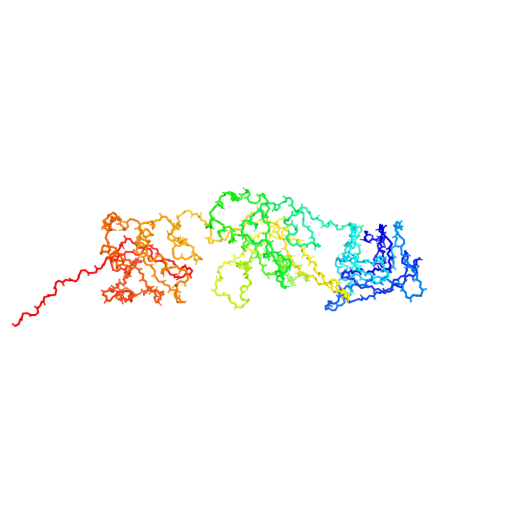 509 GLU A O 1
#

Foldseek 3Di:
DKAWDDDFQWKTWIWDQFQAWFAKKKWKKFQKAFDDKDDDLLNVLVWDWDKDQCLPDDPRGIIMIITHHDDPDGGTRGHGSGMTPIMGTMFGRDQKMAGLWMWTDRDDPDFIDTDDYDQLRMWGWDWDDPPPDPDIGTGTDPPRGDPQQPPQRFGQSAFPLVSCVRGPFNVQVNVLCVLLVVSVCRDLQNADPQAKEFAGETPLQCVVQVPDPVVQPDPVSNVLSNVLRLQRMASNFQCVLVVQWDQDPVVRDTAGNAAKDKDQGDGDPDSDPDDPPPPPPGDFIWIWHDNSPGWIDIRNWIQPAFHRWHFYWDWDSDPVIRIDRSHTYHYTYTNHRDRTPLPPDDDDDPPDDLFRQAAFPLVRLVPSPFQPVVNVLCVLLVVPVCRHPVNADPQFKEFAGEGPLQCVVVVDDVVVQPDPVSNVQSVVQRLLGIARPHADDDDPDQDWDWDDSVSDPQDIWTWGDPVPGWIDTRPWTFPDKDHHDRYIYTYTHHGDHGDPPDDPPDPDD

Radius of gyration: 33.29 Å; chains: 1; bounding box: 82×56×110 Å

Secondary structure (DSSP, 8-state):
-EEE-S-BTTEEEEEE--SS-BSEEEEEEESEEEEEE--HHHHHTT-EEEEES-SSSSSS-EEEEEEE--SSS---BPTT--EEEEEEEEEE-SSEEEEEEEEEESSTT---EEPPBPTTSEEEEEEE--TT-S--EEEE-SS----SS-TTS--TTS-HHHHHHH-TTSHHHHHHHHHTTTTTTTSGGG--TT-EEEEEE-HHHHHHHT--GGG--SHHHHHHHHHHHHHTEESSGGGTTTT-EEEETTTTEEEE--S-EEE---B--TTS---TT--TT----EEEEE-SSS-EEETTEEEEEEEEEEEEEEE-SSSS--EEEEEEEEEEEESS----GGG------TTS-SS-TTS-HHHHHHHHSS-HHHHHHHHHHT-TGGGSGGG--TT-EEEEEE-HHHHHHHT--GGG--SHHHHHHHHHHHHTTEESS------SSSS-EEEE-SSSTT-EEEEEE-SSS-EEETTEEEEEEEEETTEEEEEESS--PPP----------